Protein AF-A0A1I8J403-F1 (afdb_monomer)

pLDDT: mean 70.02, std 25.43, range [27.84, 98.25]

Foldseek 3Di:
DDDDDDDDDDDDDDDDDDDDDDDDDDDDDDDDDDDPDDPPDDDDDDDDDPPDDDDDDDDDDDDDDDDDDDDDDDDDDDDDDDDDDDDDDDDDDDDDDDDDDDDDDDDDDDDDDDDDDDDDDDDDDDDDDDDDDDDDDDDDDDDDDDDDDDDDDDDDDDDDDDDDDDDDDDDDDDDDDDDDDDDDDDPPVVVVVVVVVVVVVVVVVVVVVVVVVVVVVVVVVPPPVVNVVVVVVVVVVVVVVVVVCVVDVVCVVVVQVVPPDPDDDDCCVVDCVNVVVVVVVVVVVVVVVVVVVVVVVVVVVVVVVVVVVVVVVVVVVVVVVVVVVVVVVVVVVVVVVVVVVVVVVVVVVVVVVVVVVVVVVVVVVVVVVVVVVVVVVVVVVVVVVVVVVVVVCVVVVPDDDPPVVVVVVVVVVVVVVVVVVVVVVVVVVVVVVVVVVVVVVVVVVVVVVVVVVVVVVVVVVVVVVVVVVVVVVVVVVVVVVVVVVVVVVVVVVVVVVVVVVVVVVVVVVVVVVVVVVVVVVVVVVVVVVVVVVVVVVVVVPPDDDDDDVVVVVVVVVVVVVVVVVVVVVVVVVVVVVVVVVVVVVVVVVVVVVVVVVVVVVVVVVVVVVVVVVD

Solvent-accessible surface area (backbone atoms only — not comparable to full-atom values): 39189 Å² total; per-residue (Å²): 141,89,80,88,85,84,81,86,84,85,90,86,89,89,82,87,81,82,89,80,84,86,80,84,87,79,79,83,85,79,83,82,79,88,80,95,75,86,84,87,72,96,82,84,82,89,90,87,88,86,88,89,78,90,89,82,83,89,92,80,91,86,83,84,90,82,89,86,84,87,89,86,85,82,83,88,84,84,89,82,90,88,87,81,90,84,91,90,84,84,91,86,89,85,89,85,91,86,84,89,84,84,85,88,84,89,86,84,87,88,89,84,88,88,89,87,90,81,92,83,90,85,88,87,90,87,91,86,84,88,87,92,87,87,89,86,87,80,89,89,85,90,87,86,85,88,84,90,80,91,81,81,86,82,90,86,89,84,83,91,80,82,90,79,91,88,83,87,81,90,82,87,82,88,88,89,80,88,81,86,89,84,82,84,94,59,83,81,57,59,54,59,58,49,50,52,53,54,50,50,52,48,49,53,52,53,49,50,50,49,49,52,50,49,52,50,53,49,55,66,65,65,59,49,68,68,54,63,49,46,51,56,48,51,50,53,50,51,51,51,52,50,52,47,53,74,73,38,68,73,58,56,58,62,58,61,68,74,46,95,65,103,62,81,77,55,62,59,82,71,39,63,87,55,30,48,62,52,49,54,52,50,53,48,52,49,49,55,50,52,51,54,46,50,56,49,53,52,51,47,54,52,49,53,50,53,50,54,50,52,50,53,51,50,52,57,47,52,49,52,49,51,52,52,50,50,52,52,47,56,51,51,51,49,54,48,51,54,48,52,52,51,54,48,52,54,52,54,50,51,53,52,51,52,52,52,49,53,53,50,52,50,50,49,52,52,51,50,53,49,51,50,51,54,49,52,50,52,50,52,52,51,50,51,49,49,50,52,50,47,57,42,51,66,70,53,66,84,66,91,76,72,73,59,60,61,56,53,55,50,56,51,48,54,52,52,52,52,51,52,52,53,50,53,50,53,56,49,53,54,51,50,51,57,47,52,51,55,51,54,50,49,53,51,50,55,51,49,54,53,49,52,52,51,52,54,50,52,55,48,53,52,50,53,52,53,54,50,52,50,53,50,53,52,47,56,54,49,53,54,50,52,56,49,49,59,49,52,48,54,52,49,54,50,53,50,50,52,49,53,47,53,49,50,51,53,53,48,51,48,53,52,50,55,49,51,53,52,50,50,53,51,51,51,53,51,52,53,51,50,52,54,52,47,50,62,44,55,74,71,58,87,71,84,90,88,64,68,76,57,53,57,53,50,51,54,52,51,57,51,52,50,53,54,48,51,50,53,49,56,51,51,51,51,49,53,53,49,51,56,49,52,49,51,54,50,51,52,53,49,55,50,53,52,51,54,48,46,56,50,52,51,52,49,50,53,52,46,55,56,68,73,72,111

Structure (mmCIF, N/CA/C/O backbone):
data_AF-A0A1I8J403-F1
#
_entry.id   AF-A0A1I8J403-F1
#
loop_
_atom_site.group_PDB
_atom_site.id
_atom_site.type_symbol
_atom_site.label_atom_id
_atom_site.label_alt_id
_atom_site.label_comp_id
_atom_site.label_asym_id
_atom_site.label_entity_id
_atom_site.label_seq_id
_atom_site.pdbx_PDB_ins_code
_atom_site.Cartn_x
_atom_site.Cartn_y
_atom_site.Cartn_z
_atom_site.occupancy
_atom_site.B_iso_or_equiv
_atom_site.auth_seq_id
_atom_site.auth_comp_id
_atom_site.auth_asym_id
_atom_site.auth_atom_id
_atom_site.pdbx_PDB_model_num
ATOM 1 N N . MET A 1 1 ? -31.555 -21.529 -47.425 1.00 36.34 1 MET A N 1
ATOM 2 C CA . MET A 1 1 ? -31.292 -22.932 -47.834 1.00 36.34 1 MET A CA 1
ATOM 3 C C . MET A 1 1 ? -30.033 -22.959 -48.692 1.00 36.34 1 MET A C 1
ATOM 5 O O . MET A 1 1 ? -29.653 -21.903 -49.181 1.00 36.34 1 MET A O 1
ATOM 9 N N . ALA A 1 2 ? -29.354 -24.101 -48.813 1.00 38.50 2 ALA A N 1
ATOM 10 C CA . ALA A 1 2 ? -28.013 -24.186 -49.402 1.00 38.50 2 ALA A CA 1
ATOM 11 C C . ALA A 1 2 ? -27.989 -24.931 -50.744 1.00 38.50 2 ALA A C 1
ATOM 13 O O . ALA A 1 2 ? -28.736 -25.889 -50.901 1.00 38.50 2 ALA A O 1
ATOM 14 N N . GLN A 1 3 ? -27.075 -24.518 -51.632 1.00 39.97 3 GLN A N 1
ATOM 15 C CA . GLN A 1 3 ? -26.318 -25.287 -52.647 1.00 39.97 3 GLN A CA 1
ATOM 16 C C . GLN A 1 3 ? -25.545 -24.235 -53.478 1.00 39.97 3 GLN A C 1
ATOM 18 O O . GLN A 1 3 ? -26.139 -23.254 -53.905 1.00 39.97 3 GLN A O 1
ATOM 23 N N . LYS A 1 4 ? -24.206 -24.211 -53.568 1.00 48.62 4 LYS A N 1
ATOM 24 C CA . LYS A 1 4 ? -23.252 -25.232 -54.055 1.00 48.62 4 LYS A CA 1
ATOM 25 C C . LYS A 1 4 ? -23.627 -25.781 -55.435 1.00 48.62 4 LYS A C 1
ATOM 27 O O . LYS A 1 4 ? -24.502 -26.632 -55.507 1.00 48.62 4 LYS A O 1
ATOM 32 N N . LEU A 1 5 ? -22.858 -25.423 -56.468 1.00 40.03 5 LEU A N 1
ATOM 33 C CA . LEU A 1 5 ? -21.893 -26.340 -57.103 1.00 40.03 5 LEU A CA 1
ATOM 34 C C . LEU A 1 5 ? -21.070 -25.643 -58.206 1.00 40.03 5 LEU A C 1
ATOM 36 O O . LEU A 1 5 ? -21.566 -24.791 -58.932 1.00 40.03 5 LEU A O 1
ATOM 40 N N . SER A 1 6 ? -19.810 -26.060 -58.328 1.00 40.41 6 SER A N 1
ATOM 41 C CA . SER A 1 6 ? -18.960 -25.917 -59.520 1.00 40.41 6 SER A CA 1
ATOM 42 C C . SER A 1 6 ? -18.766 -27.322 -60.105 1.00 40.41 6 SER A C 1
ATOM 44 O O . SER A 1 6 ? -18.870 -28.295 -59.348 1.00 40.41 6 SER A O 1
ATOM 46 N N . PRO A 1 7 ? -18.496 -27.463 -61.415 1.00 56.38 7 PRO A N 1
ATOM 47 C CA . PRO A 1 7 ? -17.235 -28.137 -61.736 1.00 56.38 7 PRO A CA 1
ATOM 48 C C . PRO A 1 7 ? -16.467 -27.609 -62.968 1.00 56.38 7 PRO A C 1
ATOM 50 O O . PRO A 1 7 ? -17.009 -27.001 -63.885 1.00 56.38 7 PRO A O 1
ATOM 53 N N . PHE A 1 8 ? -15.175 -27.954 -62.953 1.00 38.38 8 PHE A N 1
ATOM 54 C CA . PHE A 1 8 ? -14.205 -28.180 -64.041 1.00 38.38 8 PHE A CA 1
ATOM 55 C C . PHE A 1 8 ? -14.805 -28.582 -65.428 1.00 38.38 8 PHE A C 1
ATOM 57 O O . PHE A 1 8 ? -15.885 -29.157 -65.489 1.00 38.38 8 PHE A O 1
ATOM 64 N N . ASN A 1 9 ? -14.120 -28.437 -66.582 1.00 36.03 9 ASN A N 1
ATOM 65 C CA . ASN A 1 9 ? -12.681 -28.682 -66.790 1.00 36.03 9 ASN A CA 1
ATOM 66 C C . ASN A 1 9 ? -12.082 -28.164 -68.138 1.00 36.03 9 ASN A C 1
ATOM 68 O O . ASN A 1 9 ? -12.797 -27.984 -69.115 1.00 36.03 9 ASN A O 1
ATOM 72 N N . CYS A 1 10 ? -10.740 -28.127 -68.198 1.00 32.44 10 CYS A N 1
ATOM 73 C CA . CYS A 1 10 ? -9.861 -28.456 -69.346 1.00 32.44 10 CYS A CA 1
ATOM 74 C C . CYS A 1 10 ? -9.686 -27.529 -70.594 1.00 32.44 10 CYS A C 1
ATOM 76 O O . CYS A 1 10 ? -10.484 -27.515 -71.522 1.00 32.44 10 CYS A O 1
ATOM 78 N N . MET A 1 11 ? -8.492 -26.911 -70.672 1.00 34.50 11 MET A N 1
ATOM 79 C CA . MET A 1 11 ? -7.596 -26.725 -71.847 1.00 34.50 11 MET A CA 1
ATOM 80 C C . MET A 1 11 ? -8.116 -26.256 -73.234 1.00 34.50 11 MET A C 1
ATOM 82 O O . MET A 1 11 ? -8.609 -27.059 -74.024 1.00 34.50 11 MET A O 1
ATOM 86 N N . LYS A 1 12 ? -7.634 -25.075 -73.681 1.00 37.72 12 LYS A N 1
ATOM 87 C CA . LYS A 1 12 ? -6.610 -24.943 -74.762 1.00 37.72 12 LYS A CA 1
ATOM 88 C C . LYS A 1 12 ? -6.023 -23.516 -74.864 1.00 37.72 12 LYS A C 1
ATOM 90 O O . LYS A 1 12 ? -6.490 -22.602 -74.196 1.00 37.72 12 LYS A O 1
ATOM 95 N N . ARG A 1 13 ? -4.920 -23.356 -75.614 1.00 38.41 13 ARG A N 1
ATOM 96 C CA . ARG A 1 13 ? -4.049 -22.153 -75.651 1.00 38.41 13 ARG A CA 1
ATOM 97 C C . ARG A 1 13 ? -4.366 -21.184 -76.814 1.00 38.41 13 ARG A C 1
ATOM 99 O O . ARG A 1 13 ? -4.980 -21.589 -77.792 1.00 38.41 13 ARG A O 1
ATOM 106 N N . HIS A 1 14 ? -3.767 -19.983 -76.729 1.00 35.59 14 HIS A N 1
ATOM 107 C CA . HIS A 1 14 ? -3.495 -18.966 -77.776 1.00 35.59 14 HIS A CA 1
ATOM 108 C C . HIS A 1 14 ? -4.461 -17.771 -77.948 1.00 35.59 14 HIS A C 1
ATOM 110 O O . HIS A 1 14 ? -5.311 -17.772 -78.834 1.00 35.59 14 HIS A O 1
ATOM 116 N N . LYS A 1 15 ? -4.143 -16.650 -77.277 1.00 34.66 15 LYS A N 1
ATOM 117 C CA . LYS A 1 15 ? -3.590 -15.427 -77.918 1.00 34.66 15 LYS A CA 1
ATOM 118 C C . LYS A 1 15 ? -3.045 -14.438 -76.867 1.00 34.66 15 LYS A C 1
ATOM 120 O O . LYS A 1 15 ? -3.474 -14.471 -75.721 1.00 34.66 15 LYS A O 1
ATOM 125 N N . LYS A 1 16 ? -2.080 -13.590 -77.257 1.00 45.06 16 LYS A N 1
ATOM 126 C CA . LYS A 1 16 ? -1.590 -12.447 -76.454 1.00 45.06 16 LYS A CA 1
ATOM 127 C C . LYS A 1 16 ? -2.568 -11.263 -76.547 1.00 45.06 16 LYS A C 1
ATOM 129 O O . LYS A 1 16 ? -3.138 -11.073 -77.624 1.00 45.06 16 LYS A O 1
ATOM 134 N N . PRO A 1 17 ? -2.629 -10.408 -75.515 1.00 38.56 17 PRO A N 1
ATOM 135 C CA . PRO A 1 17 ? -2.895 -8.980 -75.701 1.00 38.56 17 PRO A CA 1
ATOM 136 C C . PRO A 1 17 ? -1.828 -8.060 -75.056 1.00 38.56 17 PRO A C 1
ATOM 138 O O . PRO A 1 17 ? -1.245 -8.407 -74.036 1.00 38.56 17 PRO A O 1
ATOM 141 N N . SER A 1 18 ? -1.615 -6.902 -75.697 1.00 36.16 18 SER A N 1
ATOM 142 C CA . SER A 1 18 ? -1.179 -5.581 -75.174 1.00 36.16 18 SER A CA 1
ATOM 143 C C . SER A 1 18 ? -0.174 -5.446 -74.009 1.00 36.16 18 SER A C 1
ATOM 145 O O . SER A 1 18 ? -0.449 -5.831 -72.876 1.00 36.16 18 SER A O 1
ATOM 147 N N . GLU A 1 19 ? 0.902 -4.698 -74.273 1.00 40.50 19 GLU A N 1
ATOM 148 C CA . GLU A 1 19 ? 1.752 -4.014 -73.281 1.00 40.50 19 GLU A CA 1
ATOM 149 C C . GLU A 1 19 ? 1.013 -2.873 -72.548 1.00 40.50 19 GLU A C 1
ATOM 151 O O . GLU A 1 19 ? 0.064 -2.298 -73.093 1.00 40.50 19 GLU A O 1
ATOM 156 N N . PRO A 1 20 ? 1.521 -2.464 -71.371 1.00 43.28 20 PRO A N 1
ATOM 157 C CA . PRO A 1 20 ? 1.509 -1.050 -70.991 1.00 43.28 20 PRO A CA 1
ATOM 158 C C . PRO A 1 20 ? 2.877 -0.514 -70.499 1.00 43.28 20 PRO A C 1
ATOM 160 O O . PRO A 1 20 ? 3.537 -1.132 -69.674 1.00 43.28 20 PRO A O 1
ATOM 163 N N . ALA A 1 21 ? 3.233 0.675 -71.002 1.00 35.28 21 ALA A N 1
ATOM 164 C CA . ALA A 1 21 ? 4.143 1.720 -70.489 1.00 35.28 21 ALA A CA 1
ATOM 165 C C . ALA A 1 21 ? 5.286 1.394 -69.482 1.00 35.28 21 ALA A C 1
ATOM 167 O O . ALA A 1 21 ? 5.057 1.011 -68.338 1.00 35.28 21 ALA A O 1
ATOM 168 N N . ASN A 1 22 ? 6.517 1.776 -69.857 1.00 39.94 22 ASN A N 1
ATOM 169 C CA . ASN A 1 22 ? 7.683 1.859 -68.961 1.00 39.94 22 ASN A CA 1
ATOM 170 C C . ASN A 1 22 ? 7.617 3.057 -67.980 1.00 39.94 22 ASN A C 1
ATOM 172 O O . ASN A 1 22 ? 7.397 4.184 -68.431 1.00 39.94 22 ASN A O 1
ATOM 176 N N . PRO A 1 23 ? 7.958 2.869 -66.690 1.00 45.25 23 PRO A N 1
ATOM 177 C CA . PRO A 1 23 ? 8.552 3.899 -65.829 1.00 45.25 23 PRO A CA 1
ATOM 178 C C . PRO A 1 23 ? 10.090 3.997 -66.039 1.00 45.25 23 PRO A C 1
ATOM 180 O O . PRO A 1 23 ? 10.674 3.132 -66.698 1.00 45.25 23 PRO A O 1
ATOM 183 N N . PRO A 1 24 ? 10.773 5.051 -65.541 1.00 45.78 24 PRO A N 1
ATOM 184 C CA . PRO A 1 24 ? 12.156 5.362 -65.923 1.00 45.78 24 PRO A CA 1
ATOM 185 C C . PRO A 1 24 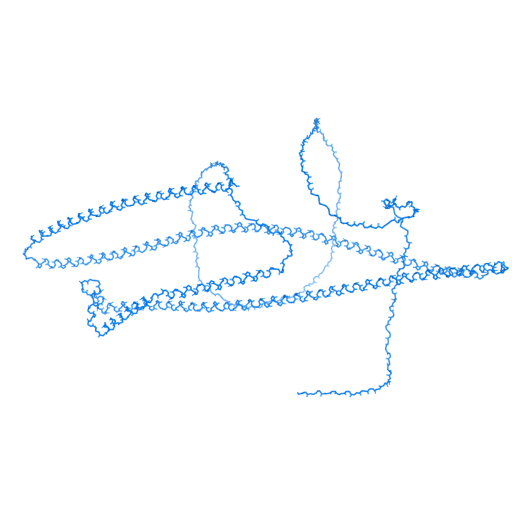? 13.242 4.542 -65.202 1.00 45.78 24 PRO A C 1
ATOM 187 O O . PRO A 1 24 ? 13.049 4.012 -64.110 1.00 45.78 24 PRO A O 1
ATOM 190 N N . VAL A 1 25 ? 14.426 4.496 -65.822 1.00 35.59 25 VAL A N 1
ATOM 191 C CA . VAL A 1 25 ? 15.620 3.783 -65.341 1.00 35.59 25 VAL A CA 1
ATOM 192 C C . VAL A 1 25 ? 16.251 4.495 -64.140 1.00 35.59 25 VAL A C 1
ATOM 194 O O . VAL A 1 25 ? 16.745 5.616 -64.268 1.00 35.59 25 VAL A O 1
ATOM 197 N N . ALA A 1 26 ? 16.312 3.811 -62.995 1.00 36.16 26 ALA A N 1
ATOM 198 C CA . ALA A 1 26 ? 17.197 4.190 -61.897 1.00 36.16 26 ALA A CA 1
ATOM 199 C C . ALA A 1 26 ? 18.663 3.932 -62.291 1.00 36.16 26 ALA A C 1
ATOM 201 O O . ALA A 1 26 ? 18.992 2.883 -62.852 1.00 36.16 26 ALA A O 1
ATOM 202 N N . LYS A 1 27 ? 19.547 4.896 -62.016 1.00 37.88 27 LYS A N 1
ATOM 203 C CA . LYS A 1 27 ? 20.990 4.742 -62.250 1.00 37.88 27 LYS A CA 1
ATOM 204 C C . LYS A 1 27 ? 21.574 3.756 -61.238 1.00 37.88 27 LYS A C 1
ATOM 206 O O . LYS A 1 27 ? 21.109 3.697 -60.104 1.00 37.88 27 LYS A O 1
ATOM 211 N N . LYS A 1 28 ? 22.602 3.008 -61.644 1.00 38.91 28 LYS A N 1
ATOM 212 C CA . LYS A 1 28 ? 23.408 2.238 -60.694 1.00 38.91 28 LYS A CA 1
ATOM 213 C C . LYS A 1 28 ? 24.236 3.194 -59.845 1.00 38.91 28 LYS A C 1
ATOM 215 O O . LYS A 1 28 ? 24.803 4.148 -60.370 1.00 38.91 28 LYS A O 1
ATOM 220 N N . GLU A 1 29 ? 24.276 2.898 -58.560 1.00 36.88 29 GLU A N 1
ATOM 221 C CA . GLU A 1 29 ? 25.170 3.500 -57.583 1.00 36.88 29 GLU A CA 1
ATOM 222 C C . GLU A 1 29 ? 26.590 2.958 -57.813 1.00 36.88 29 GLU A C 1
ATOM 224 O O . GLU A 1 29 ? 26.765 1.776 -58.126 1.00 36.88 29 GLU A O 1
ATOM 229 N N . GLU A 1 30 ? 27.586 3.837 -57.754 1.00 39.09 30 GLU A N 1
ATOM 230 C CA . GLU A 1 30 ? 28.966 3.543 -58.144 1.00 39.09 30 GLU A CA 1
ATOM 231 C C . GLU A 1 30 ? 29.821 3.408 -56.880 1.00 39.09 30 GLU A C 1
ATOM 233 O O . GLU A 1 30 ? 29.879 4.321 -56.059 1.00 39.09 30 GLU A O 1
ATOM 238 N N . VAL A 1 31 ? 30.429 2.234 -56.683 1.00 40.38 31 VAL A N 1
ATOM 239 C CA . VAL A 1 31 ? 31.259 1.953 -55.503 1.00 40.38 31 VAL A CA 1
ATOM 240 C C . VAL A 1 31 ? 32.619 2.633 -55.695 1.00 40.38 31 VAL A C 1
ATOM 242 O O . VAL A 1 31 ? 33.261 2.361 -56.711 1.00 40.38 31 VAL A O 1
ATOM 245 N N . PRO A 1 32 ? 33.083 3.485 -54.762 1.00 44.91 32 PRO A N 1
ATOM 246 C CA . PRO A 1 32 ? 34.370 4.157 -54.899 1.00 44.91 32 PRO A CA 1
ATOM 247 C C . PRO A 1 32 ? 35.540 3.172 -54.763 1.00 44.91 32 PRO A C 1
ATOM 249 O O . PRO A 1 32 ? 35.558 2.326 -53.867 1.00 44.91 32 PRO A O 1
ATOM 252 N N . GLU A 1 33 ? 36.537 3.311 -55.638 1.00 46.00 33 GLU A N 1
ATOM 253 C CA . GLU A 1 33 ? 37.850 2.676 -55.471 1.00 46.00 33 GLU A CA 1
ATOM 254 C C . GLU A 1 33 ? 38.661 3.400 -54.371 1.00 46.00 33 GLU A C 1
ATOM 256 O O . GLU A 1 33 ? 38.441 4.592 -54.133 1.00 46.00 33 GLU A O 1
ATOM 261 N N . PRO A 1 34 ? 39.574 2.706 -53.663 1.00 47.94 34 PRO A N 1
ATOM 262 C CA . PRO A 1 34 ? 40.349 3.304 -52.578 1.00 47.94 34 PRO A CA 1
ATOM 263 C C . PRO A 1 34 ? 41.378 4.318 -53.093 1.00 47.94 34 PRO A C 1
ATOM 265 O O . PRO A 1 34 ? 42.011 4.113 -54.129 1.00 47.94 34 PRO A O 1
ATOM 268 N N . ILE A 1 35 ? 41.579 5.389 -52.325 1.00 41.12 35 ILE A N 1
ATOM 269 C CA . ILE A 1 35 ? 42.632 6.381 -52.557 1.00 41.12 35 ILE A CA 1
ATOM 270 C C . ILE A 1 35 ? 43.863 5.975 -51.739 1.00 41.12 35 ILE A C 1
ATOM 272 O O . ILE A 1 35 ? 43.812 5.977 -50.510 1.00 41.12 35 ILE A O 1
ATOM 276 N N . ASP A 1 36 ? 44.971 5.671 -52.418 1.00 44.88 36 ASP A N 1
ATOM 277 C CA . ASP A 1 36 ? 46.303 5.664 -51.805 1.00 44.88 36 ASP A CA 1
ATOM 278 C C . ASP A 1 36 ? 46.751 7.125 -51.598 1.00 44.88 36 ASP A C 1
ATOM 280 O O . ASP A 1 36 ? 47.299 7.747 -52.511 1.00 44.88 36 ASP A O 1
ATOM 284 N N . GLU A 1 37 ? 46.512 7.687 -50.410 1.00 42.19 37 GLU A N 1
ATOM 285 C CA . GLU A 1 37 ? 47.042 9.000 -50.010 1.00 42.19 37 GLU A CA 1
ATOM 286 C C . GLU A 1 37 ? 48.067 8.887 -48.870 1.00 42.19 37 GLU A C 1
ATOM 288 O O . GLU A 1 37 ? 47.960 8.061 -47.962 1.00 42.19 37 GLU A O 1
ATOM 293 N N . LEU A 1 38 ? 49.112 9.712 -48.962 1.00 39.16 38 LEU A N 1
ATOM 294 C CA . LEU A 1 38 ? 50.291 9.670 -48.099 1.00 39.16 38 LEU A CA 1
ATOM 295 C C . LEU A 1 38 ? 50.002 10.308 -46.733 1.00 39.16 38 LEU A C 1
ATOM 297 O O . LEU A 1 38 ? 49.740 11.505 -46.638 1.00 39.16 38 LEU A O 1
ATOM 301 N N . MET A 1 39 ? 50.120 9.514 -45.668 1.00 40.84 39 MET A N 1
ATOM 302 C CA . MET A 1 39 ? 50.025 9.973 -44.277 1.00 40.84 39 MET A CA 1
ATOM 303 C C . MET A 1 39 ? 51.338 10.622 -43.801 1.00 40.84 39 MET A C 1
ATOM 305 O O . MET A 1 39 ? 52.117 10.004 -43.077 1.00 40.84 39 MET A O 1
ATOM 309 N N . ASP A 1 40 ? 51.566 11.882 -44.177 1.00 44.00 40 ASP A N 1
ATOM 310 C CA . ASP A 1 40 ? 52.609 12.736 -43.586 1.00 44.00 40 ASP A CA 1
ATOM 311 C C . ASP A 1 40 ? 52.095 13.436 -42.303 1.00 44.00 40 ASP A C 1
ATOM 313 O O . ASP A 1 40 ? 51.793 14.628 -42.316 1.00 44.00 40 ASP A O 1
ATOM 317 N N . GLU A 1 41 ? 52.039 12.728 -41.164 1.00 42.47 41 GLU A N 1
ATOM 318 C CA . GLU A 1 41 ? 52.065 13.372 -39.832 1.00 42.47 41 GLU A CA 1
ATOM 319 C C . GLU A 1 41 ? 52.932 12.603 -38.801 1.00 42.47 41 GLU A C 1
ATOM 321 O O . GLU A 1 41 ? 52.934 11.368 -38.768 1.00 42.47 41 GLU A O 1
ATOM 326 N N . PRO A 1 42 ? 53.689 13.306 -37.929 1.00 51.56 42 PRO A N 1
ATOM 327 C CA . PRO A 1 42 ? 54.670 12.687 -37.035 1.00 51.56 42 PRO A CA 1
ATOM 328 C C . PRO A 1 42 ? 54.064 12.262 -35.681 1.00 51.56 42 PRO A C 1
ATOM 330 O O . PRO A 1 42 ? 53.951 13.082 -34.771 1.00 51.56 42 PRO A O 1
ATOM 333 N N . GLY A 1 43 ? 53.723 10.974 -35.515 1.00 50.78 43 GLY A N 1
ATOM 334 C CA . GLY A 1 43 ? 53.010 10.502 -34.308 1.00 50.78 43 GLY A CA 1
ATOM 335 C C . GLY A 1 43 ? 53.493 9.220 -33.608 1.00 50.78 43 GLY A C 1
ATOM 336 O O . GLY A 1 43 ? 53.367 9.139 -32.389 1.00 50.78 43 GLY A O 1
ATOM 337 N N . TYR A 1 44 ? 54.048 8.227 -34.316 1.00 36.56 44 TYR A N 1
ATOM 338 C CA . TYR A 1 44 ? 54.301 6.887 -33.743 1.00 36.56 44 TYR A CA 1
ATOM 339 C C . TYR A 1 44 ? 55.704 6.331 -34.025 1.00 36.56 44 TYR A C 1
ATOM 341 O O . TYR A 1 44 ? 55.893 5.347 -34.735 1.00 36.56 44 TYR A O 1
ATOM 349 N N . ALA A 1 45 ? 56.708 6.933 -33.388 1.00 43.62 45 ALA A N 1
ATOM 350 C CA . ALA A 1 45 ? 57.978 6.252 -33.153 1.00 43.62 45 ALA A CA 1
ATOM 351 C C . ALA A 1 45 ? 57.885 5.386 -31.880 1.00 43.62 45 ALA A C 1
ATOM 353 O O . ALA A 1 45 ? 57.312 5.826 -30.886 1.00 43.62 45 ALA A O 1
ATOM 354 N N . ARG A 1 46 ? 58.549 4.216 -31.890 1.00 48.72 46 ARG A N 1
ATOM 355 C CA . ARG A 1 46 ? 58.766 3.298 -30.745 1.00 48.72 46 ARG A CA 1
ATOM 356 C C . ARG A 1 46 ? 57.579 2.396 -30.344 1.00 48.72 46 ARG A C 1
ATOM 358 O O . ARG A 1 46 ? 56.910 2.657 -29.354 1.00 48.72 46 ARG A O 1
ATOM 365 N N . ILE A 1 47 ? 57.434 1.257 -31.034 1.00 40.59 47 ILE A N 1
ATOM 366 C CA . ILE A 1 47 ? 57.725 -0.118 -30.537 1.00 40.59 47 ILE A CA 1
ATOM 367 C C . ILE A 1 47 ? 57.604 -1.082 -31.738 1.00 40.59 47 ILE A C 1
ATOM 369 O O . ILE A 1 47 ? 56.527 -1.575 -32.039 1.00 40.59 47 ILE A O 1
ATOM 373 N N . GLN A 1 48 ? 58.713 -1.303 -32.455 1.00 35.56 48 GLN A N 1
ATOM 374 C CA . GLN A 1 48 ? 58.931 -2.405 -33.417 1.00 35.56 48 GLN A CA 1
ATOM 375 C C . GLN A 1 48 ? 60.402 -2.349 -33.875 1.00 35.56 48 GLN A C 1
ATOM 377 O O . GLN A 1 48 ? 60.738 -1.820 -34.926 1.00 35.56 48 GLN A O 1
ATOM 382 N N . SER A 1 49 ? 61.308 -2.778 -32.991 1.00 42.16 49 SER A N 1
ATOM 383 C CA . SER A 1 49 ? 62.770 -2.708 -33.195 1.00 42.16 49 SER A CA 1
ATOM 384 C C . SER A 1 49 ? 63.501 -3.920 -32.592 1.00 42.16 49 SER A C 1
ATOM 386 O O . SER A 1 49 ? 64.691 -3.843 -32.302 1.00 42.16 49 SER A O 1
ATOM 388 N N . MET A 1 50 ? 62.771 -5.010 -32.330 1.00 40.62 50 MET A N 1
ATOM 389 C CA . MET A 1 50 ? 63.269 -6.244 -31.709 1.00 40.62 50 MET A CA 1
ATOM 390 C C . MET A 1 50 ? 62.447 -7.446 -32.209 1.00 40.62 50 MET A C 1
ATOM 392 O O . MET A 1 50 ? 61.667 -8.003 -31.445 1.00 40.62 50 MET A O 1
ATOM 396 N N . MET A 1 51 ? 62.554 -7.762 -33.505 1.00 43.19 51 MET A N 1
ATOM 397 C CA . MET A 1 51 ? 62.136 -9.027 -34.148 1.00 43.19 51 MET A CA 1
ATOM 398 C C . MET A 1 51 ? 62.454 -8.950 -35.656 1.00 43.19 51 MET A C 1
ATOM 400 O O . MET A 1 51 ? 61.554 -8.705 -36.446 1.00 43.19 51 MET A O 1
ATOM 404 N N . GLU A 1 52 ? 63.737 -9.060 -36.028 1.00 39.31 52 GLU A N 1
ATOM 405 C CA . GLU A 1 52 ? 64.233 -9.495 -37.359 1.00 39.31 52 GLU A CA 1
ATOM 406 C C . GLU A 1 52 ? 65.779 -9.441 -37.403 1.00 39.31 52 GLU A C 1
ATOM 408 O O . GLU A 1 52 ? 66.382 -8.613 -38.078 1.00 39.31 52 GLU A O 1
ATOM 413 N N . GLU A 1 53 ? 66.436 -10.343 -36.669 1.00 39.53 53 GLU A N 1
ATOM 414 C CA . GLU A 1 53 ? 67.798 -10.802 -36.990 1.00 39.53 53 GLU A CA 1
ATOM 415 C C . GLU A 1 53 ? 67.834 -12.341 -36.898 1.00 39.53 53 GLU A C 1
ATOM 417 O O . GLU A 1 53 ? 66.978 -12.946 -36.254 1.00 39.53 53 GLU A O 1
ATOM 422 N N . ASP A 1 54 ? 68.803 -12.941 -37.594 1.00 38.00 54 ASP A N 1
ATOM 423 C CA . ASP A 1 54 ? 69.117 -14.374 -37.692 1.00 38.00 54 ASP A CA 1
ATOM 424 C C . ASP A 1 54 ? 68.033 -15.343 -38.209 1.00 38.00 54 ASP A C 1
ATOM 426 O O . ASP A 1 54 ? 67.224 -15.921 -37.487 1.00 38.00 54 ASP A O 1
ATOM 430 N N . SER A 1 55 ? 68.149 -15.649 -39.507 1.00 41.09 55 SER A N 1
ATOM 431 C CA . SER A 1 55 ? 67.594 -16.853 -40.132 1.00 41.09 55 SER A CA 1
ATOM 432 C C . SER A 1 55 ? 68.728 -17.736 -40.660 1.00 41.09 55 SER A C 1
ATOM 434 O O . SER A 1 55 ? 69.356 -17.395 -41.667 1.00 41.09 55 SER A O 1
ATOM 436 N N . ASN A 1 56 ? 68.998 -18.875 -40.003 1.00 33.47 56 ASN A N 1
ATOM 437 C CA . ASN A 1 56 ? 69.704 -20.002 -40.627 1.00 33.47 56 ASN A CA 1
ATOM 438 C C . ASN A 1 56 ? 69.573 -21.347 -39.872 1.00 33.47 56 ASN A C 1
ATOM 440 O O . ASN A 1 56 ? 69.577 -21.386 -38.650 1.00 33.47 56 ASN A O 1
ATOM 444 N N . GLN A 1 57 ? 69.566 -22.443 -40.646 1.00 34.22 57 GLN A N 1
ATOM 445 C CA . GLN A 1 57 ? 70.014 -23.808 -40.280 1.00 34.22 57 GLN A CA 1
ATOM 446 C C . GLN A 1 57 ? 69.332 -24.582 -39.111 1.00 34.22 57 GLN A C 1
ATOM 448 O O . GLN A 1 57 ? 69.904 -24.761 -38.046 1.00 34.22 57 GLN A O 1
ATOM 453 N N . ASN A 1 58 ? 68.146 -25.158 -39.378 1.00 32.72 58 ASN A N 1
ATOM 454 C CA . ASN A 1 58 ? 67.926 -26.593 -39.721 1.00 32.72 58 ASN A CA 1
ATOM 455 C C . ASN A 1 58 ? 68.807 -27.690 -39.024 1.00 32.72 58 ASN A C 1
ATOM 457 O O . ASN A 1 58 ? 70.029 -27.552 -39.065 1.00 32.72 58 ASN A O 1
ATOM 461 N N . PRO A 1 59 ? 68.301 -28.925 -38.760 1.00 62.06 59 PRO A N 1
ATOM 462 C CA . PRO A 1 59 ? 67.180 -29.322 -37.879 1.00 62.06 59 PRO A CA 1
ATOM 463 C C . PRO A 1 59 ? 67.462 -30.601 -37.012 1.00 62.06 59 PRO A C 1
ATOM 465 O O . PRO A 1 59 ? 68.422 -31.325 -37.269 1.00 62.06 59 PRO A O 1
ATOM 468 N N . ALA A 1 60 ? 66.574 -30.920 -36.057 1.00 32.38 60 ALA A N 1
ATOM 469 C CA . ALA A 1 60 ? 66.368 -32.228 -35.379 1.00 32.38 60 ALA A CA 1
ATOM 470 C C . ALA A 1 60 ? 64.903 -32.237 -34.834 1.00 32.38 60 ALA A C 1
ATOM 472 O O . ALA A 1 60 ? 64.392 -31.144 -34.583 1.00 32.38 60 ALA A O 1
ATOM 473 N N . GLU A 1 61 ? 64.086 -33.307 -34.805 1.00 40.91 61 GLU A N 1
ATOM 474 C CA . GLU A 1 61 ? 64.252 -34.652 -34.184 1.00 40.91 61 GLU A CA 1
ATOM 475 C C . GLU A 1 61 ? 64.476 -34.492 -32.659 1.00 40.91 61 GLU A C 1
ATOM 477 O O . GLU A 1 61 ? 65.496 -33.945 -32.258 1.00 40.91 61 GLU A O 1
ATOM 482 N N . ASP A 1 62 ? 63.475 -34.685 -31.784 1.00 38.88 62 ASP A N 1
ATOM 483 C CA . ASP A 1 62 ? 62.866 -35.975 -31.376 1.00 38.88 62 ASP A CA 1
ATOM 484 C C . ASP A 1 62 ? 61.360 -35.877 -30.952 1.00 38.88 62 ASP A C 1
ATOM 486 O O . ASP A 1 62 ? 60.725 -34.835 -31.133 1.00 38.88 62 ASP A O 1
ATOM 490 N N . GLU A 1 63 ? 60.780 -36.982 -30.444 1.00 45.31 63 GLU A N 1
ATOM 491 C CA . GLU A 1 63 ? 59.361 -37.179 -30.042 1.00 45.31 63 GLU A CA 1
ATOM 492 C C . GLU A 1 63 ? 59.161 -37.222 -28.490 1.00 45.31 63 GLU A C 1
ATOM 494 O O . GLU A 1 63 ? 60.033 -36.759 -27.760 1.00 45.31 63 GLU A O 1
ATOM 499 N N . GLU A 1 64 ? 58.038 -37.804 -28.016 1.00 39.84 64 GLU A N 1
ATOM 500 C CA . GLU A 1 64 ? 57.632 -38.070 -26.604 1.00 39.84 64 GLU A CA 1
ATOM 501 C C . GLU A 1 64 ? 57.123 -36.818 -25.818 1.00 39.84 64 GLU A C 1
ATOM 503 O O . GLU A 1 64 ? 57.628 -35.710 -25.987 1.00 39.84 64 GLU A O 1
ATOM 508 N N . GLU A 1 65 ? 55.918 -36.821 -25.213 1.00 39.75 65 GLU A N 1
ATOM 509 C CA . GLU A 1 65 ? 55.438 -37.523 -23.986 1.00 39.75 65 GLU A CA 1
ATOM 510 C C . GLU A 1 65 ? 56.098 -36.945 -22.698 1.00 39.75 65 GLU A C 1
ATOM 512 O O . GLU A 1 65 ? 57.301 -36.703 -22.676 1.00 39.75 65 GLU A O 1
ATOM 517 N N . ASP A 1 66 ? 55.399 -36.649 -21.590 1.00 40.66 66 ASP A N 1
ATOM 518 C CA . ASP A 1 66 ? 53.952 -36.705 -21.294 1.00 40.66 66 ASP A CA 1
ATOM 519 C C . ASP A 1 66 ? 53.593 -35.818 -20.061 1.00 40.66 66 ASP A C 1
ATOM 521 O O . ASP A 1 66 ? 54.450 -35.105 -19.534 1.00 40.66 66 ASP A O 1
ATOM 525 N N . ASP A 1 67 ? 52.348 -35.945 -19.584 1.00 39.41 67 ASP A N 1
ATOM 526 C CA . ASP A 1 67 ? 51.900 -35.798 -18.181 1.00 39.41 67 ASP A CA 1
ATOM 527 C C . ASP A 1 67 ? 51.660 -34.423 -17.501 1.00 39.41 67 ASP A C 1
ATOM 529 O O . ASP A 1 67 ? 52.060 -33.334 -17.920 1.00 39.41 67 ASP A O 1
ATOM 533 N N . GLU A 1 68 ? 50.856 -34.554 -16.440 1.00 48.06 68 GLU A N 1
ATOM 534 C CA . GLU A 1 68 ? 50.230 -33.570 -15.554 1.00 48.06 68 GLU A CA 1
ATOM 535 C C . GLU A 1 68 ? 51.185 -33.091 -14.438 1.00 48.06 68 GLU A C 1
ATOM 537 O O . GLU A 1 68 ? 52.123 -33.798 -14.082 1.00 48.06 68 GLU A O 1
ATOM 542 N N . ASP A 1 69 ? 50.904 -31.932 -13.827 1.00 40.34 69 ASP A N 1
ATOM 543 C CA . ASP A 1 69 ? 50.744 -31.848 -12.360 1.00 40.34 69 ASP A CA 1
ATOM 544 C C . ASP A 1 69 ? 50.187 -30.474 -11.920 1.00 40.34 69 ASP A C 1
ATOM 546 O O . ASP A 1 69 ? 50.475 -29.431 -12.518 1.00 40.34 69 ASP A O 1
ATOM 550 N N . ASP A 1 70 ? 49.382 -30.483 -10.854 1.00 43.25 70 ASP A N 1
ATOM 551 C CA . ASP A 1 70 ? 48.987 -29.294 -10.086 1.00 43.25 70 ASP A CA 1
ATOM 552 C C . ASP A 1 70 ? 50.096 -28.927 -9.077 1.00 43.25 70 ASP A C 1
ATOM 554 O O . ASP A 1 70 ? 50.750 -29.818 -8.545 1.00 43.25 70 ASP A O 1
ATOM 558 N N . GLU A 1 71 ? 50.218 -27.655 -8.665 1.00 42.91 71 GLU A N 1
ATOM 559 C CA . GLU A 1 71 ? 50.538 -27.398 -7.248 1.00 42.91 71 GLU A CA 1
ATOM 560 C C . GLU A 1 71 ? 50.020 -26.050 -6.707 1.00 42.91 71 GLU A C 1
ATOM 562 O O . GLU A 1 71 ? 49.899 -25.041 -7.407 1.00 42.91 71 GLU A O 1
ATOM 567 N N . GLU A 1 72 ? 49.691 -26.076 -5.417 1.00 41.72 72 GLU A N 1
ATOM 568 C CA . GLU A 1 72 ? 49.016 -25.053 -4.616 1.00 41.72 72 GLU A CA 1
ATOM 569 C C . GLU A 1 72 ? 50.005 -24.452 -3.604 1.00 41.72 72 GLU A C 1
ATOM 571 O O . GLU A 1 72 ? 50.678 -25.195 -2.892 1.00 41.72 72 GLU A O 1
ATOM 576 N N . ILE A 1 73 ? 50.082 -23.117 -3.485 1.00 36.31 73 ILE A N 1
ATOM 577 C CA . ILE A 1 73 ? 50.845 -22.449 -2.411 1.00 36.31 73 ILE A CA 1
ATOM 578 C C . ILE A 1 73 ? 50.046 -21.269 -1.825 1.00 36.31 73 ILE A C 1
ATOM 580 O O . ILE A 1 73 ? 49.785 -20.274 -2.505 1.00 36.31 73 ILE A O 1
ATOM 584 N N . GLU A 1 74 ? 49.686 -21.391 -0.542 1.00 34.09 74 GLU A N 1
ATOM 585 C CA . GLU A 1 74 ? 49.125 -20.336 0.322 1.00 34.09 74 GLU A CA 1
ATOM 586 C C . GLU A 1 74 ? 50.229 -19.512 1.050 1.00 34.09 74 GLU A C 1
ATOM 588 O O . GLU A 1 74 ? 51.412 -19.623 0.745 1.00 34.09 74 GLU A O 1
ATOM 593 N N . GLU A 1 75 ? 49.821 -18.733 2.068 1.00 36.59 75 GLU A N 1
ATOM 594 C CA . GLU A 1 75 ? 50.637 -18.128 3.145 1.00 36.59 75 GLU A CA 1
ATOM 595 C C . GLU A 1 75 ? 51.436 -16.859 2.733 1.00 36.59 75 GLU A C 1
ATOM 597 O O . GLU A 1 75 ? 52.347 -16.893 1.916 1.00 36.59 75 GLU A O 1
ATOM 602 N N . ALA A 1 76 ? 50.984 -15.641 3.086 1.00 34.16 76 ALA A N 1
ATOM 603 C CA . ALA A 1 76 ? 51.204 -14.896 4.353 1.00 34.16 76 ALA A CA 1
ATOM 604 C C . ALA A 1 76 ? 52.677 -14.407 4.536 1.00 34.16 76 ALA A C 1
ATOM 606 O O . ALA A 1 76 ? 53.567 -14.830 3.816 1.00 34.16 76 ALA A O 1
ATOM 607 N N . VAL A 1 77 ? 53.061 -13.434 5.378 1.00 33.22 77 VAL A N 1
ATOM 608 C CA . VAL A 1 77 ? 52.570 -12.957 6.692 1.00 33.22 77 VAL A CA 1
ATOM 609 C C . VAL A 1 77 ? 52.636 -11.405 6.788 1.00 33.22 77 VAL A C 1
ATOM 611 O O . VAL A 1 77 ? 53.041 -10.711 5.858 1.00 33.22 77 VAL A O 1
ATOM 614 N N . GLU A 1 78 ? 52.157 -10.854 7.904 1.00 31.20 78 GLU A N 1
ATOM 615 C CA . GLU A 1 78 ? 51.814 -9.452 8.188 1.00 31.20 78 GLU A CA 1
ATOM 616 C C . GLU A 1 78 ? 52.976 -8.509 8.619 1.00 31.20 78 GLU A C 1
ATOM 618 O O . GLU A 1 78 ? 54.064 -8.948 8.979 1.00 31.20 78 GLU A O 1
ATOM 623 N N . ALA A 1 79 ? 52.620 -7.216 8.778 1.00 33.75 79 ALA A N 1
ATOM 624 C CA . ALA A 1 79 ? 53.095 -6.277 9.823 1.00 33.75 79 ALA A CA 1
ATOM 625 C C . ALA A 1 79 ? 54.505 -5.622 9.716 1.00 33.75 79 ALA A C 1
ATOM 627 O O . ALA A 1 79 ? 55.413 -6.159 9.100 1.00 33.75 79 ALA A O 1
ATOM 628 N N . SER A 1 80 ? 54.812 -4.464 10.343 1.00 31.25 80 SER A N 1
ATOM 629 C CA . SER A 1 80 ? 54.023 -3.289 10.810 1.00 31.25 80 SER A CA 1
ATOM 630 C C . SER A 1 80 ? 54.966 -2.152 11.302 1.00 31.25 80 SER A C 1
ATOM 632 O O . SER A 1 80 ? 56.163 -2.364 11.459 1.00 31.25 80 SER A O 1
ATOM 634 N N . VAL A 1 81 ? 54.378 -1.005 11.697 1.00 29.47 81 VAL A N 1
ATOM 635 C CA . VAL A 1 81 ? 54.923 0.065 12.583 1.00 29.47 81 VAL A CA 1
ATOM 636 C C . VAL A 1 81 ? 55.748 1.197 11.923 1.00 29.47 81 VAL A C 1
ATOM 638 O O . VAL A 1 81 ? 56.567 0.992 11.037 1.00 29.47 81 VAL A O 1
ATOM 641 N N . ALA A 1 82 ? 55.483 2.429 12.380 1.00 31.30 82 ALA A N 1
ATOM 642 C CA . ALA A 1 82 ? 56.042 3.711 11.921 1.00 31.30 82 ALA A CA 1
ATOM 643 C C . ALA A 1 82 ? 57.101 4.289 12.892 1.00 31.30 82 ALA A C 1
ATOM 645 O O . ALA A 1 82 ? 57.342 3.682 13.931 1.00 31.30 82 ALA A O 1
ATOM 646 N N . ILE A 1 83 ? 57.652 5.489 12.611 1.00 30.44 83 ILE A N 1
ATOM 647 C CA . ILE A 1 83 ? 57.727 6.639 13.558 1.00 30.44 83 ILE A CA 1
ATOM 648 C C . ILE A 1 83 ? 58.265 7.936 12.889 1.00 30.44 83 ILE A C 1
ATOM 650 O O . ILE A 1 83 ? 58.694 7.944 11.741 1.00 30.44 83 ILE A O 1
ATOM 654 N N . GLU A 1 84 ? 58.092 9.044 13.608 1.00 34.19 84 GLU A N 1
ATOM 655 C CA . GLU A 1 84 ? 57.962 10.464 13.249 1.00 34.19 84 GLU A CA 1
ATOM 656 C C . GLU A 1 84 ? 59.213 11.260 12.777 1.00 34.19 84 GLU A C 1
ATOM 658 O O . GLU A 1 84 ? 60.326 11.027 13.228 1.00 34.19 84 GLU A O 1
ATOM 663 N N . ALA A 1 85 ? 58.934 12.301 11.966 1.00 35.69 85 ALA A N 1
ATOM 664 C CA . ALA A 1 85 ? 59.405 13.711 12.009 1.00 35.69 85 ALA A CA 1
ATOM 665 C C . ALA A 1 85 ? 60.902 14.130 12.077 1.00 35.69 85 ALA A C 1
ATOM 667 O O . ALA A 1 85 ? 61.703 13.541 12.782 1.00 35.69 85 ALA A O 1
ATOM 668 N N . HIS A 1 86 ? 61.222 15.303 11.477 1.00 34.47 86 HIS A N 1
ATOM 669 C CA . HIS A 1 86 ? 61.980 16.395 12.145 1.00 34.47 86 HIS A CA 1
ATOM 670 C C . HIS A 1 86 ? 62.021 17.755 11.372 1.00 34.47 86 HIS A C 1
ATOM 672 O O . HIS A 1 86 ? 62.557 17.851 10.276 1.00 34.47 86 HIS A O 1
ATOM 678 N N . THR A 1 87 ? 61.515 18.822 12.020 1.00 33.72 87 THR A N 1
ATOM 679 C CA . THR A 1 87 ? 61.986 20.247 12.059 1.00 33.72 87 THR A CA 1
ATOM 680 C C . THR A 1 87 ? 62.428 21.060 10.818 1.00 33.72 87 THR A C 1
ATOM 682 O O . THR A 1 87 ? 63.417 20.716 10.175 1.00 33.72 87 THR A O 1
ATOM 685 N N . SER A 1 88 ? 61.918 22.309 10.697 1.00 35.41 88 SER A N 1
ATOM 686 C CA . SER A 1 88 ? 62.728 23.565 10.805 1.00 35.41 88 SER A CA 1
ATOM 687 C C . SER A 1 88 ? 61.911 24.888 10.816 1.00 35.41 88 SER A C 1
ATOM 689 O O . SER A 1 88 ? 60.854 24.976 10.201 1.00 35.41 88 SER A O 1
ATOM 691 N N . LEU A 1 89 ? 62.439 25.925 11.493 1.00 33.16 89 LEU A N 1
ATOM 692 C CA . LEU A 1 89 ? 62.011 27.350 11.551 1.00 33.16 89 LEU A CA 1
ATOM 693 C C . LEU A 1 89 ? 63.284 28.236 11.643 1.00 33.16 89 LEU A C 1
ATOM 695 O O . LEU A 1 89 ? 64.268 27.742 12.200 1.00 33.16 89 LEU A O 1
ATOM 699 N N . PRO A 1 90 ? 63.329 29.487 11.111 1.00 53.12 90 PRO A N 1
ATOM 700 C CA . PRO A 1 90 ? 62.982 30.707 11.892 1.00 53.12 90 PRO A CA 1
ATOM 701 C C . PRO A 1 90 ? 62.196 31.805 11.099 1.00 53.12 90 PRO A C 1
ATOM 703 O O . PRO A 1 90 ? 62.150 31.748 9.878 1.00 53.12 90 PRO A O 1
ATOM 706 N N . VAL A 1 91 ? 61.395 32.722 11.691 1.00 33.72 91 VAL A N 1
ATOM 707 C CA . VAL A 1 91 ? 61.691 33.997 12.439 1.00 33.72 91 VAL A CA 1
ATOM 708 C C . VAL A 1 91 ? 62.508 35.023 11.590 1.00 33.72 91 VAL A C 1
ATOM 710 O O . VAL A 1 91 ? 63.528 34.627 11.045 1.00 33.72 91 VAL A O 1
ATOM 713 N N . TYR A 1 92 ? 62.154 36.311 11.351 1.00 32.75 92 TYR A N 1
ATOM 714 C CA . TYR A 1 92 ? 61.663 37.433 12.210 1.00 32.75 92 TYR A CA 1
ATOM 715 C C . TYR A 1 92 ? 60.671 38.422 11.502 1.00 32.75 92 TYR A C 1
ATOM 717 O O . TYR A 1 92 ? 60.336 38.250 10.336 1.00 32.75 92 TYR A O 1
ATOM 725 N N . ALA A 1 93 ? 60.209 39.459 12.229 1.00 33.03 93 ALA A N 1
ATOM 726 C CA . ALA A 1 93 ? 59.304 40.567 11.823 1.00 33.03 93 ALA A CA 1
ATOM 727 C C . ALA A 1 93 ? 60.057 41.778 11.149 1.00 33.03 93 ALA A C 1
ATOM 729 O O . ALA A 1 93 ? 61.233 41.623 10.842 1.00 33.03 93 ALA A O 1
ATOM 730 N N . ASP A 1 94 ? 59.531 42.994 10.862 1.00 33.66 94 ASP A N 1
ATOM 731 C CA . ASP A 1 94 ? 58.376 43.749 11.411 1.00 33.66 94 ASP A CA 1
ATOM 732 C C . ASP A 1 94 ? 57.970 45.037 10.596 1.00 33.66 94 ASP A C 1
ATOM 734 O O . ASP A 1 94 ? 58.699 45.479 9.715 1.00 33.66 94 ASP A O 1
ATOM 738 N N . VAL A 1 95 ? 56.861 45.698 10.993 1.00 31.03 95 VAL A N 1
ATOM 739 C CA . VAL A 1 95 ? 56.561 47.169 10.949 1.00 31.03 95 VAL A CA 1
ATOM 740 C C . VAL A 1 95 ? 56.191 47.955 9.638 1.00 31.03 95 VAL A C 1
ATOM 742 O O . VAL A 1 95 ? 57.022 48.421 8.873 1.00 31.03 95 VAL A O 1
ATOM 745 N N . LYS A 1 96 ? 54.880 48.286 9.546 1.00 33.62 96 LYS A N 1
ATOM 746 C CA . LYS A 1 96 ? 54.169 49.578 9.225 1.00 33.62 96 LYS A CA 1
ATOM 747 C C . LYS A 1 96 ? 54.356 50.415 7.917 1.00 33.62 96 LYS A C 1
ATOM 749 O O . LYS A 1 96 ? 55.332 51.127 7.746 1.00 33.62 96 LYS A O 1
ATOM 754 N N . LYS A 1 97 ? 53.199 50.602 7.243 1.00 31.89 97 LYS A N 1
ATOM 755 C CA . LYS A 1 97 ? 52.546 51.851 6.721 1.00 31.89 97 LYS A CA 1
ATOM 756 C C . LYS A 1 97 ? 53.290 52.863 5.806 1.00 31.89 97 LYS A C 1
ATOM 758 O O . LYS A 1 97 ? 54.154 53.605 6.254 1.00 31.89 97 LYS A O 1
ATOM 763 N N . GLY A 1 98 ? 52.691 53.110 4.630 1.00 27.84 98 GLY A N 1
ATOM 764 C CA . GLY A 1 98 ? 52.777 54.338 3.808 1.00 27.84 98 GLY A CA 1
ATOM 765 C C . GLY A 1 98 ? 51.545 54.456 2.878 1.00 27.84 98 GLY A C 1
ATOM 766 O O . GLY A 1 98 ? 50.905 53.436 2.633 1.00 27.84 98 GLY A O 1
ATOM 767 N N . SER A 1 99 ? 51.165 55.654 2.397 1.00 31.95 99 SER A N 1
ATOM 768 C CA . SER A 1 99 ? 49.844 55.897 1.758 1.00 31.95 99 SER A CA 1
ATOM 769 C C . SER A 1 99 ? 49.869 56.725 0.458 1.00 31.95 99 SER A C 1
ATOM 771 O O . SER A 1 99 ? 50.641 57.675 0.357 1.00 31.95 99 SER A O 1
ATOM 773 N N . SER A 1 100 ? 48.862 56.495 -0.411 1.00 31.33 100 SER A N 1
ATOM 774 C CA . SER A 1 100 ? 48.389 57.360 -1.531 1.00 31.33 100 SER A CA 1
ATOM 775 C C . SER A 1 100 ? 49.281 57.417 -2.806 1.00 31.33 100 SER A C 1
ATOM 777 O O . SER A 1 100 ? 50.432 57.008 -2.737 1.00 31.33 100 SER A O 1
ATOM 779 N N . ALA A 1 101 ? 48.828 57.843 -4.006 1.00 30.00 101 ALA A N 1
ATOM 780 C CA . ALA A 1 101 ? 47.549 58.463 -4.415 1.00 30.00 101 ALA A CA 1
ATOM 781 C C . ALA A 1 101 ? 47.189 58.298 -5.929 1.00 30.00 101 ALA A C 1
ATOM 783 O O . ALA A 1 101 ? 48.080 58.151 -6.755 1.00 30.00 101 ALA A O 1
ATOM 784 N N . ALA A 1 102 ? 45.902 58.541 -6.256 1.00 30.02 102 ALA A N 1
ATOM 785 C CA . ALA A 1 102 ? 45.359 59.198 -7.476 1.00 30.02 102 ALA A CA 1
ATOM 786 C C . ALA A 1 102 ? 45.222 58.482 -8.861 1.00 30.02 102 ALA A C 1
ATOM 788 O O . ALA A 1 102 ? 45.948 57.557 -9.190 1.00 30.02 102 ALA A O 1
ATOM 789 N N . ALA A 1 103 ? 44.285 59.038 -9.668 1.00 31.14 103 ALA A N 1
ATOM 790 C CA . ALA A 1 103 ? 43.975 58.853 -11.112 1.00 31.14 103 ALA A CA 1
ATOM 791 C C . ALA A 1 103 ? 43.433 57.465 -11.580 1.00 31.14 103 ALA A C 1
ATOM 793 O O . ALA A 1 103 ? 44.145 56.478 -11.507 1.00 31.14 103 ALA A O 1
ATOM 794 N N . SER A 1 104 ? 42.156 57.268 -11.981 1.00 33.88 104 SER A N 1
ATOM 795 C CA . SER A 1 104 ? 41.365 57.729 -13.172 1.00 33.88 104 SER A CA 1
ATOM 796 C C . SER A 1 104 ? 41.209 56.588 -14.226 1.00 33.88 104 SER A C 1
ATOM 798 O O . SER A 1 104 ? 42.084 55.739 -14.271 1.00 33.88 104 SER A O 1
ATOM 800 N N . SER A 1 105 ? 40.179 56.443 -15.087 1.00 32.72 105 SER A N 1
ATOM 801 C CA . SER A 1 105 ? 39.120 57.366 -15.555 1.00 32.72 105 SER A CA 1
ATOM 802 C C . SER A 1 105 ? 37.865 56.670 -16.177 1.00 32.72 105 SER A C 1
ATOM 804 O O . SER A 1 105 ? 37.980 55.626 -16.804 1.00 32.72 105 SER A O 1
ATOM 806 N N . THR A 1 106 ? 36.697 57.333 -16.065 1.00 33.69 106 THR A N 1
ATOM 807 C CA . THR A 1 106 ? 35.553 57.457 -17.031 1.00 33.69 106 THR A CA 1
ATOM 808 C C . THR A 1 106 ? 34.712 56.278 -17.597 1.00 33.69 106 THR A C 1
ATOM 810 O O . THR A 1 106 ? 35.199 55.226 -17.976 1.00 33.69 106 THR A O 1
ATOM 813 N N . SER A 1 107 ? 33.404 56.565 -17.760 1.00 34.56 107 SER A N 1
ATOM 814 C CA . SER A 1 107 ? 32.346 55.823 -18.499 1.00 34.56 107 SER A CA 1
ATOM 815 C C . SER A 1 107 ? 32.056 56.496 -19.870 1.00 34.56 107 SER A C 1
ATOM 817 O O . SER A 1 107 ? 32.589 57.590 -20.084 1.00 34.56 107 SER A O 1
ATOM 819 N N . PRO A 1 108 ? 31.223 55.939 -20.794 1.00 52.84 108 PRO A N 1
ATOM 820 C CA . PRO A 1 108 ? 29.858 56.510 -20.934 1.00 52.84 108 PRO A CA 1
ATOM 821 C C . PRO A 1 108 ? 28.718 55.623 -21.534 1.00 52.84 108 PRO A C 1
ATOM 823 O O . PRO A 1 108 ? 28.950 54.745 -22.352 1.00 52.84 108 PRO A O 1
ATOM 826 N N . ARG A 1 109 ? 27.465 56.018 -21.216 1.00 34.09 109 ARG A N 1
ATOM 827 C CA . ARG A 1 109 ? 26.209 56.083 -22.035 1.00 34.09 109 ARG A CA 1
ATOM 828 C C . ARG A 1 109 ? 25.746 54.949 -22.986 1.00 34.09 109 ARG A C 1
ATOM 830 O O . ARG A 1 109 ? 26.455 54.528 -23.887 1.00 34.09 109 ARG A O 1
ATOM 837 N N . GLY A 1 110 ? 24.424 54.706 -22.958 1.00 32.62 110 GLY A N 1
ATOM 838 C CA . GLY A 1 110 ? 23.608 54.260 -24.110 1.00 32.62 110 GLY A CA 1
ATOM 839 C C . GLY A 1 110 ? 22.668 55.368 -24.659 1.00 32.62 110 GLY A C 1
ATOM 840 O O . GLY A 1 110 ? 22.770 56.511 -24.201 1.00 32.62 110 GLY A O 1
ATOM 841 N N . PRO A 1 111 ? 21.759 55.070 -25.619 1.00 49.38 111 PRO A N 1
ATOM 842 C CA . PRO A 1 111 ? 20.829 56.037 -26.236 1.00 49.38 111 PRO A CA 1
ATOM 843 C C . PRO A 1 111 ? 19.328 55.792 -25.928 1.00 49.38 111 PRO A C 1
ATOM 845 O O . PRO A 1 111 ? 18.965 54.789 -25.318 1.00 49.38 111 PRO A O 1
ATOM 848 N N . ALA A 1 112 ? 18.444 56.700 -26.379 1.00 33.84 112 ALA A N 1
ATOM 849 C CA . ALA A 1 112 ? 16.986 56.623 -26.191 1.00 33.84 112 ALA A CA 1
ATOM 850 C C . ALA A 1 112 ? 16.153 57.189 -27.376 1.00 33.84 112 ALA A C 1
ATOM 852 O O . ALA A 1 112 ? 16.675 57.826 -28.287 1.00 33.84 112 ALA A O 1
ATOM 853 N N . VAL A 1 113 ? 14.842 56.929 -27.305 1.00 39.06 113 VAL A N 1
ATOM 854 C CA . VAL A 1 113 ? 13.703 57.192 -28.222 1.00 39.06 113 VAL A CA 1
ATOM 855 C C . VAL A 1 113 ? 13.559 58.622 -28.808 1.00 39.06 113 VAL A C 1
ATOM 857 O O . VAL A 1 113 ? 13.703 59.596 -28.070 1.00 39.06 113 VAL A O 1
ATOM 860 N N . PRO A 1 114 ? 13.078 58.755 -30.068 1.00 48.91 114 PRO A N 1
ATOM 861 C CA . PRO A 1 114 ? 12.254 59.880 -30.557 1.00 48.91 114 PRO A CA 1
ATOM 862 C C . PRO A 1 114 ? 10.790 59.479 -30.924 1.00 48.91 114 PRO A C 1
ATOM 864 O O . PRO A 1 114 ? 10.448 58.301 -30.933 1.00 48.91 114 PRO A O 1
ATOM 867 N N . GLN A 1 115 ? 9.895 60.448 -31.195 1.00 39.12 115 GLN A N 1
ATOM 868 C CA . GLN A 1 115 ? 8.418 60.270 -31.187 1.00 39.12 115 GLN A CA 1
ATOM 869 C C . GLN A 1 115 ? 7.665 60.465 -32.538 1.00 39.12 115 GLN A C 1
ATOM 871 O O . GLN A 1 115 ? 8.167 61.164 -33.413 1.00 39.12 115 GLN A O 1
ATOM 876 N N . LYS A 1 116 ? 6.369 60.057 -32.533 1.00 32.34 116 LYS A N 1
ATOM 877 C CA . LYS A 1 116 ? 5.125 60.772 -32.987 1.00 32.34 116 LYS A CA 1
ATOM 878 C C . LYS A 1 116 ? 4.332 60.325 -34.247 1.00 32.34 116 LYS A C 1
ATOM 880 O O . LYS A 1 116 ? 4.874 59.736 -35.171 1.00 32.34 116 LYS A O 1
ATOM 885 N N . SER A 1 117 ? 3.035 60.718 -34.228 1.00 34.12 117 SER A N 1
ATOM 886 C CA . SER A 1 117 ? 1.940 60.668 -35.247 1.00 34.12 117 SER A CA 1
ATOM 887 C C . SER A 1 117 ? 1.395 59.291 -35.706 1.00 34.12 117 SER A C 1
ATOM 889 O O . SER A 1 117 ? 2.176 58.365 -35.853 1.00 34.12 117 SER A O 1
ATOM 891 N N . GLU A 1 118 ? 0.094 59.080 -36.013 1.00 29.86 118 GLU A N 1
ATOM 892 C CA . GLU A 1 118 ? -1.186 59.695 -35.550 1.00 29.86 118 GLU A CA 1
ATOM 893 C C . GLU A 1 118 ? -2.427 58.857 -36.010 1.00 29.86 118 GLU A C 1
ATOM 895 O O . GLU A 1 118 ? -2.301 58.067 -36.941 1.00 29.86 118 GLU A O 1
ATOM 900 N N . SER A 1 119 ? -3.631 59.092 -35.438 1.00 30.56 119 SER A N 1
ATOM 901 C CA . SER A 1 119 ? -4.980 58.566 -35.846 1.00 30.56 119 SER A CA 1
ATOM 902 C C . SER A 1 119 ? -5.274 57.038 -35.704 1.00 30.56 119 SER A C 1
ATOM 904 O O . SER A 1 119 ? -4.344 56.256 -35.570 1.00 30.56 119 SER A O 1
ATOM 906 N N . ALA A 1 120 ? -6.518 56.502 -35.746 1.00 28.02 120 ALA A N 1
ATOM 907 C CA . ALA A 1 120 ? -7.825 56.914 -35.170 1.00 28.02 120 ALA A CA 1
ATOM 908 C C . ALA A 1 120 ? -8.896 55.760 -35.206 1.00 28.02 120 ALA A C 1
ATOM 910 O O . ALA A 1 120 ? -9.012 55.090 -36.220 1.00 28.02 120 ALA A O 1
ATOM 911 N N . VAL A 1 121 ? -9.668 55.571 -34.107 1.00 31.55 121 VAL A N 1
ATOM 912 C CA . VAL A 1 121 ? -11.159 55.371 -33.955 1.00 31.55 121 VAL A CA 1
ATOM 913 C C . VAL A 1 121 ? -11.980 54.609 -35.054 1.00 31.55 121 VAL A C 1
ATOM 915 O O . VAL A 1 121 ? -11.802 54.985 -36.208 1.00 31.55 121 VAL A O 1
ATOM 918 N N . PRO A 1 122 ? -12.997 53.708 -34.792 1.00 49.38 122 PRO A N 1
ATOM 919 C CA . PRO A 1 122 ? -13.675 53.250 -33.543 1.00 49.38 122 PRO A CA 1
ATOM 920 C C . PRO A 1 122 ? -13.962 51.704 -33.375 1.00 49.38 122 PRO A C 1
ATOM 922 O O . PRO A 1 122 ? -13.542 50.858 -34.154 1.00 49.38 122 PRO A O 1
ATOM 925 N N . THR A 1 123 ? -14.740 51.388 -32.322 1.00 34.12 123 THR A N 1
ATOM 926 C CA . THR A 1 123 ? -15.524 50.181 -31.894 1.00 34.12 123 THR A CA 1
ATOM 927 C C . THR A 1 123 ? -16.601 49.672 -32.911 1.00 34.12 123 THR A C 1
ATOM 929 O O . THR A 1 123 ? -16.786 50.400 -33.887 1.00 34.12 123 THR A O 1
ATOM 932 N N . PRO A 1 124 ? -17.375 48.530 -32.748 1.00 52.28 124 PRO A N 1
ATOM 933 C CA . PRO A 1 124 ? -18.018 48.047 -31.485 1.00 52.28 124 PRO A CA 1
ATOM 934 C C . PRO A 1 124 ? -18.501 46.562 -31.260 1.00 52.28 124 PRO A C 1
ATOM 936 O O . PRO A 1 124 ? -18.713 45.793 -32.188 1.00 52.28 124 PRO A O 1
ATOM 939 N N . ARG A 1 125 ? -18.931 46.289 -29.999 1.00 28.83 125 ARG A N 1
ATOM 940 C CA . ARG A 1 125 ? -19.970 45.302 -29.538 1.00 28.83 125 ARG A CA 1
ATOM 941 C C . ARG A 1 125 ? -19.649 43.784 -29.668 1.00 28.83 125 ARG A C 1
ATOM 943 O O . ARG A 1 125 ? -18.698 43.413 -30.330 1.00 28.83 125 ARG A O 1
ATOM 950 N N . SER A 1 126 ? -20.351 42.850 -28.993 1.00 29.16 126 SER A N 1
ATOM 951 C CA . SER A 1 126 ? -21.624 42.919 -28.229 1.00 29.16 126 SER A CA 1
ATOM 952 C C . SER A 1 126 ? -21.659 42.041 -26.958 1.00 29.16 126 SER A C 1
ATOM 954 O O . SER A 1 126 ? -20.966 41.035 -26.872 1.00 29.16 126 SER A O 1
ATOM 956 N N . SER A 1 127 ? -22.562 42.367 -26.023 1.00 34.16 127 SER A N 1
ATOM 957 C CA . SER A 1 127 ? -22.911 41.580 -24.820 1.00 34.16 127 SER A CA 1
ATOM 958 C C . SER A 1 127 ? -24.254 40.831 -24.969 1.00 34.16 127 SER A C 1
ATOM 960 O O . SER A 1 127 ? -25.093 41.268 -25.758 1.00 34.16 127 SER A O 1
ATOM 962 N N . ARG A 1 128 ? -24.472 39.768 -24.168 1.00 31.27 128 ARG A N 1
ATOM 963 C CA . ARG A 1 128 ? -25.751 39.143 -23.700 1.00 31.27 128 ARG A CA 1
ATOM 964 C C . ARG A 1 128 ? -25.359 38.016 -22.711 1.00 31.27 128 ARG A C 1
ATOM 966 O O . ARG A 1 128 ? -24.496 37.235 -23.079 1.00 31.27 128 ARG A O 1
ATOM 973 N N . SER A 1 129 ? -25.740 37.900 -21.430 1.00 31.45 129 SER A N 1
ATOM 974 C CA . SER A 1 129 ? -26.973 38.122 -20.635 1.00 31.45 129 SER A CA 1
ATOM 975 C C . SER A 1 129 ? -27.891 36.882 -20.488 1.00 31.45 129 SER A C 1
ATOM 977 O O . SER A 1 129 ? -28.686 36.618 -21.384 1.00 31.45 129 SER A O 1
ATOM 979 N N . ASN A 1 130 ? -27.762 36.173 -19.348 1.00 33.75 130 ASN A N 1
ATOM 980 C CA . ASN A 1 130 ? -28.778 35.710 -18.358 1.00 33.75 130 ASN A CA 1
ATOM 981 C C . ASN A 1 130 ? -30.276 35.640 -18.781 1.00 33.75 130 ASN A C 1
ATOM 983 O O . ASN A 1 130 ? -30.696 36.545 -19.504 1.00 33.75 130 ASN A O 1
ATOM 987 N N . PRO A 1 131 ? -31.140 34.734 -18.216 1.00 53.59 131 PRO A N 1
ATOM 988 C CA . PRO A 1 131 ? -31.330 34.639 -16.742 1.00 53.59 131 PRO A CA 1
ATOM 989 C C . PRO A 1 131 ? -31.984 33.377 -16.065 1.00 53.59 131 PRO A C 1
ATOM 991 O O . PRO A 1 131 ? -32.532 32.498 -16.712 1.00 53.59 131 PRO A O 1
ATOM 994 N N . VAL A 1 132 ? -32.038 33.431 -14.713 1.00 32.72 132 VAL A N 1
ATOM 995 C CA . VAL A 1 132 ? -33.107 32.965 -13.768 1.00 32.72 132 VAL A CA 1
ATOM 996 C C . VAL A 1 132 ? -33.404 31.463 -13.525 1.00 32.72 132 VAL A C 1
ATOM 998 O O . VAL A 1 132 ? -34.022 30.795 -14.343 1.00 32.72 132 VAL A O 1
ATOM 1001 N N . ALA A 1 133 ? -33.134 31.012 -12.283 1.00 30.44 133 ALA A N 1
ATOM 1002 C CA . ALA A 1 133 ? -34.075 30.469 -11.262 1.00 30.44 133 ALA A CA 1
ATOM 1003 C C . ALA A 1 133 ? -33.253 30.064 -10.000 1.00 30.44 133 ALA A C 1
ATOM 1005 O O . ALA A 1 133 ? -32.232 29.415 -10.172 1.00 30.44 133 ALA A O 1
ATOM 1006 N N . SER A 1 134 ? -33.473 30.433 -8.724 1.00 31.94 134 SER A N 1
ATOM 1007 C CA . SER A 1 134 ? -34.575 30.974 -7.888 1.00 31.94 134 SER A CA 1
ATOM 1008 C C . SER A 1 134 ? -35.250 29.928 -6.974 1.00 31.94 134 SER A C 1
ATOM 1010 O O . SER A 1 134 ? -35.631 28.867 -7.454 1.00 31.94 134 SER A O 1
ATOM 1012 N N . GLN A 1 135 ? -35.473 30.309 -5.696 1.00 35.38 135 GLN A N 1
ATOM 1013 C CA . GLN A 1 135 ? -35.998 29.551 -4.524 1.00 35.38 135 GLN A CA 1
ATOM 1014 C C . GLN A 1 135 ? -34.954 28.820 -3.641 1.00 35.38 135 GLN A C 1
ATOM 1016 O O . GLN A 1 135 ? -34.036 28.212 -4.168 1.00 35.38 135 GLN A O 1
ATOM 1021 N N . ARG A 1 136 ? -35.056 28.798 -2.292 1.00 29.89 136 ARG A N 1
ATOM 1022 C CA . ARG A 1 136 ? -35.792 29.654 -1.313 1.00 29.89 136 ARG A CA 1
ATOM 1023 C C . ARG A 1 136 ? -35.221 29.445 0.112 1.00 29.89 136 ARG A C 1
ATOM 1025 O O . ARG A 1 136 ? -34.757 28.355 0.419 1.00 29.89 136 ARG A O 1
ATOM 1032 N N . SER A 1 137 ? -35.362 30.430 1.008 1.00 33.28 137 SER A N 1
ATOM 1033 C CA . SER A 1 137 ? -35.118 30.293 2.467 1.00 33.28 137 SER A CA 1
ATOM 1034 C C . SER A 1 137 ? -36.372 30.643 3.285 1.00 33.28 137 SER A C 1
ATOM 1036 O O . SER A 1 137 ? -37.258 31.335 2.775 1.00 33.28 137 SER A O 1
ATOM 1038 N N . PRO A 1 138 ? -36.449 30.201 4.553 1.00 51.28 138 PRO A N 1
ATOM 1039 C CA . PRO A 1 138 ? -36.561 31.122 5.710 1.00 51.28 138 PRO A CA 1
ATOM 1040 C C . PRO A 1 138 ? -35.515 30.779 6.813 1.00 51.28 138 PRO A C 1
ATOM 1042 O O . PRO A 1 138 ? -35.043 29.652 6.859 1.00 51.28 138 PRO A O 1
ATOM 1045 N N . ARG A 1 139 ? -34.951 31.710 7.614 1.00 36.66 139 ARG A N 1
ATOM 1046 C CA . ARG A 1 139 ? -35.513 32.450 8.790 1.00 36.66 139 ARG A CA 1
ATOM 1047 C C . ARG A 1 139 ? -36.131 31.508 9.850 1.00 36.66 139 ARG A C 1
ATOM 1049 O O . ARG A 1 139 ? -36.878 30.625 9.466 1.00 36.66 139 ARG A O 1
ATOM 1056 N N . ARG A 1 140 ? -35.938 31.640 11.178 1.00 30.94 140 ARG A N 1
ATOM 1057 C CA . ARG A 1 140 ? -35.601 32.744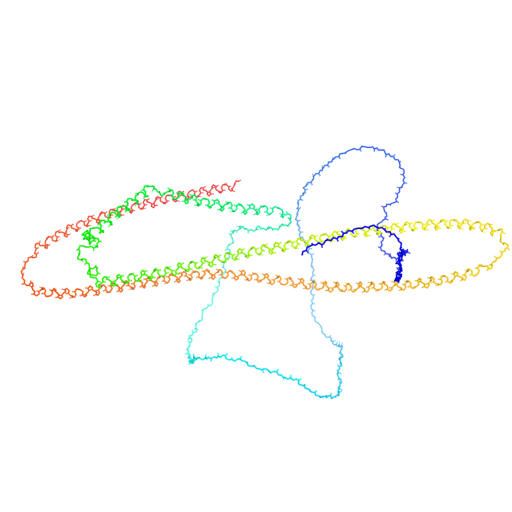 12.137 1.00 30.94 140 ARG A CA 1
ATOM 1058 C C . ARG A 1 140 ? -35.100 32.062 13.460 1.00 30.94 140 ARG A C 1
ATOM 1060 O O . ARG A 1 140 ? -35.432 30.894 13.602 1.00 30.94 140 ARG A O 1
ATOM 1067 N N . VAL A 1 141 ? -34.397 32.574 14.491 1.00 33.81 141 VAL A N 1
ATOM 1068 C CA . VAL A 1 141 ? -33.827 33.846 15.057 1.00 33.81 141 VAL A CA 1
ATOM 1069 C C . VAL A 1 141 ? -32.509 33.439 15.805 1.00 33.81 141 VAL A C 1
ATOM 1071 O O . VAL A 1 141 ? -32.262 32.245 15.909 1.00 33.81 141 VAL A O 1
ATOM 1074 N N . GLY A 1 142 ? -31.630 34.273 16.393 1.00 30.41 142 GLY A N 1
ATOM 1075 C CA . GLY A 1 142 ? -31.488 35.741 16.440 1.00 30.41 142 GLY A CA 1
ATOM 1076 C C . GLY A 1 142 ? -31.626 36.401 17.836 1.00 30.41 142 GLY A C 1
ATOM 1077 O O . GLY A 1 142 ? -32.733 36.815 18.173 1.00 30.41 142 GLY A O 1
ATOM 1078 N N . PHE A 1 143 ? -30.521 36.576 18.587 1.00 27.84 143 PHE A N 1
ATOM 1079 C CA . PHE A 1 143 ? -30.374 37.511 19.733 1.00 27.84 143 PHE A CA 1
ATOM 1080 C C . PHE A 1 143 ? -28.913 38.029 19.847 1.00 27.84 143 PHE A C 1
ATOM 1082 O O . PHE A 1 143 ? -28.018 37.458 19.220 1.00 27.84 143 PHE A O 1
ATOM 1089 N N . HIS A 1 144 ? -28.675 39.106 20.604 1.00 35.38 144 HIS A N 1
ATOM 1090 C CA . HIS A 1 144 ? -27.352 39.689 20.918 1.00 35.38 144 HIS A CA 1
ATOM 1091 C C . HIS A 1 144 ? -27.236 39.931 22.430 1.00 35.38 144 HIS A C 1
ATOM 1093 O O . HIS A 1 144 ? -28.257 40.052 23.105 1.00 35.38 144 HIS A O 1
ATOM 1099 N N . GLY A 1 145 ? -26.009 40.025 22.939 1.00 30.42 145 GLY A N 1
ATOM 1100 C CA . GLY A 1 145 ? -25.721 40.319 24.340 1.00 30.42 145 GLY A CA 1
ATOM 1101 C C . GLY A 1 145 ? -24.220 40.453 24.553 1.00 30.42 145 GLY A C 1
ATOM 1102 O O . GLY A 1 145 ? -23.555 39.457 24.824 1.00 30.42 145 GLY A O 1
ATOM 1103 N N . ASP A 1 146 ? -23.714 41.669 24.373 1.00 33.00 146 ASP A N 1
ATOM 1104 C CA . ASP A 1 146 ? -22.383 42.084 24.815 1.00 33.00 146 ASP A CA 1
ATOM 1105 C C . ASP A 1 146 ? -22.457 42.485 26.299 1.00 33.00 146 ASP A C 1
ATOM 1107 O O . ASP A 1 146 ? -23.451 43.082 26.706 1.00 33.00 146 ASP A O 1
ATOM 1111 N N . ASP A 1 147 ? -21.415 42.198 27.082 1.00 35.38 147 ASP A N 1
ATOM 1112 C CA . ASP A 1 147 ? -21.161 42.814 28.395 1.00 35.38 147 ASP A CA 1
ATOM 1113 C C . ASP A 1 147 ? -19.657 42.685 28.717 1.00 35.38 147 ASP A C 1
ATOM 1115 O O . ASP A 1 147 ? -19.163 41.600 29.032 1.00 35.38 147 ASP A O 1
ATOM 1119 N N . ASP A 1 148 ? -18.919 43.795 28.617 1.00 34.19 148 ASP A N 1
ATOM 1120 C CA . ASP A 1 148 ? -17.527 43.915 29.076 1.00 34.19 148 ASP A CA 1
ATOM 1121 C C . ASP A 1 148 ? -17.492 44.242 30.578 1.00 34.19 148 ASP A C 1
ATOM 1123 O O . ASP A 1 148 ? -18.158 45.181 31.021 1.00 34.19 148 ASP A O 1
ATOM 1127 N N . VAL A 1 149 ? -16.649 43.556 31.365 1.00 38.72 149 VAL A N 1
ATOM 1128 C CA . VAL A 1 149 ? -16.280 44.028 32.714 1.00 38.72 149 VAL A CA 1
ATOM 1129 C C . VAL A 1 149 ? -14.838 43.665 33.082 1.00 38.72 149 VAL A C 1
ATOM 1131 O O . VAL A 1 149 ? -14.434 42.505 32.999 1.00 38.72 149 VAL A O 1
ATOM 1134 N N . ASP A 1 150 ? -14.074 44.656 33.548 1.00 32.25 150 ASP A N 1
ATOM 1135 C CA . ASP A 1 150 ? -12.726 44.486 34.100 1.00 32.25 150 ASP A CA 1
ATOM 1136 C C . ASP A 1 150 ? -12.706 43.693 35.419 1.00 32.25 150 ASP A C 1
ATOM 1138 O O . ASP A 1 150 ? -13.530 43.931 36.305 1.00 32.25 150 ASP A O 1
ATOM 1142 N N . ALA A 1 151 ? -11.652 42.893 35.638 1.00 30.47 151 ALA A N 1
ATOM 1143 C CA . ALA A 1 151 ? -11.068 42.724 36.974 1.00 30.47 151 ALA A CA 1
ATOM 1144 C C . ALA A 1 151 ? -9.594 42.271 36.938 1.00 30.47 151 ALA A C 1
ATOM 1146 O O . ALA A 1 151 ? -9.198 41.375 36.201 1.00 30.47 151 ALA A O 1
ATOM 1147 N N . ALA A 1 152 ? -8.804 42.910 37.800 1.00 31.64 152 ALA A N 1
ATOM 1148 C CA . ALA A 1 152 ? -7.370 42.764 38.034 1.00 31.64 152 ALA A CA 1
ATOM 1149 C C . ALA A 1 152 ? -6.794 41.333 38.179 1.00 31.64 152 ALA A C 1
ATOM 1151 O O . ALA A 1 152 ? -7.451 40.401 38.636 1.00 31.64 152 ALA A O 1
ATOM 1152 N N . GLY A 1 153 ? -5.480 41.221 37.925 1.00 28.95 153 GLY A N 1
ATOM 1153 C CA . GLY A 1 153 ? -4.637 40.147 38.473 1.00 28.95 153 GLY A CA 1
ATOM 1154 C C . GLY A 1 153 ? -4.362 40.312 39.986 1.00 28.95 153 GLY A C 1
ATOM 1155 O O . GLY A 1 153 ? -5.063 41.068 40.659 1.00 28.95 153 GLY A O 1
ATOM 1156 N N . PRO A 1 154 ? -3.310 39.667 40.533 1.00 47.84 154 PRO A N 1
ATOM 1157 C CA . PRO A 1 154 ? -1.959 40.014 40.088 1.00 47.84 154 PRO A CA 1
ATOM 1158 C C . PRO A 1 154 ? -1.000 38.832 39.861 1.00 47.84 154 PRO A C 1
ATOM 1160 O O . PRO A 1 154 ? -1.213 37.696 40.276 1.00 47.84 154 PRO A O 1
ATOM 1163 N N . SER A 1 155 ? 0.124 39.164 39.230 1.00 34.53 155 SER A N 1
ATOM 1164 C CA . SER A 1 155 ? 1.334 38.349 39.124 1.00 34.53 155 SER A CA 1
ATOM 1165 C C . SER A 1 155 ? 1.987 38.044 40.476 1.00 34.53 155 SER A C 1
ATOM 1167 O O . SER A 1 155 ? 2.011 38.902 41.356 1.00 34.53 155 SER A O 1
ATOM 1169 N N . ASN A 1 156 ? 2.695 36.916 40.556 1.00 32.56 156 ASN A N 1
ATOM 1170 C CA . ASN A 1 156 ? 3.838 36.753 41.456 1.00 32.56 156 ASN A CA 1
ATOM 1171 C C . ASN A 1 156 ? 4.981 36.064 40.696 1.00 32.56 156 ASN A C 1
ATOM 1173 O O . ASN A 1 156 ? 4.726 35.150 39.913 1.00 32.56 156 ASN A O 1
ATOM 1177 N N . ALA A 1 157 ? 6.224 36.515 40.891 1.00 31.77 157 ALA A N 1
ATOM 1178 C CA . ALA A 1 157 ? 7.382 36.046 40.129 1.00 31.77 157 ALA A CA 1
ATOM 1179 C C . ALA A 1 157 ? 8.627 35.878 41.017 1.00 31.77 157 ALA A C 1
ATOM 1181 O O . ALA A 1 157 ? 9.192 36.855 41.501 1.00 31.77 157 ALA A O 1
ATOM 1182 N N . ALA A 1 158 ? 9.054 34.627 41.192 1.00 29.88 158 ALA A N 1
ATOM 1183 C CA . ALA A 1 158 ? 10.348 34.183 41.718 1.00 29.88 158 ALA A CA 1
ATOM 1184 C C . ALA A 1 158 ? 10.481 32.676 41.403 1.00 29.88 158 ALA A C 1
ATOM 1186 O O . ALA A 1 158 ? 9.468 31.986 41.345 1.00 29.88 158 ALA A O 1
ATOM 1187 N N . GLY A 1 159 ? 11.658 32.092 41.183 1.00 28.03 159 GLY A N 1
ATOM 1188 C CA . GLY A 1 159 ? 13.013 32.646 41.083 1.00 28.03 159 GLY A CA 1
ATOM 1189 C C . GLY A 1 159 ? 13.944 31.596 40.447 1.00 28.03 159 GLY A C 1
ATOM 1190 O O . GLY A 1 159 ? 13.511 30.473 40.199 1.00 28.03 159 GLY A O 1
ATOM 1191 N N . ALA A 1 160 ? 15.199 31.945 40.145 1.00 29.44 160 ALA A N 1
ATOM 1192 C CA . ALA A 1 160 ? 16.108 31.072 39.392 1.00 29.44 160 ALA A CA 1
ATOM 1193 C C . ALA A 1 160 ? 17.176 30.378 40.263 1.00 29.44 160 ALA A C 1
ATOM 1195 O O . ALA A 1 160 ? 17.888 31.042 41.012 1.00 29.44 160 ALA A O 1
ATOM 1196 N N . ALA A 1 161 ? 17.323 29.064 40.073 1.00 28.45 161 ALA A N 1
ATOM 1197 C CA . ALA A 1 161 ? 18.511 28.232 40.313 1.00 28.45 161 ALA A CA 1
ATOM 1198 C C . ALA A 1 161 ? 18.311 26.950 39.462 1.00 28.45 161 ALA A C 1
ATOM 1200 O O . ALA A 1 161 ? 17.184 26.463 39.413 1.00 28.45 161 ALA A O 1
ATOM 1201 N N . ALA A 1 162 ? 19.217 26.451 38.614 1.00 32.31 162 ALA A N 1
ATOM 1202 C CA . ALA A 1 162 ? 20.675 26.254 38.666 1.00 32.31 162 ALA A CA 1
ATOM 1203 C C . ALA A 1 162 ? 21.064 24.846 39.161 1.00 32.31 162 ALA A C 1
ATOM 1205 O O . ALA A 1 162 ? 20.375 24.275 39.997 1.00 32.31 162 ALA A O 1
ATOM 1206 N N . GLU A 1 163 ? 22.179 24.345 38.613 1.00 28.52 163 GLU A N 1
ATOM 1207 C CA . GLU A 1 163 ? 22.781 23.012 38.817 1.00 28.52 163 GLU A CA 1
ATOM 1208 C C . GLU A 1 163 ? 21.984 21.792 38.297 1.00 28.52 163 GLU A C 1
ATOM 1210 O O . GLU A 1 163 ? 20.764 21.831 38.173 1.00 28.52 163 GLU A O 1
ATOM 1215 N N . ALA A 1 164 ? 22.604 20.645 37.996 1.00 30.98 164 ALA A N 1
ATOM 1216 C CA . ALA A 1 164 ? 23.877 20.358 37.305 1.00 30.98 164 ALA A CA 1
ATOM 1217 C C . ALA A 1 164 ? 23.934 18.839 37.005 1.00 30.98 164 ALA A C 1
ATOM 1219 O O . ALA A 1 164 ? 23.078 18.070 37.432 1.00 30.98 164 ALA A O 1
ATOM 1220 N N . GLU A 1 165 ? 24.945 18.431 36.243 1.00 30.48 165 GLU A N 1
ATOM 1221 C CA . GLU A 1 165 ? 25.295 17.067 35.829 1.00 30.48 165 GLU A CA 1
ATOM 1222 C C . GLU A 1 165 ? 25.098 15.932 36.859 1.00 30.48 165 GLU A C 1
ATOM 1224 O O . GLU A 1 165 ? 25.475 16.047 38.021 1.00 30.48 165 GLU A O 1
ATOM 1229 N N . LEU A 1 166 ? 24.739 14.744 36.353 1.00 34.91 166 LEU A N 1
ATOM 1230 C CA . LEU A 1 166 ? 25.615 13.575 36.510 1.00 34.91 166 LEU A CA 1
ATOM 1231 C C . LEU A 1 166 ? 25.512 12.641 35.289 1.00 34.91 166 LEU A C 1
ATOM 1233 O O . LEU A 1 166 ? 24.586 12.750 34.483 1.00 34.91 166 LEU A O 1
ATOM 1237 N N . ARG A 1 167 ? 26.526 11.787 35.100 1.00 32.81 167 ARG A N 1
ATOM 1238 C CA . ARG A 1 167 ? 26.877 11.152 33.815 1.00 32.81 167 ARG A CA 1
ATOM 1239 C C . ARG A 1 167 ? 27.329 9.701 34.027 1.00 32.81 167 ARG A C 1
ATOM 1241 O O . ARG A 1 167 ? 28.079 9.440 34.960 1.00 32.81 167 ARG A O 1
ATOM 1248 N N . GLY A 1 168 ? 26.943 8.800 33.118 1.00 28.92 168 GLY A N 1
ATOM 1249 C CA . GLY A 1 168 ? 27.248 7.358 33.171 1.00 28.92 168 GLY A CA 1
ATOM 1250 C C . GLY A 1 168 ? 26.104 6.523 33.778 1.00 28.92 168 GLY A C 1
ATOM 1251 O O . GLY A 1 168 ? 25.329 7.042 34.575 1.00 28.92 168 GLY A O 1
ATOM 1252 N N . ASN A 1 169 ? 25.898 5.252 33.413 1.00 33.00 169 ASN A N 1
ATOM 1253 C CA . ASN A 1 169 ? 26.689 4.375 32.533 1.00 33.00 169 ASN A CA 1
ATOM 1254 C C . ASN A 1 169 ? 25.815 3.649 31.493 1.00 33.00 169 ASN A C 1
ATOM 1256 O O . ASN A 1 169 ? 24.637 3.388 31.732 1.00 33.00 169 ASN A O 1
ATOM 1260 N N . ASP A 1 170 ? 26.434 3.264 30.376 1.00 33.44 170 ASP A N 1
ATOM 1261 C CA . ASP A 1 170 ? 25.886 2.311 29.405 1.00 33.44 170 ASP A CA 1
ATOM 1262 C C . ASP A 1 170 ? 25.955 0.859 29.921 1.00 33.44 170 ASP A C 1
ATOM 1264 O O . ASP A 1 170 ? 26.788 0.527 30.766 1.00 33.44 170 ASP A O 1
ATOM 1268 N N . GLY A 1 171 ? 25.098 -0.028 29.394 1.00 29.72 171 GLY A N 1
ATOM 1269 C CA . GLY A 1 171 ? 25.028 -1.424 29.848 1.00 29.72 171 GLY A CA 1
ATOM 1270 C C . GLY A 1 171 ? 24.097 -2.337 29.039 1.00 29.72 171 GLY A C 1
ATOM 1271 O O . GLY A 1 171 ? 23.030 -2.703 29.512 1.00 29.72 171 GLY A O 1
ATOM 1272 N N . SER A 1 172 ? 24.536 -2.735 27.841 1.00 32.81 172 SER A N 1
ATOM 1273 C CA . SER A 1 172 ? 24.154 -3.972 27.124 1.00 32.81 172 SER A CA 1
ATOM 1274 C C . SER A 1 172 ? 22.668 -4.368 26.967 1.00 32.81 172 SER A C 1
ATOM 1276 O O . SER A 1 172 ? 22.094 -5.011 27.842 1.00 32.81 172 SER A O 1
ATOM 1278 N N . ARG A 1 173 ? 22.146 -4.280 25.727 1.00 34.28 173 ARG A N 1
ATOM 1279 C CA . ARG A 1 173 ? 21.820 -5.510 24.956 1.00 34.28 173 ARG A CA 1
ATOM 1280 C C . ARG A 1 173 ? 21.613 -5.309 23.441 1.00 34.28 173 ARG A C 1
ATOM 1282 O O . ARG A 1 173 ? 20.590 -4.826 22.968 1.00 34.28 173 ARG A O 1
ATOM 1289 N N . LEU A 1 174 ? 22.613 -5.798 22.709 1.00 33.59 174 LEU A N 1
ATOM 1290 C CA . LEU A 1 174 ? 22.535 -6.569 21.456 1.00 33.59 174 LEU A CA 1
ATOM 1291 C C . LEU A 1 174 ? 21.397 -7.635 21.491 1.00 33.59 174 LEU A C 1
ATOM 1293 O O . LEU A 1 174 ? 21.013 -8.045 22.583 1.00 33.59 174 LEU A O 1
ATOM 1297 N N . LEU A 1 175 ? 20.820 -8.184 20.408 1.00 32.69 175 LEU A N 1
ATOM 1298 C CA . LEU A 1 175 ? 21.005 -8.098 18.941 1.00 32.69 175 LEU A CA 1
ATOM 1299 C C . LEU A 1 175 ? 19.632 -8.264 18.244 1.00 32.69 175 LEU A C 1
ATOM 1301 O O . LEU A 1 175 ? 18.791 -9.010 18.739 1.00 32.69 175 LEU A O 1
ATOM 1305 N N . THR A 1 176 ? 19.448 -7.691 17.048 1.00 34.81 176 THR A N 1
ATOM 1306 C CA . THR A 1 176 ? 18.799 -8.341 15.874 1.00 34.81 176 THR A CA 1
ATOM 1307 C C . THR A 1 176 ? 18.842 -7.391 14.673 1.00 34.81 176 THR A C 1
ATOM 1309 O O . THR A 1 176 ? 18.280 -6.300 14.715 1.00 34.81 176 THR A O 1
ATOM 1312 N N . GLY A 1 177 ? 19.526 -7.788 13.599 1.00 30.70 177 GLY A N 1
ATOM 1313 C CA . GLY A 1 177 ? 19.773 -6.914 12.446 1.00 30.70 177 GLY A CA 1
ATOM 1314 C C . GLY A 1 177 ? 20.458 -7.641 11.296 1.00 30.70 177 GLY A C 1
ATOM 1315 O O . GLY A 1 177 ? 21.531 -7.233 10.864 1.00 30.70 177 GLY A O 1
ATOM 1316 N N . VAL A 1 178 ? 19.866 -8.747 10.835 1.00 34.56 178 VAL A N 1
ATOM 1317 C CA . VAL A 1 178 ? 20.363 -9.482 9.664 1.00 34.56 178 VAL A CA 1
ATOM 1318 C C . VAL A 1 178 ? 20.182 -8.608 8.423 1.00 34.56 178 VAL A C 1
ATOM 1320 O O . VAL A 1 178 ? 19.059 -8.344 7.998 1.00 34.56 178 VAL A O 1
ATOM 1323 N N . SER A 1 179 ? 21.297 -8.154 7.854 1.00 32.56 179 SER A N 1
ATOM 1324 C CA . SER A 1 179 ? 21.328 -7.515 6.541 1.00 32.56 179 SER A CA 1
ATOM 1325 C C . SER A 1 179 ? 21.396 -8.602 5.471 1.00 32.56 179 SER A C 1
ATOM 1327 O O . SER A 1 179 ? 22.352 -9.373 5.448 1.00 32.56 179 SER A O 1
ATOM 1329 N N . LEU A 1 180 ? 20.395 -8.666 4.592 1.00 34.50 180 LEU A N 1
ATOM 1330 C CA . LEU A 1 180 ? 20.380 -9.562 3.436 1.00 34.50 180 LEU A CA 1
ATOM 1331 C C . LEU A 1 180 ? 20.395 -8.739 2.147 1.00 34.50 180 LEU A C 1
ATOM 1333 O O . LEU A 1 180 ? 19.353 -8.368 1.614 1.00 34.50 180 LEU A O 1
ATOM 1337 N N . ASN A 1 181 ? 21.608 -8.477 1.661 1.00 37.59 181 ASN A N 1
ATOM 1338 C CA . ASN A 1 181 ? 21.868 -8.098 0.277 1.00 37.59 181 ASN A CA 1
ATOM 1339 C C . ASN A 1 181 ? 22.509 -9.301 -0.427 1.00 37.59 181 ASN A C 1
ATOM 1341 O O . ASN A 1 181 ? 23.710 -9.528 -0.295 1.00 37.59 181 ASN A O 1
ATOM 1345 N N . SER A 1 182 ? 21.727 -10.034 -1.212 1.00 33.41 182 SER A N 1
ATOM 1346 C CA . SER A 1 182 ? 22.232 -10.901 -2.277 1.00 33.41 182 SER A CA 1
ATOM 1347 C C . SER A 1 182 ? 21.297 -10.789 -3.482 1.00 33.41 182 SER A C 1
ATOM 1349 O O . SER A 1 182 ? 20.080 -10.684 -3.333 1.00 33.41 182 SER A O 1
ATOM 1351 N N . TYR A 1 183 ? 21.876 -10.732 -4.681 1.00 39.38 183 TYR A N 1
ATOM 1352 C CA . TYR A 1 183 ? 21.144 -10.590 -5.940 1.00 39.38 183 TYR A CA 1
ATOM 1353 C C . TYR A 1 183 ? 21.267 -11.874 -6.765 1.00 39.38 183 TYR A C 1
ATOM 1355 O O . TYR A 1 183 ? 22.365 -12.399 -6.920 1.00 39.38 183 TYR A O 1
ATOM 1363 N N . GLY A 1 184 ? 20.162 -12.282 -7.393 1.00 41.66 184 GLY A N 1
ATOM 1364 C CA . GLY A 1 184 ? 20.159 -13.238 -8.503 1.00 41.66 184 GLY A CA 1
ATOM 1365 C C . GLY A 1 184 ? 19.972 -14.715 -8.132 1.00 41.66 184 GLY A C 1
ATOM 1366 O O . GLY A 1 184 ? 20.223 -15.137 -7.011 1.00 41.66 184 GLY A O 1
ATOM 1367 N N . LEU A 1 185 ? 19.530 -15.484 -9.136 1.00 46.41 185 LEU A N 1
ATOM 1368 C CA . LEU A 1 185 ? 19.519 -16.955 -9.184 1.00 46.41 185 LEU A CA 1
ATOM 1369 C C . LEU A 1 185 ? 18.728 -17.673 -8.064 1.00 46.41 185 LEU A C 1
ATOM 1371 O O . LEU A 1 185 ? 19.288 -18.418 -7.268 1.00 46.41 185 LEU A O 1
ATOM 1375 N N . GLY A 1 186 ? 17.394 -17.520 -8.054 1.00 39.81 186 GLY A N 1
ATOM 1376 C CA . GLY A 1 186 ? 16.516 -18.274 -7.134 1.00 39.81 186 GLY A CA 1
ATOM 1377 C C . GLY A 1 186 ? 15.062 -18.525 -7.573 1.00 39.81 186 GLY A C 1
ATOM 1378 O O . GLY A 1 186 ? 14.335 -19.246 -6.891 1.00 39.81 186 GLY A O 1
ATOM 1379 N N . SER A 1 187 ? 14.609 -17.974 -8.705 1.00 41.84 187 SER A N 1
ATOM 1380 C CA . SER A 1 187 ? 13.174 -17.901 -9.044 1.00 41.84 187 SER A CA 1
ATOM 1381 C C . SER A 1 187 ? 12.472 -19.241 -9.318 1.00 41.84 187 SER A C 1
ATOM 1383 O O . SER A 1 187 ? 11.246 -19.261 -9.350 1.00 41.84 187 SER A O 1
ATOM 1385 N N . SER A 1 188 ? 13.208 -20.347 -9.500 1.00 45.12 188 SER A N 1
ATOM 1386 C CA . SER A 1 188 ? 12.613 -21.658 -9.812 1.00 45.12 188 SER A CA 1
ATOM 1387 C C . SER A 1 188 ? 12.289 -22.531 -8.594 1.00 45.12 188 SER A C 1
ATOM 1389 O O . SER A 1 188 ? 11.408 -23.367 -8.715 1.00 45.12 188 SER A O 1
ATOM 1391 N N . MET A 1 189 ? 12.944 -22.356 -7.435 1.00 40.00 189 MET A N 1
ATOM 1392 C CA . MET A 1 189 ? 12.592 -23.113 -6.210 1.00 40.00 189 MET A CA 1
ATOM 1393 C C . MET A 1 189 ? 11.616 -22.360 -5.297 1.00 40.00 189 MET A C 1
ATOM 1395 O O . MET A 1 189 ? 10.947 -22.958 -4.457 1.00 40.00 189 MET A O 1
ATOM 1399 N N . HIS A 1 190 ? 11.514 -21.036 -5.447 1.00 47.28 190 HIS A N 1
ATOM 1400 C CA . HIS A 1 190 ? 10.719 -20.215 -4.533 1.00 47.28 190 HIS A CA 1
ATOM 1401 C C . HIS A 1 190 ? 9.198 -20.404 -4.711 1.00 47.28 190 HIS A C 1
ATOM 1403 O O . HIS A 1 190 ? 8.436 -20.087 -3.794 1.00 47.28 190 HIS A O 1
ATOM 1409 N N . TYR A 1 191 ? 8.743 -20.937 -5.852 1.00 47.25 191 TYR A N 1
ATOM 1410 C CA . TYR A 1 191 ? 7.346 -21.339 -6.041 1.00 47.25 191 TYR A CA 1
ATOM 1411 C C . TYR A 1 191 ? 7.021 -22.617 -5.268 1.00 47.25 191 TYR A C 1
ATOM 1413 O O . TYR A 1 191 ? 6.132 -22.574 -4.418 1.00 47.25 191 TYR A O 1
ATOM 1421 N N . ASP A 1 192 ? 7.788 -23.690 -5.478 1.00 47.16 192 ASP A N 1
ATOM 1422 C CA . ASP A 1 192 ? 7.553 -24.994 -4.845 1.00 47.16 192 ASP A CA 1
ATOM 1423 C C . ASP A 1 192 ? 7.564 -24.886 -3.315 1.00 47.16 192 ASP A C 1
ATOM 1425 O O . ASP A 1 192 ? 6.607 -25.292 -2.653 1.00 47.16 192 ASP A O 1
ATOM 1429 N N . GLN A 1 193 ? 8.559 -24.195 -2.747 1.00 47.59 193 GLN A N 1
ATOM 1430 C CA . GLN A 1 193 ? 8.637 -23.964 -1.301 1.00 47.59 193 GLN A CA 1
ATOM 1431 C C . GLN A 1 193 ? 7.486 -23.078 -0.771 1.00 47.59 193 GLN A C 1
ATOM 1433 O O . GLN A 1 193 ? 7.062 -23.223 0.376 1.00 47.59 193 GLN A O 1
ATOM 1438 N N . SER A 1 194 ? 6.911 -22.194 -1.598 1.00 55.72 194 SER A N 1
ATOM 1439 C CA . SER A 1 194 ? 5.721 -21.407 -1.226 1.00 55.72 194 SER A CA 1
ATOM 1440 C C . SER A 1 194 ? 4.428 -22.226 -1.303 1.00 55.72 194 SER A C 1
ATOM 1442 O O . SER A 1 194 ? 3.522 -22.026 -0.484 1.00 55.72 194 SER A O 1
ATOM 1444 N N . THR A 1 195 ? 4.324 -23.171 -2.242 1.00 58.62 195 THR A N 1
ATOM 1445 C CA . THR A 1 195 ? 3.230 -24.152 -2.260 1.00 58.62 195 THR A CA 1
ATOM 1446 C C . THR A 1 195 ? 3.344 -25.121 -1.090 1.00 58.62 195 THR A C 1
ATOM 1448 O O . THR A 1 195 ? 2.371 -25.262 -0.359 1.00 58.62 195 THR A O 1
ATOM 1451 N N . GLU A 1 196 ? 4.525 -25.668 -0.793 1.00 59.22 196 GLU A N 1
ATOM 1452 C CA . GLU A 1 196 ? 4.746 -26.534 0.372 1.00 59.22 196 GLU A CA 1
ATOM 1453 C C . GLU A 1 196 ? 4.401 -25.833 1.691 1.00 59.22 196 GLU A C 1
ATOM 1455 O O . GLU A 1 196 ? 3.725 -26.419 2.536 1.00 59.22 196 GLU A O 1
ATOM 1460 N N . LEU A 1 197 ? 4.785 -24.563 1.872 1.00 58.59 197 LEU A N 1
ATOM 1461 C CA . LEU A 1 197 ? 4.428 -23.790 3.066 1.00 58.59 197 LEU A CA 1
ATOM 1462 C C . LEU A 1 197 ? 2.919 -23.509 3.161 1.00 58.59 197 LEU A C 1
ATOM 1464 O O . LEU A 1 197 ? 2.350 -23.573 4.254 1.00 58.59 197 LEU A O 1
ATOM 1468 N N . THR A 1 198 ? 2.240 -23.229 2.043 1.00 67.38 198 THR A N 1
ATOM 1469 C CA . THR A 1 198 ? 0.787 -22.972 2.055 1.00 67.38 198 THR A CA 1
ATOM 1470 C C . THR A 1 198 ? -0.054 -24.248 2.142 1.00 67.38 198 THR A C 1
ATOM 1472 O O . THR A 1 198 ? -1.124 -24.226 2.754 1.00 67.38 198 THR A O 1
ATOM 1475 N N . GLU A 1 199 ? 0.428 -25.377 1.628 1.00 68.25 199 GLU A N 1
ATOM 1476 C CA . GLU A 1 199 ? -0.183 -26.697 1.809 1.00 68.25 199 GLU A CA 1
ATOM 1477 C C . GLU A 1 199 ? 0.095 -27.268 3.200 1.00 68.25 199 GLU A C 1
ATOM 1479 O O . GLU A 1 199 ? -0.832 -27.772 3.834 1.00 68.25 199 GLU A O 1
ATOM 1484 N N . SER A 1 200 ? 1.293 -27.066 3.753 1.00 70.56 200 SER A N 1
ATOM 1485 C CA . SER A 1 200 ? 1.596 -27.366 5.158 1.00 70.56 200 SER A CA 1
ATOM 1486 C C . SER A 1 200 ? 0.703 -26.563 6.102 1.00 70.56 200 SER A C 1
ATOM 1488 O O . SER A 1 200 ? 0.132 -27.135 7.027 1.00 70.56 200 SER A O 1
ATOM 1490 N N . ALA A 1 201 ? 0.492 -25.266 5.845 1.00 72.25 201 ALA A N 1
ATOM 1491 C CA . ALA A 1 201 ? -0.422 -24.437 6.634 1.00 72.25 201 ALA A CA 1
ATOM 1492 C C . ALA A 1 201 ? -1.891 -24.899 6.529 1.00 72.25 201 ALA A C 1
ATOM 1494 O O . ALA A 1 201 ? -2.606 -24.919 7.535 1.00 72.25 201 ALA A O 1
ATOM 1495 N N . ARG A 1 202 ? -2.344 -25.320 5.337 1.00 74.56 202 ARG A N 1
ATOM 1496 C CA . ARG A 1 202 ? -3.674 -25.933 5.148 1.00 74.56 202 ARG A CA 1
ATOM 1497 C C . ARG A 1 202 ? -3.794 -27.258 5.896 1.00 74.56 202 ARG A C 1
ATOM 1499 O O . ARG A 1 202 ? -4.786 -27.454 6.591 1.00 74.56 202 ARG A O 1
ATOM 1506 N N . SER A 1 203 ? -2.783 -28.120 5.805 1.00 77.44 203 SER A N 1
ATOM 1507 C CA . SER A 1 203 ? -2.715 -29.407 6.500 1.00 77.44 203 SER A CA 1
ATOM 1508 C C . SER A 1 203 ? -2.754 -29.217 8.019 1.00 77.44 203 SER A C 1
ATOM 1510 O O . SER A 1 203 ? -3.603 -29.804 8.684 1.00 77.44 203 SER A O 1
ATOM 1512 N N . TYR A 1 204 ? -1.959 -28.290 8.568 1.00 72.31 204 TYR A N 1
ATOM 1513 C CA . TYR A 1 204 ? -1.993 -27.925 9.990 1.00 72.31 204 TYR A CA 1
ATOM 1514 C C . TYR A 1 204 ? -3.367 -27.400 10.429 1.00 72.31 204 TYR A C 1
ATOM 1516 O O . TYR A 1 204 ? -3.874 -27.791 11.479 1.00 72.31 204 TYR A O 1
ATOM 1524 N N . SER A 1 205 ? -4.003 -26.544 9.622 1.00 79.38 205 SER A N 1
ATOM 1525 C CA . SER A 1 205 ? -5.347 -26.026 9.911 1.00 79.38 205 SER A CA 1
ATOM 1526 C C . SER A 1 205 ? -6.409 -27.134 9.873 1.00 79.38 205 SER A C 1
ATOM 1528 O O . SER A 1 205 ? -7.251 -27.221 10.767 1.00 79.38 205 SER A O 1
ATOM 1530 N N . GLN A 1 206 ? -6.334 -28.037 8.893 1.00 79.44 206 GLN A N 1
ATOM 1531 C CA . GLN A 1 206 ? -7.232 -29.183 8.763 1.00 79.44 206 GLN A CA 1
ATOM 1532 C C . GLN A 1 206 ? -7.017 -30.206 9.893 1.00 79.44 206 GLN A C 1
ATOM 1534 O O . GLN A 1 206 ? -7.985 -30.750 10.421 1.00 79.44 206 GLN A O 1
ATOM 1539 N N . GLN A 1 207 ? -5.773 -30.413 10.329 1.00 81.50 207 GLN A N 1
ATOM 1540 C CA . GLN A 1 207 ? -5.423 -31.269 11.462 1.00 81.50 207 GLN A CA 1
ATOM 1541 C C . GLN A 1 207 ? -5.876 -30.656 12.798 1.00 81.50 207 GLN A C 1
ATOM 1543 O O . GLN A 1 207 ? -6.405 -31.377 13.643 1.00 81.50 207 GLN A O 1
ATOM 1548 N N . GLN A 1 208 ? -5.781 -29.331 12.974 1.00 75.44 208 GLN A N 1
ATOM 1549 C CA . GLN A 1 208 ? -6.388 -28.629 14.114 1.00 75.44 208 GLN A CA 1
ATOM 1550 C C . GLN A 1 208 ? -7.918 -28.746 14.111 1.00 75.44 208 GLN A C 1
ATOM 1552 O O . GLN A 1 208 ? -8.502 -29.013 15.159 1.00 75.44 208 GLN A O 1
ATOM 1557 N N . GLN A 1 209 ? -8.581 -28.619 12.955 1.00 75.75 209 GLN A N 1
ATOM 1558 C CA . GLN A 1 209 ? -10.027 -28.850 12.853 1.00 75.75 209 GLN A CA 1
ATOM 1559 C C . GLN A 1 209 ? -10.400 -30.298 13.199 1.00 75.75 209 GLN A C 1
ATOM 1561 O O . GLN A 1 209 ? -11.368 -30.513 13.927 1.00 75.75 209 GLN A O 1
ATOM 1566 N N . GLN A 1 210 ? -9.624 -31.291 12.753 1.00 77.94 210 GLN A N 1
ATOM 1567 C CA . GLN A 1 210 ? -9.830 -32.691 13.138 1.00 77.94 210 GLN A CA 1
ATOM 1568 C C . GLN A 1 210 ? -9.610 -32.913 14.642 1.00 77.94 210 GLN A C 1
ATOM 1570 O O . GLN A 1 210 ? -10.419 -33.594 15.268 1.00 77.94 210 GLN A O 1
ATOM 1575 N N . GLN A 1 211 ? -8.592 -32.299 15.255 1.00 77.62 211 GLN A N 1
ATOM 1576 C CA . GLN A 1 211 ? -8.389 -32.361 16.707 1.00 77.62 211 GLN A CA 1
ATOM 1577 C C . GLN A 1 211 ? -9.535 -31.695 17.480 1.00 77.62 211 GLN A C 1
ATOM 1579 O O . GLN A 1 211 ? -10.013 -32.275 18.450 1.00 77.62 211 GLN A O 1
ATOM 1584 N N . GLN A 1 212 ? -10.039 -30.537 17.045 1.00 77.56 212 GLN A N 1
ATOM 1585 C CA . GLN A 1 212 ? -11.201 -29.886 17.668 1.00 77.56 212 GLN A CA 1
ATOM 1586 C C . GLN A 1 212 ? -12.482 -30.720 17.510 1.00 77.56 212 GLN A C 1
ATOM 1588 O O . GLN A 1 212 ? -13.261 -30.840 18.456 1.00 77.56 212 GLN A O 1
ATOM 1593 N N . GLN A 1 213 ? -12.690 -31.357 16.353 1.00 78.06 213 GLN A N 1
ATOM 1594 C CA . GLN A 1 213 ? -13.807 -32.282 16.142 1.00 78.06 213 GLN A CA 1
ATOM 1595 C C . GLN A 1 213 ? -13.686 -33.530 17.027 1.00 78.06 213 GLN A C 1
ATOM 1597 O O . GLN A 1 213 ? -14.675 -33.924 17.637 1.00 78.06 213 GLN A O 1
ATOM 1602 N N . GLN A 1 214 ? -12.490 -34.109 17.178 1.00 75.25 214 GLN A N 1
ATOM 1603 C CA . GLN A 1 214 ? -12.247 -35.237 18.087 1.00 75.25 214 GLN A CA 1
ATOM 1604 C C . GLN A 1 214 ? -12.408 -34.837 19.562 1.00 75.25 214 GLN A C 1
ATOM 1606 O O . GLN A 1 214 ? -13.037 -35.568 20.319 1.00 75.25 214 GLN A O 1
ATOM 1611 N N . GLN A 1 215 ? -11.924 -33.663 19.977 1.00 71.19 215 GLN A N 1
ATOM 1612 C CA . GLN A 1 215 ? -12.141 -33.130 21.329 1.00 71.19 215 GLN A CA 1
ATOM 1613 C C . GLN A 1 215 ? -13.631 -32.897 21.608 1.00 71.19 215 GLN A C 1
ATOM 1615 O O . GLN A 1 215 ? -14.115 -33.271 22.675 1.00 71.19 215 GLN A O 1
ATOM 1620 N N . SER A 1 216 ? -14.380 -32.360 20.640 1.00 75.94 216 SER A N 1
ATOM 1621 C CA . SER A 1 216 ? -15.838 -32.241 20.724 1.00 75.94 216 SER A CA 1
ATOM 1622 C C . SER A 1 216 ? -16.509 -33.614 20.841 1.00 75.94 216 SER A C 1
ATOM 1624 O O . SER A 1 216 ? -17.306 -33.827 21.753 1.00 75.94 216 SER A O 1
ATOM 1626 N N . TYR A 1 217 ? -16.153 -34.575 19.985 1.00 68.69 217 TYR A N 1
ATOM 1627 C CA . TYR A 1 217 ? -16.731 -35.922 19.987 1.00 68.69 217 TYR A CA 1
ATOM 1628 C C . TYR A 1 217 ? -16.456 -36.667 21.303 1.00 68.69 217 TYR A C 1
ATOM 1630 O O . TYR A 1 217 ? -17.369 -37.239 21.898 1.00 68.69 217 TYR A O 1
ATOM 1638 N N . ASN A 1 218 ? -15.227 -36.569 21.815 1.00 67.38 218 ASN A N 1
ATOM 1639 C CA . ASN A 1 218 ? -14.835 -37.114 23.112 1.00 67.38 218 ASN A CA 1
ATOM 1640 C C . ASN A 1 218 ? -15.575 -36.412 24.261 1.00 67.38 218 ASN A C 1
ATOM 1642 O O . ASN A 1 218 ? -16.051 -37.082 25.167 1.00 67.38 218 ASN A O 1
ATOM 1646 N N . SER A 1 219 ? -15.754 -35.087 24.212 1.00 61.56 219 SER A N 1
ATOM 1647 C CA . SER A 1 219 ? -16.543 -34.341 25.207 1.00 61.56 219 SER A CA 1
ATOM 1648 C C . SER A 1 219 ? -18.012 -34.796 25.246 1.00 61.56 219 SER A C 1
ATOM 1650 O O . SER A 1 219 ? -18.582 -34.959 26.324 1.00 61.56 219 SER A O 1
ATOM 1652 N N . HIS A 1 220 ? -18.604 -35.111 24.087 1.00 60.19 220 HIS A N 1
ATOM 1653 C CA . HIS A 1 220 ? -19.949 -35.693 24.006 1.00 60.19 220 HIS A CA 1
ATOM 1654 C C . HIS A 1 220 ? -20.010 -37.152 24.501 1.00 60.19 220 HIS A C 1
ATOM 1656 O O . HIS A 1 220 ? -21.041 -37.557 25.035 1.00 60.19 220 HIS A O 1
ATOM 1662 N N . GLN A 1 221 ? -18.932 -37.938 24.377 1.00 57.66 221 GLN A N 1
ATOM 1663 C CA . GLN A 1 221 ? -18.834 -39.270 24.999 1.00 57.66 221 GLN A CA 1
ATOM 1664 C C . GLN A 1 221 ? -18.548 -39.219 26.512 1.00 57.66 221 GLN A C 1
ATOM 1666 O O . GLN A 1 221 ? -18.919 -40.147 27.226 1.00 57.66 221 GLN A O 1
ATOM 1671 N N . SER A 1 222 ? -17.949 -38.134 27.011 1.00 51.28 222 SER A N 1
ATOM 1672 C CA . SER A 1 222 ? -17.651 -37.916 28.436 1.00 51.28 222 SER A CA 1
ATOM 1673 C C . SER A 1 222 ? -18.858 -37.488 29.282 1.00 51.28 222 SER A C 1
ATOM 1675 O O . SER A 1 222 ? -18.715 -37.326 30.493 1.00 51.28 222 SER A O 1
ATOM 1677 N N . GLN A 1 223 ? -20.053 -37.321 28.699 1.00 59.19 223 GLN A N 1
ATOM 1678 C CA . GLN A 1 223 ? -21.282 -37.262 29.494 1.00 59.19 223 GLN A CA 1
ATOM 1679 C C . GLN A 1 223 ? -21.611 -38.660 30.022 1.00 59.19 223 GLN A C 1
ATOM 1681 O O . GLN A 1 223 ? -22.208 -39.478 29.320 1.00 59.19 223 GLN A O 1
ATOM 1686 N N . ASP A 1 224 ? -21.213 -38.911 31.270 1.00 57.50 224 ASP A N 1
ATOM 1687 C CA . ASP A 1 224 ? -21.391 -40.188 31.954 1.00 57.50 224 ASP A CA 1
ATOM 1688 C C . ASP A 1 224 ? -22.847 -40.691 31.793 1.00 57.50 224 ASP A C 1
ATOM 1690 O O . ASP A 1 224 ? -23.801 -39.966 32.118 1.00 57.50 224 ASP A O 1
ATOM 1694 N N . PRO A 1 225 ? -23.080 -41.923 31.292 1.00 66.25 225 PRO A N 1
ATOM 1695 C CA . PRO A 1 225 ? -24.430 -42.465 31.167 1.00 66.25 225 PRO A CA 1
ATOM 1696 C C . PRO A 1 225 ? -25.164 -42.533 32.516 1.00 66.25 225 PRO A C 1
ATOM 1698 O O . PRO A 1 225 ? -26.400 -42.545 32.528 1.00 66.25 225 PRO A O 1
ATOM 1701 N N . SER A 1 226 ? -24.443 -42.522 33.644 1.00 71.25 226 SER A N 1
ATOM 1702 C CA . SER A 1 226 ? -25.007 -42.318 34.980 1.00 71.25 226 SER A CA 1
ATOM 1703 C C . SER A 1 226 ? -25.789 -41.005 35.080 1.00 71.25 226 SER A C 1
ATOM 1705 O O . SER A 1 226 ? -26.936 -41.029 35.536 1.00 71.25 226 SER A O 1
ATOM 1707 N N . ASP A 1 227 ? -25.235 -39.895 34.582 1.00 74.56 227 ASP A N 1
ATOM 1708 C CA . ASP A 1 227 ? -25.818 -38.552 34.671 1.00 74.56 227 ASP A CA 1
ATOM 1709 C C . ASP A 1 227 ? -26.954 -38.339 33.678 1.00 74.56 227 ASP A C 1
ATOM 1711 O O . ASP A 1 227 ? -28.016 -37.827 34.037 1.00 74.56 227 ASP A O 1
ATOM 1715 N N . VAL A 1 228 ? -26.824 -38.853 32.454 1.00 79.06 228 VAL A N 1
ATOM 1716 C CA . VAL A 1 228 ? -27.948 -38.867 31.503 1.00 79.06 228 VAL A CA 1
ATOM 1717 C C . VAL A 1 228 ? -29.126 -39.676 32.070 1.00 79.06 228 VAL A C 1
ATOM 1719 O O . VAL A 1 228 ? -30.291 -39.329 31.852 1.00 79.06 228 VAL A O 1
ATOM 1722 N N . GLN A 1 229 ? -28.862 -40.744 32.831 1.00 80.12 229 GLN A N 1
ATOM 1723 C CA . GLN A 1 229 ? -29.905 -41.520 33.506 1.00 80.12 229 GLN A CA 1
ATOM 1724 C C . GLN A 1 229 ? -30.359 -40.906 34.840 1.00 80.12 229 GLN A C 1
ATOM 1726 O O . GLN A 1 229 ? -31.499 -41.156 35.238 1.00 80.12 229 GLN A O 1
ATOM 1731 N N . SER A 1 230 ? -29.525 -40.130 35.538 1.00 79.69 230 SER A N 1
ATOM 1732 C CA . SER A 1 230 ? -29.901 -39.398 36.755 1.00 79.69 230 SER A CA 1
ATOM 1733 C C . SER A 1 230 ? -30.835 -38.243 36.389 1.00 79.69 230 SER A C 1
ATOM 1735 O O . SER A 1 230 ? -31.922 -38.146 36.956 1.00 79.69 230 SER A O 1
ATOM 1737 N N . LEU A 1 231 ? -30.520 -37.500 35.324 1.00 86.12 231 LEU A N 1
ATOM 1738 C CA . LEU A 1 231 ? -31.373 -36.478 34.724 1.00 86.12 231 LEU A CA 1
ATOM 1739 C C . LEU A 1 231 ? -32.692 -37.070 34.202 1.00 86.12 231 LEU A C 1
ATOM 1741 O O . LEU A 1 231 ? -33.766 -36.542 34.475 1.00 86.12 231 LEU A O 1
ATOM 1745 N N . LYS A 1 232 ? -32.669 -38.233 33.535 1.00 87.50 232 LYS A N 1
ATOM 1746 C CA . LYS A 1 232 ? -33.911 -38.938 33.149 1.00 87.50 232 LYS A CA 1
ATOM 1747 C C . LYS A 1 232 ? -34.730 -39.418 34.358 1.00 87.50 232 LYS A C 1
ATOM 1749 O O . LYS A 1 232 ? -35.949 -39.537 34.238 1.00 87.50 232 LYS A O 1
ATOM 1754 N N . ARG A 1 233 ? -34.106 -39.681 35.514 1.00 88.62 233 ARG A N 1
ATOM 1755 C CA . ARG A 1 233 ? -34.794 -40.002 36.780 1.00 88.62 233 ARG A CA 1
ATOM 1756 C C . ARG A 1 233 ? -35.374 -38.751 37.451 1.00 88.62 233 ARG A C 1
ATOM 1758 O O . ARG A 1 233 ? -36.529 -38.799 37.871 1.00 88.62 233 ARG A O 1
ATOM 1765 N N . THR A 1 234 ? -34.641 -37.637 37.512 1.00 85.56 234 THR A N 1
ATOM 1766 C CA . THR A 1 234 ? -35.148 -36.372 38.076 1.00 85.56 234 THR A CA 1
ATOM 1767 C C . THR A 1 234 ? -36.255 -35.779 37.215 1.00 85.56 234 THR A C 1
ATOM 1769 O O . THR A 1 234 ? -37.280 -35.407 37.773 1.00 85.56 234 THR A O 1
ATOM 1772 N N . ILE A 1 235 ? -36.131 -35.799 35.882 1.00 91.25 235 ILE A N 1
ATOM 1773 C CA . ILE A 1 235 ? -37.206 -35.397 34.960 1.00 91.25 235 ILE A CA 1
ATOM 1774 C C . ILE A 1 235 ? -38.462 -36.232 35.214 1.00 91.25 235 ILE A C 1
ATOM 1776 O O . ILE A 1 235 ? -39.502 -35.653 35.497 1.00 91.25 235 ILE A O 1
ATOM 1780 N N . ARG A 1 236 ? -38.388 -37.575 35.215 1.00 89.38 236 ARG A N 1
ATOM 1781 C CA . ARG A 1 236 ? -39.573 -38.418 35.491 1.00 89.38 236 ARG A CA 1
ATOM 1782 C C . ARG A 1 236 ? -40.197 -38.128 36.858 1.00 89.38 236 ARG A C 1
ATOM 1784 O O . ARG A 1 236 ? -41.420 -38.071 36.947 1.00 89.38 236 ARG A O 1
ATOM 1791 N N . ARG A 1 237 ? -39.380 -37.911 37.898 1.00 91.44 237 ARG A N 1
ATOM 1792 C CA . ARG A 1 237 ? -39.864 -37.516 39.231 1.00 91.44 237 ARG A CA 1
ATOM 1793 C C . ARG A 1 237 ? -40.591 -36.171 39.174 1.00 91.44 237 ARG A C 1
ATOM 1795 O O . ARG A 1 237 ? -41.728 -36.092 39.626 1.00 91.44 237 ARG A O 1
ATOM 1802 N N . LEU A 1 238 ? -39.978 -35.147 38.582 1.00 86.50 238 LEU A N 1
ATOM 1803 C CA . LEU A 1 238 ? -40.568 -33.816 38.425 1.00 86.50 238 LEU A CA 1
ATOM 1804 C C . LEU A 1 238 ? -41.860 -33.865 37.604 1.00 86.50 238 LEU A C 1
ATOM 1806 O O . LEU A 1 238 ? -42.851 -33.285 38.025 1.00 86.50 238 LEU A O 1
ATOM 1810 N N . THR A 1 239 ? -41.902 -34.627 36.506 1.00 89.12 239 THR A N 1
ATOM 1811 C CA . THR A 1 239 ? -43.133 -34.864 35.740 1.00 89.12 239 THR A CA 1
ATOM 1812 C C . THR A 1 239 ? -44.202 -35.533 36.603 1.00 89.12 239 THR A C 1
ATOM 1814 O O . THR A 1 239 ? -45.339 -35.082 36.579 1.00 89.12 239 THR A O 1
ATOM 1817 N N . SER A 1 240 ? -43.868 -36.547 37.411 1.00 84.69 240 SER A N 1
ATOM 1818 C CA . SER A 1 240 ? -44.852 -37.199 38.290 1.00 84.69 240 SER A CA 1
ATOM 1819 C C . SER A 1 240 ? -45.373 -36.288 39.410 1.00 84.69 240 SER A C 1
ATOM 1821 O O . SER A 1 240 ? -46.571 -36.302 39.683 1.00 84.69 240 SER A O 1
ATOM 1823 N N . GLU A 1 241 ? -44.523 -35.447 40.007 1.00 80.88 241 GLU A N 1
ATOM 1824 C CA . GLU A 1 241 ? -44.948 -34.472 41.023 1.00 80.88 241 GLU A CA 1
ATOM 1825 C C . GLU A 1 241 ? -45.758 -33.329 40.385 1.00 80.88 241 GLU A C 1
ATOM 1827 O O . GLU A 1 241 ? -46.784 -32.939 40.930 1.00 80.88 241 GLU A O 1
ATOM 1832 N N . MET A 1 242 ? -45.389 -32.852 39.187 1.00 78.12 242 MET A N 1
ATOM 1833 C CA . MET A 1 242 ? -46.208 -31.917 38.400 1.00 78.12 242 MET A CA 1
ATOM 1834 C C . MET A 1 242 ? -47.574 -32.518 38.064 1.00 78.12 242 MET A C 1
ATOM 1836 O O . MET A 1 242 ? -48.592 -31.877 38.303 1.00 78.12 242 MET A O 1
ATOM 1840 N N . SER A 1 243 ? -47.630 -33.753 37.556 1.00 80.00 243 SER A N 1
ATOM 1841 C CA . SER A 1 243 ? -48.897 -34.437 37.272 1.00 80.00 243 SER A CA 1
ATOM 1842 C C . SER A 1 243 ? -49.748 -34.590 38.536 1.00 80.00 243 SER A C 1
ATOM 1844 O O . SER A 1 243 ? -50.952 -34.352 38.487 1.00 80.00 243 SER A O 1
ATOM 1846 N N . ARG A 1 244 ? -49.143 -34.914 39.684 1.00 73.31 244 ARG A N 1
ATOM 1847 C CA . ARG A 1 244 ? -49.830 -34.994 40.982 1.00 73.31 244 ARG A CA 1
ATOM 1848 C C . ARG A 1 244 ? -50.388 -33.633 41.415 1.00 73.31 244 ARG A C 1
ATOM 1850 O O . ARG A 1 244 ? -51.571 -33.544 41.726 1.00 73.31 244 ARG A O 1
ATOM 1857 N N . LEU A 1 245 ? -49.575 -32.577 41.381 1.00 71.06 245 LEU A N 1
ATOM 1858 C CA . LEU A 1 245 ? -49.985 -31.213 41.745 1.00 71.06 245 LEU A CA 1
ATOM 1859 C C . LEU A 1 245 ? -51.087 -30.663 40.821 1.00 71.06 245 LEU A C 1
ATOM 1861 O O . LEU A 1 245 ? -51.972 -29.949 41.284 1.00 71.06 245 LEU A O 1
ATOM 1865 N N . LEU A 1 246 ? -51.067 -31.026 39.534 1.00 68.31 246 LEU A N 1
ATOM 1866 C CA . LEU A 1 246 ? -52.087 -30.642 38.550 1.00 68.31 246 LEU A CA 1
ATOM 1867 C C . LEU A 1 246 ? -53.384 -31.462 38.653 1.00 68.31 246 LEU A C 1
ATOM 1869 O O . LEU A 1 246 ? -54.446 -30.954 38.303 1.00 68.31 246 LEU A O 1
ATOM 1873 N N . THR A 1 247 ? -53.322 -32.716 39.116 1.00 66.50 247 THR A N 1
ATOM 1874 C CA . THR A 1 247 ? -54.500 -33.597 39.256 1.00 66.50 247 THR A CA 1
ATOM 1875 C C . THR A 1 247 ? -55.172 -33.516 40.627 1.00 66.50 247 THR A C 1
ATOM 1877 O O . THR A 1 247 ? -56.364 -33.802 40.717 1.00 66.50 247 THR A O 1
ATOM 1880 N N . ASN A 1 248 ? -54.454 -33.112 41.681 1.00 57.75 248 ASN A N 1
ATOM 1881 C CA . ASN A 1 248 ? -54.995 -32.990 43.035 1.00 57.75 248 ASN A CA 1
ATOM 1882 C C . ASN A 1 248 ? -54.744 -31.592 43.645 1.00 57.75 248 ASN A C 1
ATOM 1884 O O . ASN A 1 248 ? -53.836 -31.431 44.465 1.00 57.75 248 ASN A O 1
ATOM 1888 N N . PRO A 1 249 ? -55.560 -30.569 43.313 1.00 56.31 249 PRO A N 1
ATOM 1889 C CA . PRO A 1 249 ? -55.357 -29.191 43.779 1.00 56.31 249 PRO A CA 1
ATOM 1890 C C . PRO A 1 249 ? -55.506 -28.990 45.302 1.00 56.31 249 PRO A C 1
ATOM 1892 O O . PRO A 1 249 ? -55.242 -27.895 45.794 1.00 56.31 249 PRO A O 1
ATOM 1895 N N . GLY A 1 250 ? -55.879 -30.022 46.070 1.00 56.78 250 GLY A N 1
ATOM 1896 C CA . GLY A 1 250 ? -55.787 -30.007 47.535 1.00 56.78 250 GLY A CA 1
ATOM 1897 C C . GLY A 1 250 ? -54.342 -29.933 48.053 1.00 56.78 250 GLY A C 1
ATOM 1898 O O . GLY A 1 250 ? -54.080 -29.229 49.029 1.00 56.78 250 GLY A O 1
ATOM 1899 N N . ASP A 1 251 ? -53.384 -30.558 47.355 1.00 54.03 251 ASP A N 1
ATOM 1900 C CA . ASP A 1 251 ? -51.956 -30.535 47.726 1.00 54.03 251 ASP A CA 1
ATOM 1901 C C . ASP A 1 251 ? -51.339 -29.124 47.581 1.00 54.03 251 ASP A C 1
ATOM 1903 O O . ASP A 1 251 ? -50.289 -28.838 48.159 1.00 54.03 251 ASP A O 1
ATOM 1907 N N . ALA A 1 252 ? -52.024 -28.185 46.911 1.00 50.53 252 ALA A N 1
ATOM 1908 C CA . ALA A 1 252 ? -51.644 -26.770 46.883 1.00 50.53 252 ALA A CA 1
ATOM 1909 C C . ALA A 1 252 ? -51.695 -26.092 48.272 1.00 50.53 252 ALA A C 1
ATOM 1911 O O . ALA A 1 252 ? -51.205 -24.972 48.428 1.00 50.53 252 ALA A O 1
ATOM 1912 N N . TYR A 1 253 ? -52.251 -26.750 49.297 1.00 52.19 253 TYR A N 1
ATOM 1913 C CA . TYR A 1 253 ? -52.089 -26.333 50.692 1.00 52.19 253 TYR A CA 1
ATOM 1914 C C . TYR A 1 253 ? -50.645 -26.518 51.195 1.00 52.19 253 TYR A C 1
ATOM 1916 O O . TYR A 1 253 ? -50.113 -25.611 51.831 1.00 52.19 253 TYR A O 1
ATOM 1924 N N . GLU A 1 254 ? -49.964 -27.618 50.849 1.00 52.28 254 GLU A N 1
ATOM 1925 C CA . GLU A 1 254 ? -48.542 -27.807 51.192 1.00 52.28 254 GLU A CA 1
ATOM 1926 C C . GLU A 1 254 ? -47.647 -26.822 50.423 1.00 52.28 254 GLU A C 1
ATOM 1928 O O . GLU A 1 254 ? -46.672 -26.315 50.970 1.00 52.28 254 GLU A O 1
ATOM 1933 N N . ALA A 1 255 ? -48.025 -26.430 49.200 1.00 51.50 255 ALA A N 1
ATOM 1934 C CA . ALA A 1 255 ? -47.322 -25.367 48.473 1.00 51.50 255 ALA A CA 1
ATOM 1935 C C . ALA A 1 255 ? -47.331 -24.013 49.221 1.00 51.50 255 ALA A C 1
ATOM 1937 O O . ALA A 1 255 ? -46.392 -23.232 49.082 1.00 51.50 255 ALA A O 1
ATOM 1938 N N . ARG A 1 256 ? -48.329 -23.744 50.082 1.00 53.44 256 ARG A N 1
ATOM 1939 C CA . ARG A 1 256 ? -48.356 -22.533 50.932 1.00 53.44 256 ARG A CA 1
ATOM 1940 C C . ARG A 1 256 ? -47.309 -22.558 52.052 1.00 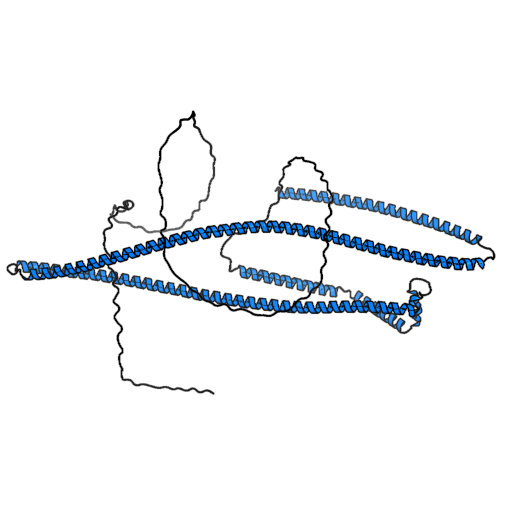53.44 256 ARG A C 1
ATOM 1942 O O . ARG A 1 256 ? -46.965 -21.491 52.546 1.00 53.44 256 ARG A O 1
ATOM 1949 N N . ARG A 1 257 ? -46.773 -23.731 52.419 1.00 53.75 257 ARG A N 1
ATOM 1950 C CA . ARG A 1 257 ? -45.652 -23.886 53.372 1.00 53.75 257 ARG A CA 1
ATOM 1951 C C . ARG A 1 257 ? -44.274 -23.670 52.740 1.00 53.75 257 ARG A C 1
ATOM 1953 O O . ARG A 1 257 ? -43.286 -23.621 53.463 1.00 53.75 257 ARG A O 1
ATOM 1960 N N . LEU A 1 258 ? -44.195 -23.542 51.412 1.00 55.22 258 LEU A N 1
ATOM 1961 C CA . LEU A 1 258 ? -42.951 -23.215 50.702 1.00 55.22 258 LEU A CA 1
ATOM 1962 C C . LEU A 1 258 ? -42.667 -21.702 50.670 1.00 55.22 258 LEU A C 1
ATOM 1964 O O . LEU A 1 258 ? -41.585 -21.286 50.262 1.00 55.22 258 LEU A O 1
ATOM 1968 N N . LEU A 1 259 ? -43.620 -20.876 51.114 1.00 59.28 259 LEU A N 1
ATOM 1969 C CA . LEU A 1 259 ? -43.404 -19.454 51.371 1.00 59.28 259 LEU A CA 1
ATOM 1970 C C . LEU A 1 259 ? -42.692 -19.282 52.728 1.00 59.28 259 LEU A C 1
ATOM 1972 O O . LEU A 1 259 ? -43.108 -19.918 53.697 1.00 59.28 259 LEU A O 1
ATOM 1976 N N . PRO A 1 260 ? -41.646 -18.440 52.844 1.00 56.50 260 PRO A N 1
ATOM 1977 C CA . PRO A 1 260 ? -40.911 -18.289 54.099 1.00 56.50 260 PRO A CA 1
ATOM 1978 C C . PRO A 1 260 ? -41.759 -17.736 55.260 1.00 56.50 260 PRO A C 1
ATOM 1980 O O . PRO A 1 260 ? -42.098 -16.553 55.285 1.00 56.50 260 PRO A O 1
ATOM 1983 N N . GLY A 1 261 ? -42.017 -18.583 56.262 1.00 49.88 261 GLY A N 1
ATOM 1984 C CA . GLY A 1 261 ? -42.533 -18.202 57.582 1.00 49.88 261 GLY A CA 1
ATOM 1985 C C . GLY A 1 261 ? -43.869 -18.849 57.967 1.00 49.88 261 GLY A C 1
ATOM 1986 O O . GLY A 1 261 ? -44.786 -18.960 57.158 1.00 49.88 261 GLY A O 1
ATOM 1987 N N . GLU A 1 262 ? -44.008 -19.224 59.244 1.00 50.84 262 GLU A N 1
ATOM 1988 C CA . GLU A 1 262 ? -45.291 -19.638 59.832 1.00 50.84 262 GLU A CA 1
ATOM 1989 C C . GLU A 1 262 ? -46.199 -18.414 60.056 1.00 50.84 262 GLU A C 1
ATOM 1991 O O . GLU A 1 262 ? -46.339 -17.902 61.166 1.00 50.84 262 GLU A O 1
ATOM 1996 N N . GLY A 1 263 ? -46.804 -17.914 58.979 1.00 61.56 263 GLY A N 1
ATOM 1997 C CA . GLY A 1 263 ? -47.691 -16.753 59.009 1.00 61.56 263 GLY A CA 1
ATOM 1998 C C . GLY A 1 263 ? -48.840 -16.848 58.002 1.00 61.56 263 GLY A C 1
ATOM 1999 O O . GLY A 1 263 ? -48.823 -17.694 57.104 1.00 61.56 263 GLY A O 1
ATOM 2000 N N . PRO A 1 264 ? -49.867 -15.987 58.127 1.00 65.31 264 PRO A N 1
ATOM 2001 C CA . PRO A 1 264 ? -50.887 -15.862 57.095 1.00 65.31 264 PRO A CA 1
ATOM 2002 C C . PRO A 1 264 ? -50.235 -15.390 55.790 1.00 65.31 264 PRO A C 1
ATOM 2004 O O . PRO A 1 264 ? -49.520 -14.388 55.781 1.00 65.31 264 PRO A O 1
ATOM 2007 N N . VAL A 1 265 ? -50.492 -16.110 54.691 1.00 65.00 265 VAL A N 1
ATOM 2008 C CA . VAL A 1 265 ? -49.956 -15.778 53.358 1.00 65.00 265 VAL A CA 1
ATOM 2009 C C . VAL A 1 265 ? -50.240 -14.300 53.046 1.00 65.00 265 VAL A C 1
ATOM 2011 O O . VAL A 1 265 ? -51.401 -13.896 53.177 1.00 65.00 265 VAL A O 1
ATOM 2014 N N . PRO A 1 266 ? -49.233 -13.492 52.649 1.00 72.50 266 PRO A N 1
ATOM 2015 C CA . PRO A 1 266 ? -49.386 -12.044 52.556 1.00 72.50 266 PRO A CA 1
ATOM 2016 C C . PRO A 1 266 ? -50.595 -11.621 51.707 1.00 72.50 266 PRO A C 1
ATOM 2018 O O . PRO A 1 266 ? -50.803 -12.198 50.636 1.00 72.50 266 PRO A O 1
ATOM 2021 N N . PRO A 1 267 ? -51.378 -10.601 52.120 1.00 69.94 267 PRO A N 1
ATOM 2022 C CA . PRO A 1 267 ? -52.588 -10.205 51.399 1.00 69.94 267 PRO A CA 1
ATOM 2023 C C . PRO A 1 267 ? -52.346 -9.892 49.920 1.00 69.94 267 PRO A C 1
ATOM 2025 O O . PRO A 1 267 ? -53.169 -10.259 49.091 1.00 69.94 267 PRO A O 1
ATOM 2028 N N . TRP A 1 268 ? -51.188 -9.319 49.576 1.00 74.31 268 TRP A N 1
ATOM 2029 C CA . TRP A 1 268 ? -50.805 -8.999 48.196 1.00 74.31 268 TRP A CA 1
ATOM 2030 C C . TRP A 1 268 ? -50.554 -10.216 47.287 1.00 74.31 268 TRP A C 1
ATOM 2032 O O . TRP A 1 268 ? -50.468 -10.060 46.073 1.00 74.31 268 TRP A O 1
ATOM 2042 N N . LEU A 1 269 ? -50.463 -11.422 47.860 1.00 72.25 269 LEU A N 1
ATOM 2043 C CA . LEU A 1 269 ? -50.330 -12.699 47.149 1.00 72.25 269 LEU A CA 1
ATOM 2044 C C . LEU A 1 269 ? -51.655 -13.497 47.113 1.00 72.25 269 LEU A C 1
ATOM 2046 O O . LEU A 1 269 ? -51.761 -14.493 46.402 1.00 72.25 269 LEU A O 1
ATOM 2050 N N . CYS A 1 270 ? -52.667 -13.082 47.888 1.00 69.75 270 CYS A N 1
ATOM 2051 C CA . CYS A 1 270 ? -53.976 -13.746 47.977 1.00 69.75 270 CYS A CA 1
ATOM 2052 C C . CYS A 1 270 ? -55.137 -12.901 47.421 1.00 69.75 270 CYS A C 1
ATOM 2054 O O . CYS A 1 270 ? -56.112 -13.468 46.929 1.00 69.75 270 CYS A O 1
ATOM 2056 N N . ASP A 1 271 ? -55.069 -11.570 47.502 1.00 80.31 271 ASP A N 1
ATOM 2057 C CA . ASP A 1 271 ? -56.067 -10.673 46.921 1.00 80.31 271 ASP A CA 1
ATOM 2058 C C . ASP A 1 271 ? -55.732 -10.392 45.452 1.00 80.31 271 ASP A C 1
ATOM 2060 O O . ASP A 1 271 ? -54.783 -9.676 45.120 1.00 80.31 271 ASP A O 1
ATOM 2064 N N . ALA A 1 272 ? -56.572 -10.911 44.556 1.00 79.88 272 ALA A N 1
ATOM 2065 C CA . ALA A 1 272 ? -56.466 -10.695 43.118 1.00 79.88 272 ALA A CA 1
ATOM 2066 C C . ALA A 1 272 ? -56.403 -9.203 42.726 1.00 79.88 272 ALA A C 1
ATOM 2068 O O . ALA A 1 272 ? -55.797 -8.874 41.709 1.00 79.88 272 ALA A O 1
ATOM 2069 N N . ARG A 1 273 ? -56.964 -8.289 43.534 1.00 80.56 273 ARG A N 1
ATOM 2070 C CA . ARG A 1 273 ? -56.934 -6.833 43.284 1.00 80.56 273 ARG A CA 1
ATOM 2071 C C . ARG A 1 273 ? -55.530 -6.235 43.349 1.00 80.56 273 ARG A C 1
ATOM 2073 O O . ARG A 1 273 ? -55.289 -5.205 42.730 1.00 80.56 273 ARG A O 1
ATOM 2080 N N . THR A 1 274 ? -54.631 -6.853 44.112 1.00 81.19 274 THR A N 1
ATOM 2081 C CA . THR A 1 274 ? -53.240 -6.403 44.292 1.00 81.19 274 THR A CA 1
ATOM 2082 C C . THR A 1 274 ? -52.250 -7.295 43.549 1.00 81.19 274 THR A C 1
ATOM 2084 O O . THR A 1 274 ? -51.261 -6.789 43.026 1.00 81.19 274 THR A O 1
ATOM 2087 N N . PHE A 1 275 ? -52.551 -8.589 43.412 1.00 83.75 275 PHE A N 1
ATOM 2088 C CA . PHE A 1 275 ? -51.709 -9.531 42.675 1.00 83.75 275 PHE A CA 1
ATOM 2089 C C . PHE A 1 275 ? -51.816 -9.383 41.145 1.00 83.75 275 PHE A C 1
ATOM 2091 O O . PHE A 1 275 ? -50.797 -9.382 40.457 1.00 83.75 275 PHE A O 1
ATOM 2098 N N . ALA A 1 276 ? -53.024 -9.208 40.590 1.00 85.88 276 ALA A N 1
ATOM 2099 C CA . ALA A 1 276 ? -53.212 -9.159 39.135 1.00 85.88 276 ALA A CA 1
ATOM 2100 C C . ALA A 1 276 ? -52.537 -7.950 38.444 1.00 85.88 276 ALA A C 1
ATOM 2102 O O . ALA A 1 276 ? -51.946 -8.155 37.385 1.00 85.88 276 ALA A O 1
ATOM 2103 N N . PRO A 1 277 ? -52.530 -6.721 39.009 1.00 90.00 277 PRO A N 1
ATOM 2104 C CA . PRO A 1 277 ? -51.765 -5.612 38.432 1.00 90.00 277 PRO A CA 1
ATOM 2105 C C . PRO A 1 277 ? -50.249 -5.855 38.436 1.00 90.00 277 PRO A C 1
ATOM 2107 O O . PRO A 1 277 ? -49.559 -5.413 37.521 1.00 90.00 277 PRO A O 1
ATOM 2110 N N . LEU A 1 278 ? -49.731 -6.570 39.444 1.00 88.62 278 LEU A N 1
ATOM 2111 C CA . LEU A 1 278 ? -48.310 -6.907 39.543 1.00 88.62 278 LEU A CA 1
ATOM 2112 C C . LEU A 1 278 ? -47.913 -7.969 38.505 1.00 88.62 278 LEU A C 1
ATOM 2114 O O . LEU A 1 278 ? -46.882 -7.819 37.852 1.00 88.62 278 LEU A O 1
ATOM 2118 N N . LEU A 1 279 ? -48.758 -8.990 38.300 1.00 89.19 279 LEU A N 1
ATOM 2119 C CA . LEU A 1 279 ? -48.603 -9.945 37.198 1.00 89.19 279 LEU A CA 1
ATOM 2120 C C . LEU A 1 279 ? -48.639 -9.243 35.839 1.00 89.19 279 LEU A C 1
ATOM 2122 O O . LEU A 1 279 ? -47.706 -9.410 35.066 1.00 89.19 279 LEU A O 1
ATOM 2126 N N . ALA A 1 280 ? -49.642 -8.401 35.574 1.00 92.38 280 ALA A N 1
ATOM 2127 C CA . ALA A 1 280 ? -49.756 -7.688 34.301 1.00 92.38 280 ALA A CA 1
ATOM 2128 C C . ALA A 1 280 ? -48.543 -6.775 34.020 1.00 92.38 280 ALA A C 1
ATOM 2130 O O . ALA A 1 280 ? -48.091 -6.673 32.881 1.00 92.38 280 ALA A O 1
ATOM 2131 N N . ALA A 1 281 ? -47.968 -6.145 35.052 1.00 92.88 281 ALA A N 1
ATOM 2132 C CA . ALA A 1 281 ? -46.732 -5.373 34.921 1.00 92.88 281 ALA A CA 1
ATOM 2133 C C . ALA A 1 281 ? -45.505 -6.259 34.622 1.00 92.88 281 ALA A C 1
ATOM 2135 O O . ALA A 1 281 ? -44.642 -5.864 33.839 1.00 92.88 281 ALA A O 1
ATOM 2136 N N . TYR A 1 282 ? -45.430 -7.459 35.205 1.00 94.44 282 TYR A N 1
ATOM 2137 C CA . TYR A 1 282 ? -44.360 -8.425 34.939 1.00 94.44 282 TYR A CA 1
ATOM 2138 C C . TYR A 1 282 ? -44.483 -9.069 33.547 1.00 94.44 282 TYR A C 1
ATOM 2140 O O . TYR A 1 282 ? -43.490 -9.185 32.833 1.00 94.44 282 TYR A O 1
ATOM 2148 N N . GLU A 1 283 ? -45.700 -9.404 33.119 1.00 94.75 283 GLU A N 1
ATOM 2149 C CA . GLU A 1 283 ? -46.024 -9.860 31.762 1.00 94.75 283 GLU A CA 1
ATOM 2150 C C . GLU A 1 283 ? -45.705 -8.777 30.719 1.00 94.75 283 GLU A C 1
ATOM 2152 O O . GLU A 1 283 ? -45.120 -9.086 29.682 1.00 94.75 283 GLU A O 1
ATOM 2157 N N . SER A 1 284 ? -45.983 -7.501 31.019 1.00 94.69 284 SER A N 1
ATOM 2158 C CA . SER A 1 284 ? -45.558 -6.370 30.181 1.00 94.69 284 SER A CA 1
ATOM 2159 C C . SER A 1 284 ? -44.034 -6.259 30.101 1.00 94.69 284 SER A C 1
ATOM 2161 O O . SER A 1 284 ? -43.503 -6.112 29.007 1.00 94.69 284 SER A O 1
ATOM 2163 N N . GLN A 1 285 ? -43.309 -6.384 31.221 1.00 96.38 285 GLN A N 1
ATOM 2164 C CA . GLN A 1 285 ? -41.840 -6.366 31.194 1.00 96.38 285 GLN A CA 1
ATOM 2165 C C . GLN A 1 285 ? -41.254 -7.552 30.417 1.00 96.38 285 GLN A C 1
ATOM 2167 O O . GLN A 1 285 ? -40.260 -7.375 29.714 1.00 96.38 285 GLN A O 1
ATOM 2172 N N . LEU A 1 286 ? -41.854 -8.743 30.511 1.00 95.19 286 LEU A N 1
ATOM 2173 C CA . LEU A 1 286 ? -41.476 -9.897 29.693 1.00 95.19 286 LEU A CA 1
ATOM 2174 C C . LEU A 1 286 ? -41.706 -9.615 28.204 1.00 95.19 286 LEU A C 1
ATOM 2176 O O . LEU A 1 286 ? -40.781 -9.794 27.417 1.00 95.19 286 LEU A O 1
ATOM 2180 N N . ALA A 1 287 ? -42.870 -9.077 27.828 1.00 96.44 287 ALA A N 1
ATOM 2181 C CA . ALA A 1 287 ? -43.152 -8.675 26.451 1.00 96.44 287 ALA A CA 1
ATOM 2182 C C . ALA A 1 287 ? -42.164 -7.608 25.936 1.00 96.44 287 ALA A C 1
ATOM 2184 O O . ALA A 1 287 ? -41.645 -7.747 24.831 1.00 96.44 287 ALA A O 1
ATOM 2185 N N . ASP A 1 288 ? -41.820 -6.601 26.748 1.00 95.81 288 ASP A N 1
ATOM 2186 C CA . ASP A 1 288 ? -40.813 -5.583 26.411 1.00 95.81 288 ASP A CA 1
ATOM 2187 C C . ASP A 1 288 ? -39.406 -6.190 26.233 1.00 95.81 288 ASP A C 1
ATOM 2189 O O . ASP A 1 288 ? -38.625 -5.741 25.388 1.00 95.81 288 ASP A O 1
ATOM 2193 N N . ARG A 1 289 ? -39.043 -7.201 27.041 1.00 96.12 289 ARG A N 1
ATOM 2194 C CA . ARG A 1 289 ? -37.779 -7.947 26.895 1.00 96.12 289 ARG A CA 1
ATOM 2195 C C . ARG A 1 289 ? -37.776 -8.801 25.629 1.00 96.12 289 ARG A C 1
ATOM 2197 O O . ARG A 1 289 ? -36.774 -8.784 24.916 1.00 96.12 289 ARG A O 1
ATOM 2204 N N . ASP A 1 290 ? -38.863 -9.507 25.340 1.00 97.06 290 ASP A N 1
ATOM 2205 C CA . ASP A 1 290 ? -38.977 -10.370 24.164 1.00 97.06 290 ASP A CA 1
ATOM 2206 C C . ASP A 1 290 ? -39.059 -9.560 22.862 1.00 97.06 290 ASP A C 1
ATOM 2208 O O . ASP A 1 290 ? -38.434 -9.941 21.873 1.00 97.06 290 ASP A O 1
ATOM 2212 N N . GLU A 1 291 ? -39.717 -8.397 22.848 1.00 97.44 291 GLU A N 1
ATOM 2213 C CA . GLU A 1 291 ? -39.697 -7.508 21.681 1.00 97.44 291 GLU A CA 1
ATOM 2214 C C . GLU A 1 291 ? -38.299 -6.901 21.466 1.00 97.44 291 GLU A C 1
ATOM 2216 O O . GLU A 1 291 ? -37.786 -6.888 20.345 1.00 97.44 291 GLU A O 1
ATOM 2221 N N . ALA A 1 292 ? -37.626 -6.455 22.536 1.00 95.12 292 ALA A N 1
ATOM 2222 C CA . ALA A 1 292 ? -36.238 -5.997 22.454 1.00 95.12 292 ALA A CA 1
ATOM 2223 C C . ALA A 1 292 ? -35.299 -7.104 21.943 1.00 95.12 292 ALA A C 1
ATOM 2225 O O . ALA A 1 292 ? -34.426 -6.845 21.113 1.00 95.12 292 ALA A O 1
ATOM 2226 N N . ARG A 1 293 ? -35.517 -8.350 22.379 1.00 96.75 293 ARG A N 1
ATOM 2227 C CA . ARG A 1 293 ? -34.798 -9.530 21.897 1.00 96.75 293 ARG A CA 1
ATOM 2228 C C . ARG A 1 293 ? -35.054 -9.788 20.409 1.00 96.75 293 ARG A C 1
ATOM 2230 O O . ARG A 1 293 ? -34.087 -9.920 19.665 1.00 96.75 293 ARG A O 1
ATOM 2237 N N . GLN A 1 294 ? -36.307 -9.787 19.956 1.00 97.94 294 GLN A N 1
ATOM 2238 C CA . GLN A 1 294 ? -36.659 -9.975 18.540 1.00 97.94 294 GLN A CA 1
ATOM 2239 C C . GLN A 1 294 ? -36.069 -8.875 17.644 1.00 97.94 294 GLN A C 1
ATOM 2241 O O . GLN A 1 294 ? -35.591 -9.159 16.544 1.00 97.94 294 GLN A O 1
ATOM 2246 N N . ARG A 1 295 ? -36.024 -7.621 18.117 1.00 97.31 295 ARG A N 1
ATOM 2247 C CA . ARG A 1 295 ? -35.343 -6.507 17.427 1.00 97.31 295 ARG A CA 1
ATOM 2248 C C . ARG A 1 295 ? -33.827 -6.741 17.307 1.00 97.31 295 ARG A C 1
ATOM 2250 O O . ARG A 1 295 ? -33.243 -6.420 16.275 1.00 97.31 295 ARG A O 1
ATOM 2257 N N . CYS A 1 296 ? -33.189 -7.337 18.317 1.00 96.69 296 CYS A N 1
ATOM 2258 C CA . CYS A 1 296 ? -31.779 -7.738 18.244 1.00 96.69 296 CYS A CA 1
ATOM 2259 C C . CYS A 1 296 ? -31.556 -8.933 17.301 1.00 96.69 296 CYS A C 1
ATOM 2261 O O . CYS A 1 296 ? -30.660 -8.878 16.463 1.00 96.69 296 CYS A O 1
ATOM 2263 N N . GLU A 1 297 ? -32.376 -9.984 17.389 1.00 97.69 297 GLU A N 1
ATOM 2264 C CA . GLU A 1 297 ? -32.274 -11.185 16.543 1.00 97.69 297 GLU A CA 1
ATOM 2265 C C . GLU A 1 297 ? -32.501 -10.851 15.056 1.00 97.69 297 GLU A C 1
ATOM 2267 O O . GLU A 1 297 ? -31.714 -11.261 14.204 1.00 97.69 297 GLU A O 1
ATOM 2272 N N . THR A 1 298 ? -33.491 -10.013 14.734 1.00 97.81 298 THR A N 1
ATOM 2273 C CA . THR A 1 298 ? -33.706 -9.523 13.357 1.00 97.81 298 THR A CA 1
ATOM 2274 C C . THR A 1 298 ? -32.586 -8.598 12.873 1.00 97.81 298 THR A C 1
ATOM 2276 O O . THR A 1 298 ? -32.197 -8.677 11.706 1.00 97.81 298 THR A O 1
ATOM 2279 N N . ARG A 1 299 ? -31.997 -7.754 13.737 1.00 97.88 299 ARG A N 1
ATOM 2280 C CA . ARG A 1 299 ? -30.829 -6.941 13.348 1.00 97.88 299 ARG A CA 1
ATOM 2281 C C . ARG A 1 299 ? -29.578 -7.791 13.114 1.00 97.88 299 ARG A C 1
ATOM 2283 O O . ARG A 1 299 ? -28.819 -7.458 12.207 1.00 97.88 299 ARG A O 1
ATOM 2290 N N . LEU A 1 300 ? -29.383 -8.875 13.869 1.00 97.00 300 LEU A N 1
ATOM 2291 C CA . LEU A 1 300 ? -28.318 -9.852 13.621 1.00 97.00 300 LEU A CA 1
ATOM 2292 C C . LEU A 1 300 ? -28.515 -10.544 12.268 1.00 97.00 300 LEU A C 1
ATOM 2294 O O . LEU A 1 300 ? -27.614 -10.472 11.444 1.00 97.00 300 LEU A O 1
ATOM 2298 N N . GLN A 1 301 ? -29.706 -11.077 11.978 1.00 97.88 301 GLN A N 1
ATOM 2299 C CA . GLN A 1 301 ? -30.014 -11.707 10.682 1.00 97.88 301 GLN A CA 1
ATOM 2300 C C . GLN A 1 301 ? -29.785 -10.763 9.487 1.00 97.88 301 GLN A C 1
ATOM 2302 O O . GLN A 1 301 ? -29.269 -11.177 8.449 1.00 97.88 301 GLN A O 1
ATOM 2307 N N . LEU A 1 302 ? -30.123 -9.474 9.630 1.00 98.25 302 LEU A N 1
ATOM 2308 C CA . LEU A 1 302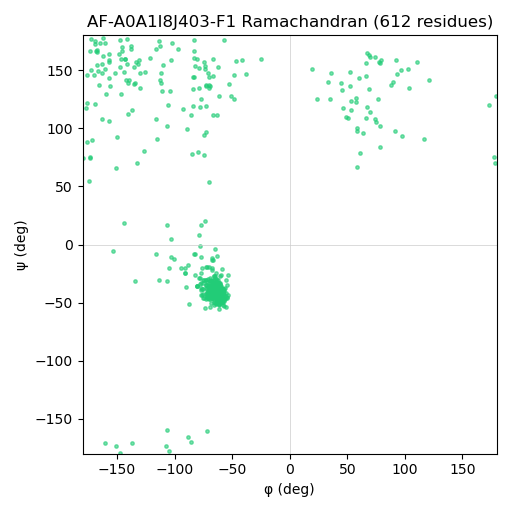 ? -29.838 -8.461 8.607 1.00 98.25 302 LEU A CA 1
ATOM 2309 C C . LEU A 1 302 ? -28.332 -8.214 8.423 1.00 98.25 302 LEU A C 1
ATOM 2311 O O . LEU A 1 302 ? -27.887 -8.053 7.291 1.00 98.25 302 LEU A O 1
ATOM 2315 N N . LEU A 1 303 ? -27.549 -8.198 9.507 1.00 97.81 303 LEU A N 1
ATOM 2316 C CA . LEU A 1 303 ? -26.089 -8.057 9.449 1.00 97.81 303 LEU A CA 1
ATOM 2317 C C . LEU A 1 303 ? -25.409 -9.317 8.889 1.00 97.81 303 LEU A C 1
ATOM 2319 O O . LEU A 1 303 ? -24.448 -9.202 8.137 1.00 97.81 303 LEU A O 1
ATOM 2323 N N . GLU A 1 304 ? -25.911 -10.509 9.207 1.00 98.06 304 GLU A N 1
ATOM 2324 C CA . GLU A 1 304 ? -25.439 -11.783 8.649 1.00 98.06 304 GLU A CA 1
ATOM 2325 C C . GLU A 1 304 ? -25.672 -11.844 7.133 1.00 98.06 304 GLU A C 1
ATOM 2327 O O . GLU A 1 304 ? -24.770 -12.229 6.387 1.00 98.06 304 GLU A O 1
ATOM 2332 N N . ALA A 1 305 ? -26.840 -11.392 6.662 1.00 97.44 305 ALA A N 1
ATOM 2333 C CA . ALA A 1 305 ? -27.125 -11.246 5.236 1.00 97.44 305 ALA A CA 1
ATOM 2334 C C . ALA A 1 305 ? -26.205 -10.207 4.567 1.00 97.44 305 ALA A C 1
ATOM 2336 O O . ALA A 1 305 ? -25.578 -10.511 3.554 1.00 97.44 305 ALA A O 1
ATOM 2337 N N . GLU A 1 306 ? -26.057 -9.017 5.161 1.00 98.06 306 GLU A N 1
ATOM 2338 C CA . GLU A 1 306 ? -25.175 -7.944 4.673 1.00 98.06 306 GLU A CA 1
ATOM 2339 C C . GLU A 1 306 ? -23.709 -8.410 4.566 1.00 98.06 306 GLU A C 1
ATOM 2341 O O . GLU A 1 306 ? -23.050 -8.183 3.550 1.00 98.06 306 GLU A O 1
ATOM 2346 N N . VAL A 1 307 ? -23.210 -9.153 5.561 1.00 98.06 307 VAL A N 1
ATOM 2347 C CA . VAL A 1 307 ? -21.872 -9.767 5.535 1.00 98.06 307 VAL A CA 1
ATOM 2348 C C . VAL A 1 307 ? -21.772 -10.862 4.469 1.00 98.06 307 VAL A C 1
ATOM 2350 O O . VAL A 1 307 ? -20.766 -10.917 3.764 1.00 98.06 307 VAL A O 1
ATOM 2353 N N . ALA A 1 308 ? -22.793 -11.705 4.288 1.00 97.19 308 ALA A N 1
ATOM 2354 C CA . ALA A 1 308 ? -22.796 -12.728 3.240 1.00 97.19 308 ALA A CA 1
ATOM 2355 C C . ALA A 1 308 ? -22.799 -12.124 1.820 1.00 97.19 308 ALA A C 1
ATOM 2357 O O . ALA A 1 308 ? -22.161 -12.673 0.919 1.00 97.19 308 ALA A O 1
ATOM 2358 N N . ASP A 1 309 ? -23.481 -10.993 1.612 1.00 97.56 309 ASP A N 1
ATOM 2359 C CA . ASP A 1 309 ? -23.421 -10.215 0.370 1.00 97.56 309 ASP A CA 1
ATOM 2360 C C . ASP A 1 309 ? -22.036 -9.596 0.148 1.00 97.56 309 ASP A C 1
ATOM 2362 O O . ASP A 1 309 ? -21.464 -9.746 -0.935 1.00 97.56 309 ASP A O 1
ATOM 2366 N N . LEU A 1 310 ? -21.444 -8.989 1.182 1.00 97.44 310 LEU A N 1
ATOM 2367 C CA . LEU A 1 310 ? -20.088 -8.436 1.119 1.00 97.44 310 LEU A CA 1
ATOM 2368 C C . LEU A 1 310 ? -19.020 -9.507 0.851 1.00 97.44 310 LEU A C 1
ATOM 2370 O O . LEU A 1 310 ? -18.089 -9.244 0.090 1.00 97.44 310 LEU A O 1
ATOM 2374 N N . VAL A 1 311 ? -19.144 -10.712 1.420 1.00 97.69 311 VAL A N 1
ATOM 2375 C CA . VAL A 1 311 ? -18.233 -11.841 1.149 1.00 97.69 311 VAL A CA 1
ATOM 2376 C C . VAL A 1 311 ? -18.353 -12.294 -0.306 1.00 97.69 311 VAL A C 1
ATOM 2378 O O . VAL A 1 311 ? -17.335 -12.334 -1.000 1.00 97.69 311 VAL A O 1
ATOM 2381 N N . ARG A 1 312 ? -19.577 -12.534 -0.803 1.00 97.69 312 ARG A N 1
ATOM 2382 C CA . ARG A 1 312 ? -19.824 -12.900 -2.212 1.00 97.69 312 ARG A CA 1
ATOM 2383 C C . ARG A 1 312 ? -19.274 -11.856 -3.185 1.00 97.69 312 ARG A C 1
ATOM 2385 O O . ARG A 1 312 ? -18.645 -1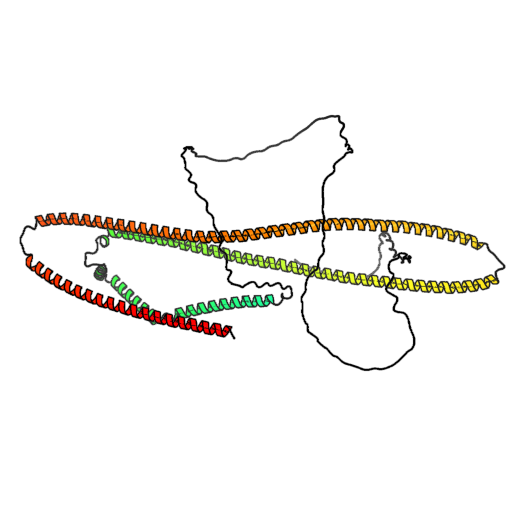2.209 -4.181 1.00 97.69 312 ARG A O 1
ATOM 2392 N N . GLU A 1 313 ? -19.468 -10.572 -2.896 1.00 97.00 313 GLU A N 1
ATOM 2393 C CA . GLU A 1 313 ? -18.921 -9.478 -3.702 1.00 97.00 313 GLU A CA 1
ATOM 2394 C C . GLU A 1 313 ? -17.384 -9.429 -3.633 1.00 97.00 313 GLU A C 1
ATOM 2396 O O . GLU A 1 313 ? -16.731 -9.239 -4.659 1.00 97.00 313 GLU A O 1
ATOM 2401 N N . ASN A 1 314 ? -16.777 -9.671 -2.465 1.00 95.06 314 ASN A N 1
ATOM 2402 C CA . ASN A 1 314 ? -15.319 -9.716 -2.317 1.00 95.06 314 ASN A CA 1
ATOM 2403 C C . ASN A 1 314 ? -14.701 -10.882 -3.108 1.00 95.06 314 ASN A C 1
ATOM 2405 O O . ASN A 1 314 ? -13.703 -10.690 -3.801 1.00 95.06 314 ASN A O 1
ATOM 2409 N N . GLU A 1 315 ? -15.309 -12.068 -3.068 1.00 96.12 315 GLU A N 1
ATOM 2410 C CA . GLU A 1 315 ? -14.915 -13.229 -3.879 1.00 96.12 315 GLU A CA 1
ATOM 2411 C C . GLU A 1 315 ? -15.053 -12.937 -5.378 1.00 96.12 315 GLU A C 1
ATOM 2413 O O . GLU A 1 315 ? -14.105 -13.128 -6.144 1.00 96.12 315 GLU A O 1
ATOM 2418 N N . ARG A 1 316 ? -16.190 -12.369 -5.797 1.00 96.56 316 ARG A N 1
ATOM 2419 C CA . ARG A 1 316 ? -16.439 -11.952 -7.184 1.00 96.56 316 ARG A CA 1
ATOM 2420 C C . ARG A 1 316 ? -15.466 -10.863 -7.656 1.00 96.56 316 ARG A C 1
ATOM 2422 O O . ARG A 1 316 ? -15.181 -10.779 -8.852 1.00 96.56 316 ARG A O 1
ATOM 2429 N N . LEU A 1 317 ? -14.972 -10.003 -6.765 1.00 95.56 317 LEU A N 1
ATOM 2430 C CA . LEU A 1 317 ? -13.930 -9.015 -7.065 1.00 95.56 317 LEU A CA 1
ATOM 2431 C C . LEU A 1 317 ? -12.545 -9.667 -7.163 1.00 95.56 317 LEU A C 1
ATOM 2433 O O . LEU A 1 317 ? -11.828 -9.385 -8.119 1.00 95.56 317 LEU A O 1
ATOM 2437 N N . ARG A 1 318 ? -12.191 -10.588 -6.256 1.00 93.69 318 ARG A N 1
ATOM 2438 C CA . ARG A 1 318 ? -10.940 -11.372 -6.328 1.00 93.69 318 ARG A CA 1
ATOM 2439 C C . ARG A 1 318 ? -10.847 -12.184 -7.619 1.00 93.69 318 ARG A C 1
ATOM 2441 O O . ARG A 1 318 ? -9.777 -12.218 -8.219 1.00 93.69 318 ARG A O 1
ATOM 2448 N N . LEU A 1 319 ? -11.952 -12.785 -8.067 1.00 94.31 319 LEU A N 1
ATOM 2449 C CA . LEU A 1 319 ? -12.017 -13.488 -9.351 1.00 94.31 319 LEU A CA 1
ATOM 2450 C C . LEU A 1 319 ? -11.743 -12.538 -10.523 1.00 94.31 319 LEU A C 1
ATOM 2452 O O . LEU A 1 319 ? -10.808 -12.793 -11.272 1.00 94.31 319 LEU A O 1
ATOM 2456 N N . LYS A 1 320 ? -12.432 -11.390 -10.612 1.00 94.06 320 LYS A N 1
ATOM 2457 C CA . LYS A 1 320 ? -12.157 -10.389 -11.664 1.00 94.06 320 LYS A CA 1
ATOM 2458 C C . LYS A 1 320 ? -10.734 -9.826 -11.624 1.00 94.06 320 LYS A C 1
ATOM 2460 O O . LYS A 1 320 ? -10.176 -9.522 -12.672 1.00 94.06 320 LYS A O 1
ATOM 2465 N N . ILE A 1 321 ? -10.135 -9.688 -10.440 1.00 92.44 321 ILE A N 1
ATOM 2466 C CA . ILE A 1 321 ? -8.726 -9.292 -10.301 1.00 92.44 321 ILE A CA 1
ATOM 2467 C C . ILE A 1 321 ? -7.812 -10.405 -10.826 1.00 92.44 321 ILE A C 1
ATOM 2469 O O . ILE A 1 321 ? -6.900 -10.112 -11.590 1.00 92.44 321 ILE A O 1
ATOM 2473 N N . LYS A 1 322 ? -8.070 -11.676 -10.493 1.00 91.44 322 LYS A N 1
ATOM 2474 C CA . LYS A 1 322 ? -7.297 -12.816 -11.012 1.00 91.44 322 LYS A CA 1
ATOM 2475 C C . LYS A 1 322 ? -7.432 -12.962 -12.533 1.00 91.44 322 LYS A C 1
ATOM 2477 O O . LYS A 1 322 ? -6.436 -13.216 -13.199 1.00 91.44 322 LYS A O 1
ATOM 2482 N N . GLU A 1 323 ? -8.632 -12.774 -13.076 1.00 91.44 323 GLU A N 1
ATOM 2483 C CA . GLU A 1 323 ? -8.909 -12.761 -14.519 1.00 91.44 323 GLU A CA 1
ATOM 2484 C C . GLU A 1 323 ? -8.188 -11.598 -15.215 1.00 91.44 323 GLU A C 1
ATOM 2486 O O . GLU A 1 323 ? -7.506 -11.813 -16.212 1.00 91.44 323 GLU A O 1
ATOM 2491 N N . GLY A 1 324 ? -8.276 -10.382 -14.665 1.00 88.19 324 GLY A N 1
ATOM 2492 C CA . GLY A 1 324 ? -7.615 -9.195 -15.211 1.00 88.19 324 GLY A CA 1
ATOM 2493 C C . GLY A 1 324 ? -6.088 -9.269 -15.155 1.00 88.19 324 GLY A C 1
ATOM 2494 O O . GLY A 1 324 ? -5.430 -8.924 -16.132 1.00 88.19 324 GLY A O 1
ATOM 2495 N N . VAL A 1 325 ? -5.521 -9.772 -14.053 1.00 85.06 325 VAL A N 1
ATOM 2496 C CA . VAL A 1 325 ? -4.077 -10.031 -13.929 1.00 85.06 325 VAL A CA 1
ATOM 2497 C C . VAL A 1 325 ? -3.649 -11.142 -14.884 1.00 85.06 325 VAL A C 1
ATOM 2499 O O . VAL A 1 325 ? -2.669 -10.962 -15.588 1.00 85.06 325 VAL A O 1
ATOM 2502 N N . GLY A 1 326 ? -4.395 -12.248 -14.984 1.00 82.44 326 GLY A N 1
ATOM 2503 C CA . GLY A 1 326 ? -4.085 -13.331 -15.923 1.00 82.44 326 GLY A CA 1
ATOM 2504 C C . GLY A 1 326 ? -4.138 -12.895 -17.391 1.00 82.44 326 GLY A C 1
ATOM 2505 O O . GLY A 1 326 ? -3.278 -13.285 -18.172 1.00 82.44 326 GLY A O 1
ATOM 2506 N N . ALA A 1 327 ? -5.099 -12.044 -17.760 1.00 81.44 327 ALA A N 1
ATOM 2507 C CA . ALA A 1 327 ? -5.190 -11.470 -19.102 1.00 81.44 327 ALA A CA 1
ATOM 2508 C C . ALA A 1 327 ? -4.065 -10.458 -19.387 1.00 81.44 327 ALA A C 1
ATOM 2510 O O . ALA A 1 327 ? -3.526 -10.449 -20.489 1.00 81.44 327 ALA A O 1
ATOM 2511 N N . ALA A 1 328 ? -3.688 -9.633 -18.403 1.00 78.69 328 ALA A N 1
ATOM 2512 C CA . ALA A 1 328 ? -2.555 -8.716 -18.525 1.00 78.69 328 ALA A CA 1
ATOM 2513 C C . ALA A 1 328 ? -1.217 -9.468 -18.623 1.00 78.69 328 ALA A C 1
ATOM 2515 O O . ALA A 1 328 ? -0.391 -9.110 -19.453 1.00 78.69 328 ALA A O 1
ATOM 2516 N N . GLN A 1 329 ? -1.041 -10.530 -17.831 1.00 79.88 329 GLN A N 1
ATOM 2517 C CA . GLN A 1 329 ? 0.121 -11.417 -17.863 1.00 79.88 329 GLN A CA 1
ATOM 2518 C C . GLN A 1 329 ? 0.233 -12.091 -19.235 1.00 79.88 329 GLN A C 1
ATOM 2520 O O . GLN A 1 329 ? 1.216 -11.875 -19.924 1.00 79.88 329 GLN A O 1
ATOM 2525 N N . ALA A 1 330 ? -0.816 -12.779 -19.701 1.00 78.56 330 ALA A N 1
ATOM 2526 C CA . ALA A 1 330 ? -0.805 -13.455 -21.000 1.00 78.56 330 ALA A CA 1
ATOM 2527 C C . ALA A 1 330 ? -0.580 -12.496 -22.186 1.00 78.56 330 ALA A C 1
ATOM 2529 O O . ALA A 1 330 ? 0.079 -12.867 -23.152 1.00 78.56 330 ALA A O 1
ATOM 2530 N N . ALA A 1 331 ? -1.095 -11.263 -22.113 1.00 79.62 331 ALA A N 1
ATOM 2531 C CA . ALA A 1 331 ? -0.808 -10.234 -23.110 1.00 79.62 331 ALA A CA 1
ATOM 2532 C C . ALA A 1 331 ? 0.628 -9.692 -22.999 1.00 79.62 331 ALA A C 1
ATOM 2534 O O . ALA A 1 331 ? 1.232 -9.362 -24.014 1.00 79.62 331 ALA A O 1
ATOM 2535 N N . GLN A 1 332 ? 1.194 -9.582 -21.797 1.00 81.62 332 GLN A N 1
ATOM 2536 C CA . GLN A 1 332 ? 2.591 -9.186 -21.612 1.00 81.62 332 GLN A CA 1
ATOM 2537 C C . GLN A 1 332 ? 3.545 -10.276 -22.115 1.00 81.62 332 GLN A C 1
ATOM 2539 O O . GLN A 1 332 ? 4.502 -9.953 -22.811 1.00 81.62 332 GLN A O 1
ATOM 2544 N N . ASP A 1 333 ? 3.248 -11.540 -21.818 1.00 82.88 333 ASP A N 1
ATOM 2545 C CA . ASP A 1 333 ? 4.013 -12.702 -22.260 1.00 82.88 333 ASP A CA 1
ATOM 2546 C C . ASP A 1 333 ? 3.962 -12.819 -23.799 1.00 82.88 333 ASP A C 1
ATOM 2548 O O . ASP A 1 333 ? 5.008 -12.936 -24.428 1.00 82.88 333 ASP A O 1
ATOM 2552 N N . SER A 1 334 ? 2.794 -12.641 -24.440 1.00 86.69 334 SER A N 1
ATOM 2553 C CA . SER A 1 334 ? 2.702 -12.664 -25.913 1.00 86.69 334 SER A CA 1
ATOM 2554 C C . SER A 1 334 ? 3.422 -11.490 -26.590 1.00 86.69 334 SER A C 1
ATOM 2556 O O . SER A 1 334 ? 4.047 -11.677 -27.629 1.00 86.69 334 SER A O 1
ATOM 2558 N N . ASN A 1 335 ? 3.386 -10.284 -26.004 1.00 88.69 335 ASN A N 1
ATOM 2559 C CA . ASN A 1 335 ? 4.197 -9.155 -26.485 1.00 88.69 335 ASN A CA 1
ATOM 2560 C C . ASN A 1 335 ? 5.706 -9.414 -26.296 1.00 88.69 335 ASN A C 1
ATOM 2562 O O . ASN A 1 335 ? 6.513 -8.904 -27.071 1.00 88.69 335 ASN A O 1
ATOM 2566 N N . LEU A 1 336 ? 6.098 -10.184 -25.273 1.00 91.31 336 LEU A N 1
ATOM 2567 C CA . LEU A 1 336 ? 7.485 -10.597 -25.065 1.00 91.31 336 LEU A CA 1
ATOM 2568 C C . LEU A 1 336 ? 7.916 -11.594 -26.148 1.00 91.31 336 LEU A C 1
ATOM 2570 O O . LEU A 1 336 ? 8.961 -11.394 -26.763 1.00 91.31 336 LEU A O 1
ATOM 2574 N N . ASP A 1 337 ? 7.092 -12.609 -26.424 1.00 90.75 337 ASP A N 1
ATOM 2575 C CA . ASP A 1 337 ? 7.326 -13.593 -27.484 1.00 90.75 337 ASP A CA 1
ATOM 2576 C C . ASP A 1 337 ? 7.468 -12.899 -28.852 1.00 90.75 337 ASP A C 1
ATOM 2578 O O . ASP A 1 337 ? 8.503 -13.054 -29.504 1.00 90.75 337 ASP A O 1
ATOM 2582 N N . GLU A 1 338 ? 6.507 -12.044 -29.235 1.00 94.12 338 GLU A N 1
ATOM 2583 C CA . GLU A 1 338 ? 6.554 -11.240 -30.471 1.00 94.12 338 GLU A CA 1
ATOM 2584 C C . GLU A 1 338 ? 7.829 -10.378 -30.558 1.00 94.12 338 GLU A C 1
ATOM 2586 O O . GLU A 1 338 ? 8.477 -10.321 -31.606 1.00 94.12 338 GLU A O 1
ATOM 2591 N N . PHE A 1 339 ? 8.249 -9.751 -29.451 1.00 93.38 339 PHE A N 1
ATOM 2592 C CA . PHE A 1 339 ? 9.490 -8.974 -29.402 1.00 93.38 339 PHE A CA 1
ATOM 2593 C C . PHE A 1 339 ? 10.745 -9.851 -29.549 1.00 93.38 339 PHE A C 1
ATOM 2595 O O . PHE A 1 339 ? 11.693 -9.447 -30.226 1.00 93.38 339 PHE A O 1
ATOM 2602 N N . THR A 1 340 ? 10.774 -11.056 -28.964 1.00 93.38 340 THR A N 1
ATOM 2603 C CA . THR A 1 340 ? 11.907 -11.984 -29.141 1.00 93.38 340 THR A CA 1
ATOM 2604 C C . THR A 1 340 ? 11.984 -12.549 -30.559 1.00 93.38 340 THR A C 1
ATOM 2606 O O . THR A 1 340 ? 13.088 -12.662 -31.097 1.00 93.38 340 THR A O 1
ATOM 2609 N N . GLU A 1 341 ? 10.847 -12.830 -31.205 1.00 95.06 341 GLU A N 1
ATOM 2610 C CA . GLU A 1 341 ? 10.808 -13.226 -32.616 1.00 95.06 341 GLU A CA 1
ATOM 2611 C C . GLU A 1 341 ? 11.282 -12.076 -33.516 1.00 95.06 341 GLU A C 1
ATOM 2613 O O . GLU A 1 341 ? 12.148 -12.284 -34.368 1.00 95.06 341 GLU A O 1
ATOM 2618 N N . GLN A 1 342 ? 10.823 -10.842 -33.278 1.00 95.38 342 GLN A N 1
ATOM 2619 C CA . GLN A 1 342 ? 11.289 -9.672 -34.027 1.00 95.38 342 GLN A CA 1
ATOM 2620 C C . GLN A 1 342 ? 12.798 -9.431 -33.844 1.00 95.38 342 GLN A C 1
ATOM 2622 O O . GLN A 1 342 ? 13.508 -9.206 -34.827 1.00 95.38 342 GLN A O 1
ATOM 2627 N N . ALA A 1 343 ? 13.314 -9.518 -32.614 1.00 94.56 343 ALA A N 1
ATOM 2628 C CA . ALA A 1 343 ? 14.744 -9.381 -32.336 1.00 94.56 343 ALA A CA 1
ATOM 2629 C C . ALA A 1 343 ? 15.572 -10.479 -33.026 1.00 94.56 343 ALA A C 1
ATOM 2631 O O . ALA A 1 343 ? 16.630 -10.195 -33.592 1.00 94.56 343 ALA A O 1
ATOM 2632 N N . ARG A 1 344 ? 15.071 -11.722 -33.044 1.00 97.62 344 ARG A N 1
ATOM 2633 C CA . ARG A 1 344 ? 15.686 -12.835 -33.775 1.00 97.62 344 ARG A CA 1
ATOM 2634 C C . ARG A 1 344 ? 15.714 -12.578 -35.285 1.00 97.62 344 ARG A C 1
ATOM 2636 O O . ARG A 1 344 ? 16.768 -12.743 -35.892 1.00 97.62 344 ARG A O 1
ATOM 2643 N N . LEU A 1 345 ? 14.598 -12.162 -35.884 1.00 97.75 345 LEU A N 1
ATOM 2644 C CA . LEU A 1 345 ? 14.512 -11.890 -37.324 1.00 97.75 345 LEU A CA 1
ATOM 2645 C C . LEU A 1 345 ? 15.474 -10.771 -37.751 1.00 97.75 345 LEU A C 1
ATOM 2647 O O . LEU A 1 345 ? 16.150 -10.903 -38.768 1.00 97.75 345 LEU A O 1
ATOM 2651 N N . VAL A 1 346 ? 15.619 -9.719 -36.937 1.00 97.88 346 VAL A N 1
ATOM 2652 C CA . VAL A 1 346 ? 16.606 -8.649 -37.167 1.00 97.88 346 VAL A CA 1
ATOM 2653 C C . VAL A 1 346 ? 18.048 -9.170 -37.070 1.00 97.88 346 VAL A C 1
ATOM 2655 O O . VAL A 1 346 ? 18.914 -8.715 -37.817 1.00 97.88 346 VAL A O 1
ATOM 2658 N N . LEU A 1 347 ? 18.344 -10.136 -36.195 1.00 97.38 347 LEU A N 1
ATOM 2659 C CA . LEU A 1 347 ? 19.667 -10.775 -36.149 1.00 97.38 347 LEU A CA 1
ATOM 2660 C C . LEU A 1 347 ? 19.926 -11.667 -37.375 1.00 97.38 347 LEU A C 1
ATOM 2662 O O . LEU A 1 347 ? 21.030 -11.627 -37.918 1.00 97.38 347 LEU A O 1
ATOM 2666 N N . GLU A 1 348 ? 18.930 -12.422 -37.844 1.00 97.38 348 GLU A N 1
ATOM 2667 C CA . GLU A 1 348 ? 19.030 -13.224 -39.073 1.00 97.38 348 GLU A CA 1
ATOM 2668 C C . GLU A 1 348 ? 19.214 -12.332 -40.319 1.00 97.38 348 GLU A C 1
ATOM 2670 O O . GLU A 1 348 ? 20.087 -12.605 -41.146 1.00 97.38 348 GLU A O 1
ATOM 2675 N N . GLU A 1 349 ? 18.489 -11.211 -40.423 1.00 96.44 349 GLU A N 1
ATOM 2676 C CA . GLU A 1 349 ? 18.673 -10.222 -41.496 1.00 96.44 349 GLU A CA 1
ATOM 2677 C C . GLU A 1 349 ? 20.074 -9.590 -41.458 1.00 96.44 349 GLU A C 1
ATOM 2679 O O . GLU A 1 349 ? 20.757 -9.549 -42.482 1.00 96.44 349 GLU A O 1
ATOM 2684 N N . ASN A 1 350 ? 20.559 -9.173 -40.283 1.00 96.56 350 ASN A N 1
ATOM 2685 C CA . ASN A 1 350 ? 21.913 -8.626 -40.144 1.00 96.56 350 ASN A CA 1
ATOM 2686 C C . ASN A 1 350 ? 23.001 -9.642 -40.540 1.00 96.56 350 ASN A C 1
ATOM 2688 O O . ASN A 1 350 ? 23.968 -9.271 -41.206 1.00 96.56 350 ASN A O 1
ATOM 2692 N N . GLN A 1 351 ? 22.845 -10.925 -40.198 1.00 97.50 351 GLN A N 1
ATOM 2693 C CA . GLN A 1 351 ? 23.771 -11.980 -40.635 1.00 97.50 351 GLN A CA 1
ATOM 2694 C C . GLN A 1 351 ? 23.764 -12.155 -42.162 1.00 97.50 351 GLN A C 1
ATOM 2696 O O . GLN A 1 351 ? 24.831 -12.274 -42.772 1.00 97.50 351 GLN A O 1
ATOM 2701 N N . LEU A 1 352 ? 22.588 -12.112 -42.798 1.00 97.50 352 LEU A N 1
ATOM 2702 C CA . LEU A 1 352 ? 22.458 -12.169 -44.258 1.00 97.50 352 LEU A CA 1
ATOM 2703 C C . LEU A 1 352 ? 23.073 -10.938 -44.944 1.00 97.50 352 LEU A C 1
ATOM 2705 O O . LEU A 1 352 ? 23.765 -11.092 -45.952 1.00 97.50 352 LEU A O 1
ATOM 2709 N N . LEU A 1 353 ? 22.891 -9.738 -44.386 1.00 97.94 353 LEU A N 1
ATOM 2710 C CA . LEU A 1 353 ? 23.498 -8.499 -44.885 1.00 97.94 353 LEU A CA 1
ATOM 2711 C C . LEU A 1 353 ? 25.029 -8.524 -44.769 1.00 97.94 353 LEU A C 1
ATOM 2713 O O . LEU A 1 353 ? 25.715 -8.191 -45.737 1.00 97.94 353 LEU A O 1
ATOM 2717 N N . ILE A 1 354 ? 25.575 -8.987 -43.639 1.00 96.50 354 ILE A N 1
ATOM 2718 C CA . ILE A 1 354 ? 27.023 -9.186 -43.456 1.00 96.50 354 ILE A CA 1
ATOM 2719 C C . ILE A 1 354 ? 27.554 -10.192 -44.486 1.00 96.50 354 ILE A C 1
ATOM 2721 O O . ILE A 1 354 ? 28.534 -9.906 -45.172 1.00 96.50 354 ILE A O 1
ATOM 2725 N N . HIS A 1 355 ? 26.882 -11.333 -44.666 1.00 97.31 355 HIS A N 1
ATOM 2726 C CA . HIS A 1 355 ? 27.284 -12.339 -45.653 1.00 97.31 355 HIS A CA 1
ATOM 2727 C C . HIS A 1 355 ? 27.231 -11.799 -47.094 1.00 97.31 355 HIS A C 1
ATOM 2729 O O . HIS A 1 355 ? 28.150 -12.031 -47.884 1.00 97.31 355 HIS A O 1
ATOM 2735 N N . GLN A 1 356 ? 26.199 -11.022 -47.438 1.00 97.12 356 GLN A N 1
ATOM 2736 C CA . GLN A 1 356 ? 26.091 -10.353 -48.734 1.00 97.12 356 GLN A CA 1
ATOM 2737 C C . GLN A 1 356 ? 27.214 -9.325 -48.944 1.00 97.12 356 GLN A C 1
ATOM 2739 O O . GLN A 1 356 ? 27.780 -9.272 -50.040 1.00 97.12 356 GLN A O 1
ATOM 2744 N N . LEU A 1 357 ? 27.579 -8.557 -47.913 1.00 97.19 357 LEU A N 1
ATOM 2745 C CA . LEU A 1 357 ? 28.703 -7.621 -47.954 1.00 97.19 357 LEU A CA 1
ATOM 2746 C C . LEU A 1 357 ? 30.032 -8.363 -48.167 1.00 97.19 357 LEU A C 1
ATOM 2748 O O . LEU A 1 357 ? 30.805 -7.982 -49.044 1.00 97.19 357 LEU A O 1
ATOM 2752 N N . SER A 1 358 ? 30.276 -9.465 -47.448 1.00 96.69 358 SER A N 1
ATOM 2753 C CA . SER A 1 358 ? 31.462 -10.311 -47.651 1.00 96.69 358 SER A CA 1
ATOM 2754 C C . SER A 1 358 ? 31.532 -10.874 -49.075 1.00 96.69 358 SER A C 1
ATOM 2756 O O . SER A 1 358 ? 32.592 -10.834 -49.700 1.00 96.69 358 SER A O 1
ATOM 2758 N N . LEU A 1 359 ? 30.407 -11.335 -49.636 1.00 97.06 359 LEU A N 1
ATOM 2759 C CA . LEU A 1 359 ? 30.336 -11.801 -51.026 1.00 97.06 359 LEU A CA 1
ATOM 2760 C C . LEU A 1 359 ? 30.571 -10.676 -52.046 1.00 97.06 359 LEU A C 1
ATOM 2762 O O . LEU A 1 359 ? 31.151 -10.929 -53.103 1.00 97.06 359 LEU A O 1
ATOM 2766 N N . GLN A 1 360 ? 30.141 -9.442 -51.766 1.00 95.31 360 GLN A N 1
ATOM 2767 C CA . GLN A 1 360 ? 30.449 -8.283 -52.610 1.00 95.31 360 GLN A CA 1
ATOM 2768 C C . GLN A 1 360 ? 31.933 -7.903 -52.531 1.00 95.31 360 GLN A C 1
ATOM 2770 O O . GLN A 1 360 ? 32.560 -7.730 -53.575 1.00 95.31 360 GLN A O 1
ATOM 2775 N N . GLN A 1 361 ? 32.514 -7.852 -51.329 1.00 95.38 361 GLN A N 1
ATOM 2776 C CA . GLN A 1 361 ? 33.943 -7.590 -51.128 1.00 95.38 361 GLN A CA 1
ATOM 2777 C C . GLN A 1 361 ? 34.818 -8.647 -51.810 1.00 95.38 361 GLN A C 1
ATOM 2779 O O . GLN A 1 361 ? 35.797 -8.299 -52.465 1.00 95.38 361 GLN A O 1
ATOM 2784 N N . GLU A 1 362 ? 34.466 -9.929 -51.709 1.00 96.38 362 GLU A N 1
ATOM 2785 C CA . GLU A 1 362 ? 35.222 -11.004 -52.356 1.00 96.38 362 GLU A CA 1
ATOM 2786 C C . GLU A 1 362 ? 35.101 -10.946 -53.886 1.00 96.38 362 GLU A C 1
ATOM 2788 O O . GLU A 1 362 ? 36.102 -11.055 -54.592 1.00 96.38 362 GLU A O 1
ATOM 2793 N N . ARG A 1 363 ? 33.910 -10.648 -54.425 1.00 95.88 363 ARG A N 1
ATOM 2794 C CA . ARG A 1 363 ? 33.741 -10.382 -55.866 1.00 95.88 363 ARG A CA 1
ATOM 2795 C C . ARG A 1 363 ? 34.549 -9.169 -56.332 1.00 95.88 363 ARG A C 1
ATOM 2797 O O . ARG A 1 363 ? 35.122 -9.229 -57.415 1.00 95.88 363 ARG A O 1
ATOM 2804 N N . ALA A 1 364 ? 34.630 -8.104 -55.534 1.00 93.94 364 ALA A N 1
ATOM 2805 C CA . ALA A 1 364 ? 35.444 -6.928 -55.841 1.00 93.94 364 ALA A CA 1
ATOM 2806 C C . ALA A 1 364 ? 36.947 -7.260 -55.833 1.00 93.94 364 ALA A C 1
ATOM 2808 O O . ALA A 1 364 ? 37.647 -6.936 -56.791 1.00 93.94 364 ALA A O 1
ATOM 2809 N N . LYS A 1 365 ? 37.434 -7.996 -54.823 1.00 95.38 365 LYS A N 1
ATOM 2810 C CA . LYS A 1 365 ? 38.820 -8.500 -54.755 1.00 95.38 365 LYS A CA 1
ATOM 2811 C C . LYS A 1 365 ? 39.170 -9.377 -55.960 1.00 95.38 365 LYS A C 1
ATOM 2813 O O . LYS A 1 365 ? 40.228 -9.194 -56.561 1.00 95.38 365 LYS A O 1
ATOM 2818 N N . GLN A 1 366 ? 38.282 -10.293 -56.350 1.00 95.69 366 GLN A N 1
ATOM 2819 C CA . GLN A 1 366 ? 38.471 -11.153 -57.522 1.00 95.69 366 GLN A CA 1
ATOM 2820 C C . GLN A 1 366 ? 38.434 -10.360 -58.836 1.00 95.69 366 GLN A C 1
ATOM 2822 O O . GLN A 1 366 ? 39.285 -10.572 -59.696 1.00 95.69 366 GLN A O 1
ATOM 2827 N N . ALA A 1 367 ? 37.512 -9.403 -58.985 1.00 93.75 367 ALA A N 1
ATOM 2828 C CA . ALA A 1 367 ? 37.454 -8.523 -60.151 1.00 93.75 367 ALA A CA 1
ATOM 2829 C C . ALA A 1 367 ? 38.719 -7.656 -60.279 1.00 93.75 367 ALA A C 1
ATOM 2831 O O . ALA A 1 367 ? 39.293 -7.582 -61.364 1.00 93.75 367 ALA A O 1
ATOM 2832 N N . HIS A 1 368 ? 39.202 -7.078 -59.174 1.00 93.56 368 HIS A N 1
ATOM 2833 C CA . HIS A 1 368 ? 40.457 -6.329 -59.134 1.00 93.56 368 HIS A CA 1
ATOM 2834 C C . HIS A 1 368 ? 41.659 -7.220 -59.483 1.00 93.56 368 HIS A C 1
ATOM 2836 O O . HIS A 1 368 ? 42.457 -6.860 -60.346 1.00 93.56 368 HIS A O 1
ATOM 2842 N N . LYS A 1 369 ? 41.758 -8.421 -58.894 1.00 93.81 369 LYS A N 1
ATOM 2843 C CA . LYS A 1 369 ? 42.812 -9.399 -59.210 1.00 93.81 369 LYS A CA 1
ATOM 2844 C C . LYS A 1 369 ? 42.836 -9.743 -60.703 1.00 93.81 369 LYS A C 1
ATOM 2846 O O . LYS A 1 369 ? 43.903 -9.690 -61.309 1.00 93.81 369 LYS A O 1
ATOM 2851 N N . ASN A 1 370 ? 41.672 -10.015 -61.295 1.00 93.94 370 ASN A N 1
ATOM 2852 C CA . ASN A 1 370 ? 41.537 -10.314 -62.722 1.00 93.94 370 ASN A CA 1
ATOM 2853 C C . ASN A 1 370 ? 41.886 -9.095 -63.598 1.00 93.94 370 ASN A C 1
ATOM 2855 O O . ASN A 1 370 ? 42.589 -9.227 -64.596 1.00 93.94 370 ASN A O 1
ATOM 2859 N N . TYR A 1 371 ? 41.462 -7.886 -63.213 1.00 93.62 371 TYR A N 1
ATOM 2860 C CA . TYR A 1 371 ? 41.839 -6.655 -63.912 1.00 93.62 371 TYR A CA 1
ATOM 2861 C C . TYR A 1 371 ? 43.356 -6.421 -63.881 1.00 93.62 371 TYR A C 1
ATOM 2863 O O . TYR A 1 371 ? 43.937 -6.078 -64.913 1.00 93.62 371 TYR A O 1
ATOM 2871 N N . VAL A 1 372 ? 44.011 -6.652 -62.737 1.00 93.19 372 VAL A N 1
ATOM 2872 C CA . VAL A 1 372 ? 45.471 -6.562 -62.595 1.00 93.19 372 VAL A CA 1
ATOM 2873 C C . VAL A 1 372 ? 46.170 -7.598 -63.475 1.00 93.19 372 VAL A C 1
ATOM 2875 O O . VAL A 1 372 ? 47.069 -7.211 -64.224 1.00 93.19 372 VAL A O 1
ATOM 2878 N N . THR A 1 373 ? 45.741 -8.867 -63.479 1.00 92.12 373 THR A N 1
ATOM 2879 C CA . THR A 1 373 ? 46.339 -9.887 -64.360 1.00 92.12 373 THR A CA 1
ATOM 2880 C C . THR A 1 373 ? 46.134 -9.552 -65.833 1.00 92.12 373 THR A C 1
ATOM 2882 O O . THR A 1 373 ? 47.111 -9.516 -66.577 1.00 92.12 373 THR A O 1
ATOM 2885 N N . ASP A 1 374 ? 44.924 -9.187 -66.263 1.00 93.19 374 ASP A N 1
ATOM 2886 C CA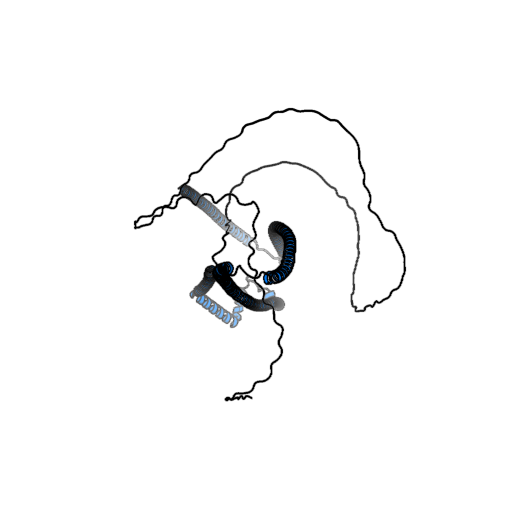 . ASP A 1 374 ? 44.663 -8.804 -67.655 1.00 93.19 374 ASP A CA 1
ATOM 2887 C C . ASP A 1 374 ? 45.449 -7.545 -68.066 1.00 93.19 374 ASP A C 1
ATOM 2889 O O . ASP A 1 374 ? 45.829 -7.376 -69.226 1.00 93.19 374 ASP A O 1
ATOM 2893 N N . LYS A 1 375 ? 45.655 -6.594 -67.147 1.00 91.94 375 LYS A N 1
ATOM 2894 C CA . LYS A 1 375 ? 46.451 -5.379 -67.385 1.00 91.94 375 LYS A CA 1
ATOM 2895 C C . LYS A 1 375 ? 47.933 -5.728 -67.496 1.00 91.94 375 LYS A C 1
ATOM 2897 O O . LYS A 1 375 ? 48.589 -5.237 -68.410 1.00 91.94 375 LYS A O 1
ATOM 2902 N N . GLN A 1 376 ? 48.438 -6.619 -66.647 1.00 89.06 376 GLN A N 1
ATOM 2903 C CA . GLN A 1 376 ? 49.806 -7.134 -66.696 1.00 89.06 376 GLN A CA 1
ATOM 2904 C C . GLN A 1 376 ? 50.063 -7.955 -67.970 1.00 89.06 376 GLN A C 1
ATOM 2906 O O . GLN A 1 376 ? 51.089 -7.759 -68.621 1.00 89.06 376 GLN A O 1
ATOM 2911 N N . GLU A 1 377 ? 49.121 -8.799 -68.400 1.00 91.38 377 GLU A N 1
ATOM 2912 C CA . GLU A 1 377 ? 49.213 -9.532 -69.666 1.00 91.38 377 GLU A CA 1
ATOM 2913 C C . GLU A 1 377 ? 49.127 -8.609 -70.882 1.00 91.38 377 GLU A C 1
ATOM 2915 O O . GLU A 1 377 ? 49.958 -8.717 -71.784 1.00 91.38 377 GLU A O 1
ATOM 2920 N N . ARG A 1 378 ? 48.198 -7.643 -70.901 1.00 91.00 378 ARG A N 1
ATOM 2921 C CA . ARG A 1 378 ? 48.120 -6.640 -71.979 1.00 91.00 378 ARG A CA 1
ATOM 2922 C C . ARG A 1 378 ? 49.370 -5.763 -72.036 1.00 91.00 378 ARG A C 1
ATOM 2924 O O . ARG A 1 378 ? 49.823 -5.450 -73.133 1.00 91.00 378 ARG A O 1
ATOM 2931 N N . LEU A 1 379 ? 49.977 -5.417 -70.899 1.00 90.06 379 LEU A N 1
ATOM 2932 C CA . LEU A 1 379 ? 51.275 -4.734 -70.855 1.00 90.06 379 LEU A CA 1
ATOM 2933 C C . LEU A 1 379 ? 52.417 -5.640 -71.341 1.00 90.06 379 LEU A C 1
ATOM 2935 O O . LEU A 1 379 ? 53.268 -5.170 -72.091 1.00 90.06 379 LEU A O 1
ATOM 2939 N N . ARG A 1 380 ? 52.421 -6.937 -71.000 1.00 88.56 380 ARG A N 1
ATOM 2940 C CA . ARG A 1 380 ? 53.401 -7.921 -71.499 1.00 88.56 380 ARG A CA 1
ATOM 2941 C C . ARG A 1 380 ? 53.312 -8.086 -73.017 1.00 88.56 380 ARG A C 1
ATOM 2943 O O . ARG A 1 380 ? 54.339 -8.018 -73.690 1.00 88.56 380 ARG A O 1
ATOM 2950 N N . LEU A 1 381 ? 52.103 -8.254 -73.552 1.00 91.88 381 LEU A N 1
ATOM 2951 C CA . LEU A 1 381 ? 51.839 -8.350 -74.989 1.00 91.88 381 LEU A CA 1
ATOM 2952 C C . LEU A 1 381 ? 52.201 -7.044 -75.700 1.00 91.88 381 LEU A C 1
ATOM 2954 O O . LEU A 1 381 ? 52.952 -7.075 -76.668 1.00 91.88 381 LEU A O 1
ATOM 2958 N N . ARG A 1 382 ? 51.784 -5.886 -75.176 1.00 90.31 382 ARG A N 1
ATOM 2959 C CA . ARG A 1 382 ? 52.131 -4.580 -75.755 1.00 90.31 382 ARG A CA 1
ATOM 2960 C C . ARG A 1 382 ? 53.631 -4.279 -75.673 1.00 90.31 382 ARG A C 1
ATOM 2962 O O . ARG A 1 382 ? 54.155 -3.631 -76.568 1.00 90.31 382 ARG A O 1
ATOM 2969 N N . LEU A 1 383 ? 54.349 -4.781 -74.667 1.00 86.12 383 LEU A N 1
ATOM 2970 C CA . LEU A 1 383 ? 55.813 -4.717 -74.605 1.00 86.12 383 LEU A CA 1
ATOM 2971 C C . LEU A 1 383 ? 56.471 -5.642 -75.642 1.00 86.12 383 LEU A C 1
ATOM 2973 O O . LEU A 1 383 ? 57.499 -5.277 -76.206 1.00 86.12 383 LEU A O 1
ATOM 2977 N N . GLN A 1 384 ? 55.893 -6.814 -75.922 1.00 85.88 384 GLN A N 1
ATOM 2978 C CA . GLN A 1 384 ? 56.338 -7.684 -77.018 1.00 85.88 384 GLN A CA 1
ATOM 2979 C C . GLN A 1 384 ? 56.052 -7.046 -78.388 1.00 85.88 384 GLN A C 1
ATOM 2981 O O . GLN A 1 384 ? 56.951 -7.001 -79.222 1.00 85.88 384 GLN A O 1
ATOM 2986 N N . GLU A 1 385 ? 54.870 -6.457 -78.590 1.00 87.25 385 GLU A N 1
ATOM 2987 C CA . GLU A 1 385 ? 54.546 -5.662 -79.779 1.00 87.25 385 GLU A CA 1
ATOM 2988 C C . GLU A 1 385 ? 55.472 -4.461 -79.947 1.00 87.25 385 GLU A C 1
ATOM 2990 O O . GLU A 1 385 ? 55.937 -4.225 -81.049 1.00 87.25 385 GLU A O 1
ATOM 2995 N N . VAL A 1 386 ? 55.748 -3.688 -78.892 1.00 84.62 386 VAL A N 1
ATOM 2996 C CA . VAL A 1 386 ? 56.639 -2.519 -78.974 1.00 84.62 386 VAL A CA 1
ATOM 2997 C C . VAL A 1 386 ? 58.084 -2.953 -79.210 1.00 84.62 386 VAL A C 1
ATOM 2999 O O . VAL A 1 386 ? 58.794 -2.266 -79.931 1.00 84.62 386 VAL A O 1
ATOM 3002 N N . LYS A 1 387 ? 58.520 -4.116 -78.709 1.00 79.69 387 LYS A N 1
ATOM 3003 C CA . LYS A 1 387 ? 59.814 -4.704 -79.099 1.00 79.69 387 LYS A CA 1
ATOM 3004 C C . LYS A 1 387 ? 59.830 -5.114 -80.574 1.00 79.69 387 LYS A C 1
ATOM 3006 O O . LYS A 1 387 ? 60.785 -4.773 -81.262 1.00 79.69 387 LYS A O 1
ATOM 3011 N N . ALA A 1 388 ? 58.773 -5.753 -81.075 1.00 80.50 388 ALA A N 1
ATOM 3012 C CA . ALA A 1 388 ? 58.651 -6.127 -82.486 1.00 80.50 388 ALA A CA 1
ATOM 3013 C C . ALA A 1 388 ? 58.531 -4.904 -83.418 1.00 80.50 388 ALA A C 1
ATOM 3015 O O . ALA A 1 388 ? 59.162 -4.879 -84.464 1.00 80.50 388 ALA A O 1
ATOM 3016 N N . LYS A 1 389 ? 57.795 -3.863 -83.013 1.00 80.88 389 LYS A N 1
ATOM 3017 C CA . LYS A 1 389 ? 57.641 -2.575 -83.716 1.00 80.88 389 LYS A CA 1
ATOM 3018 C C . LYS A 1 389 ? 58.853 -1.658 -83.560 1.00 80.88 389 LYS A C 1
ATOM 3020 O O . LYS A 1 389 ? 59.028 -0.769 -84.371 1.00 80.88 389 LYS A O 1
ATOM 3025 N N . TYR A 1 390 ? 59.702 -1.853 -82.551 1.00 74.88 390 TYR A N 1
ATOM 3026 C CA . TYR A 1 390 ? 61.017 -1.210 -82.477 1.00 74.88 390 TYR A CA 1
ATOM 3027 C C . TYR A 1 390 ? 62.034 -1.949 -83.350 1.00 74.88 390 TYR A C 1
ATOM 3029 O O . TYR A 1 390 ? 62.875 -1.314 -83.967 1.00 74.88 390 TYR A O 1
ATOM 3037 N N . GLN A 1 391 ? 61.946 -3.280 -83.441 1.00 69.88 391 GLN A N 1
ATOM 3038 C CA . GLN A 1 391 ? 62.714 -4.065 -84.410 1.00 69.88 391 GLN A CA 1
ATOM 3039 C C . GLN A 1 391 ? 62.287 -3.738 -85.849 1.00 69.88 391 GLN A C 1
ATOM 3041 O O . GLN A 1 391 ? 63.160 -3.574 -86.695 1.00 69.88 391 GLN A O 1
ATOM 3046 N N . SER A 1 392 ? 60.983 -3.563 -86.107 1.00 68.25 392 SER A N 1
ATOM 3047 C CA . SER A 1 392 ? 60.486 -3.072 -87.394 1.00 68.25 392 SER A CA 1
ATOM 3048 C C . SER A 1 392 ? 60.866 -1.605 -87.593 1.00 68.25 392 SER A C 1
ATOM 3050 O O . SER A 1 392 ? 61.632 -1.355 -88.494 1.00 68.25 392 SER A O 1
ATOM 3052 N N . ALA A 1 393 ? 60.568 -0.652 -86.702 1.00 66.94 393 ALA A N 1
ATOM 3053 C CA . ALA A 1 393 ? 60.987 0.761 -86.829 1.00 66.94 393 ALA A CA 1
ATOM 3054 C C . ALA A 1 393 ? 62.492 1.044 -86.562 1.00 66.94 393 ALA A C 1
ATOM 3056 O O . ALA A 1 393 ? 62.902 2.168 -86.251 1.00 66.94 393 ALA A O 1
ATOM 3057 N N . VAL A 1 394 ? 63.341 0.019 -86.654 1.00 59.06 394 VAL A N 1
ATOM 3058 C CA . VAL A 1 394 ? 64.793 0.125 -86.890 1.00 59.06 394 VAL A CA 1
ATOM 3059 C C . VAL A 1 394 ? 65.144 -0.267 -88.337 1.00 59.06 394 VAL A C 1
ATOM 3061 O O . VAL A 1 394 ? 66.177 0.161 -88.838 1.00 59.06 394 VAL A O 1
ATOM 3064 N N . ILE A 1 395 ? 64.262 -1.008 -89.013 1.00 53.62 395 ILE A N 1
ATOM 3065 C CA . ILE A 1 395 ? 64.209 -1.260 -90.461 1.00 53.62 395 ILE A CA 1
ATOM 3066 C C . ILE A 1 395 ? 63.398 -0.144 -91.155 1.00 53.62 395 ILE A C 1
ATOM 3068 O O . ILE A 1 395 ? 63.904 0.503 -92.057 1.00 53.62 395 ILE A O 1
ATOM 3072 N N . ASP A 1 396 ? 62.189 0.150 -90.668 1.00 52.06 396 ASP A N 1
ATOM 3073 C CA . ASP A 1 396 ? 61.216 1.115 -91.207 1.00 52.06 396 ASP A CA 1
ATOM 3074 C C . ASP A 1 396 ? 61.553 2.582 -90.857 1.00 52.06 396 ASP A C 1
ATOM 3076 O O . ASP A 1 396 ? 60.750 3.484 -91.072 1.00 52.06 396 ASP A O 1
ATOM 3080 N N . ARG A 1 397 ? 62.732 2.856 -90.276 1.00 51.31 397 ARG A N 1
ATOM 3081 C CA . ARG A 1 397 ? 63.121 4.198 -89.787 1.00 51.31 397 ARG A CA 1
ATOM 3082 C C . ARG A 1 397 ? 63.538 5.172 -90.896 1.00 51.31 397 ARG A C 1
ATOM 3084 O O . ARG A 1 397 ? 64.198 6.173 -90.621 1.00 51.31 397 ARG A O 1
ATOM 3091 N N . GLU A 1 398 ? 63.178 4.839 -92.128 1.00 47.69 398 GLU A N 1
ATOM 3092 C CA . GLU A 1 398 ? 63.395 5.638 -93.326 1.00 47.69 398 GLU A CA 1
ATOM 3093 C C . GLU A 1 398 ? 62.194 6.573 -93.601 1.00 47.69 398 GLU A C 1
ATOM 3095 O O . GLU A 1 398 ? 62.401 7.608 -94.232 1.00 47.69 398 GLU A O 1
ATOM 3100 N N . ASP A 1 399 ? 60.992 6.300 -93.051 1.00 46.56 399 ASP A N 1
ATOM 3101 C CA . ASP A 1 399 ? 59.737 6.968 -93.450 1.00 46.56 399 ASP A CA 1
ATOM 3102 C C . ASP A 1 399 ? 58.790 7.455 -92.309 1.00 46.56 399 ASP A C 1
ATOM 3104 O O . ASP A 1 399 ? 58.512 6.754 -91.340 1.00 46.56 399 ASP A O 1
ATOM 3108 N N . GLU A 1 400 ? 58.237 8.659 -92.539 1.00 51.62 400 GLU A N 1
ATOM 3109 C CA . GLU A 1 400 ? 56.957 9.261 -92.076 1.00 51.62 400 GLU A CA 1
ATOM 3110 C C . GLU A 1 400 ? 56.676 9.615 -90.582 1.00 51.62 400 GLU A C 1
ATOM 3112 O O . GLU A 1 400 ? 56.532 8.776 -89.699 1.00 51.62 400 GLU A O 1
ATOM 3117 N N . ASP A 1 401 ? 56.446 10.921 -90.325 1.00 50.91 401 ASP A N 1
ATOM 3118 C CA . ASP A 1 401 ? 56.302 11.537 -88.980 1.00 50.91 401 ASP A CA 1
ATOM 3119 C C . ASP A 1 401 ? 54.905 12.159 -88.669 1.00 50.91 401 ASP A C 1
ATOM 3121 O O . ASP A 1 401 ? 54.644 12.613 -87.549 1.00 50.91 401 ASP A O 1
ATOM 3125 N N . LEU A 1 402 ? 53.988 12.250 -89.648 1.00 55.41 402 LEU A N 1
ATOM 3126 C CA . LEU A 1 402 ? 52.879 13.230 -89.603 1.00 55.41 402 LEU A CA 1
ATOM 3127 C C . LEU A 1 402 ? 51.649 12.856 -88.747 1.00 55.41 402 LEU A C 1
ATOM 3129 O O . LEU A 1 402 ? 51.057 13.747 -88.133 1.00 55.41 402 LEU A O 1
ATOM 3133 N N . GLU A 1 403 ? 51.245 11.582 -88.675 1.00 59.16 403 GLU A N 1
ATOM 3134 C CA . GLU A 1 403 ? 50.006 11.179 -87.967 1.00 59.16 403 GLU A CA 1
ATOM 3135 C C . GLU A 1 403 ? 50.074 11.377 -86.439 1.00 59.16 403 GLU A C 1
ATOM 3137 O O . GLU A 1 403 ? 49.052 11.469 -85.751 1.00 59.16 403 GLU A O 1
ATOM 3142 N N . THR A 1 404 ? 51.289 11.475 -85.894 1.00 66.19 404 THR A N 1
ATOM 3143 C CA . THR A 1 404 ? 51.555 11.611 -84.455 1.00 66.19 404 THR A CA 1
ATOM 3144 C C . THR A 1 404 ? 50.890 12.854 -83.849 1.00 66.19 404 THR A C 1
ATOM 3146 O O . THR A 1 404 ? 50.365 12.810 -82.731 1.00 66.19 404 THR A O 1
ATOM 3149 N N . VAL A 1 405 ? 50.865 13.958 -84.601 1.00 67.31 405 VAL A N 1
ATOM 3150 C CA . VAL A 1 405 ? 50.503 15.295 -84.113 1.00 67.31 405 VAL A CA 1
ATOM 3151 C C . VAL A 1 405 ? 49.012 15.417 -83.794 1.00 67.31 405 VAL A C 1
ATOM 3153 O O . VAL A 1 405 ? 48.649 16.006 -82.774 1.00 67.31 405 VAL A O 1
ATOM 3156 N N . ASP A 1 406 ? 48.133 14.853 -84.624 1.00 71.75 406 ASP A N 1
ATOM 3157 C CA . ASP A 1 406 ? 46.687 14.922 -84.379 1.00 71.75 406 ASP A CA 1
ATOM 3158 C C . ASP A 1 406 ? 46.244 13.967 -83.266 1.00 71.75 406 ASP A C 1
ATOM 3160 O O . ASP A 1 406 ? 45.363 14.316 -82.475 1.00 71.75 406 ASP A O 1
ATOM 3164 N N . ARG A 1 407 ? 46.931 12.827 -83.089 1.00 80.06 407 ARG A N 1
ATOM 3165 C CA . ARG A 1 407 ? 46.676 11.956 -81.933 1.00 80.06 407 ARG A CA 1
ATOM 3166 C C . ARG A 1 407 ? 47.046 12.626 -80.606 1.00 80.06 407 ARG A C 1
ATOM 3168 O O . ARG A 1 407 ? 46.331 12.444 -79.622 1.00 80.06 407 ARG A O 1
ATOM 3175 N N . VAL A 1 408 ? 48.109 13.435 -80.578 1.00 77.69 408 VAL A N 1
ATOM 3176 C CA . VAL A 1 408 ? 48.493 14.234 -79.398 1.00 77.69 408 VAL A CA 1
ATOM 3177 C C . VAL A 1 408 ? 47.446 15.308 -79.066 1.00 77.69 408 VAL A C 1
ATOM 3179 O O . VAL A 1 408 ? 47.162 15.528 -77.888 1.00 77.69 408 VAL A O 1
ATOM 3182 N N . LYS A 1 409 ? 46.824 15.944 -80.070 1.00 77.00 409 LYS A N 1
ATOM 3183 C CA . LYS A 1 409 ? 45.757 16.942 -79.846 1.00 77.00 409 LYS A CA 1
ATOM 3184 C C . LYS A 1 409 ? 44.515 16.337 -79.192 1.00 77.00 409 LYS A C 1
ATOM 3186 O O . LYS A 1 409 ? 43.933 16.980 -78.321 1.00 77.00 409 LYS A O 1
ATOM 3191 N N . GLU A 1 410 ? 44.120 15.124 -79.578 1.00 83.31 410 GLU A N 1
ATOM 3192 C CA . GLU A 1 410 ? 42.932 14.480 -79.002 1.00 83.31 410 GLU A CA 1
ATOM 3193 C C . GLU A 1 410 ? 43.171 14.019 -77.560 1.00 83.31 410 GLU A C 1
ATOM 3195 O O . GLU A 1 410 ? 42.392 14.358 -76.673 1.00 83.31 410 GLU A O 1
ATOM 3200 N N . LEU A 1 411 ? 44.324 13.393 -77.290 1.00 86.56 411 LEU A N 1
ATOM 3201 C CA . LEU A 1 411 ? 44.755 13.051 -75.925 1.00 86.56 411 LEU A CA 1
ATOM 3202 C C . LEU A 1 411 ? 44.800 14.286 -75.000 1.00 86.56 411 LEU A C 1
ATOM 3204 O O . LEU A 1 411 ? 44.556 14.179 -73.800 1.00 86.56 411 LEU A O 1
ATOM 3208 N N . HIS A 1 412 ? 45.087 15.476 -75.542 1.00 82.94 412 HIS A N 1
ATOM 3209 C CA . HIS A 1 412 ? 45.056 16.724 -74.776 1.00 82.94 412 HIS A CA 1
ATOM 3210 C C . HIS A 1 412 ? 43.631 17.181 -74.410 1.00 82.94 412 HIS A C 1
ATOM 3212 O O . HIS A 1 412 ? 43.446 17.750 -73.333 1.00 82.94 412 HIS A O 1
ATOM 3218 N N . ARG A 1 413 ? 42.620 16.912 -75.254 1.00 87.19 413 ARG A N 1
ATOM 3219 C CA . ARG A 1 413 ? 41.202 17.153 -74.918 1.00 87.19 413 ARG A CA 1
ATOM 3220 C C . ARG A 1 413 ? 40.731 16.202 -73.825 1.00 87.19 413 ARG A C 1
ATOM 3222 O O . ARG A 1 413 ? 40.234 16.668 -72.806 1.00 87.19 413 ARG A O 1
ATOM 3229 N N . GLU A 1 414 ? 40.979 14.904 -73.999 1.00 90.31 414 GLU A N 1
ATOM 3230 C CA . GLU A 1 414 ? 40.632 13.868 -73.016 1.00 90.31 414 GLU A CA 1
ATOM 3231 C C . GLU A 1 414 ? 41.203 14.208 -71.622 1.00 90.31 414 GLU A C 1
ATOM 3233 O O . GLU A 1 414 ? 40.495 14.142 -70.618 1.00 90.31 414 GLU A O 1
ATOM 3238 N N . LEU A 1 415 ? 42.459 14.671 -71.557 1.00 90.00 415 LEU A N 1
ATOM 3239 C CA . LEU A 1 415 ? 43.114 15.097 -70.313 1.00 90.00 415 LEU A CA 1
ATOM 3240 C C . LEU A 1 415 ? 42.453 16.344 -69.689 1.00 90.00 415 LEU A C 1
ATOM 3242 O O . LEU A 1 415 ? 42.317 16.421 -68.466 1.00 90.00 415 LEU A O 1
ATOM 3246 N N . LEU A 1 416 ? 42.031 17.323 -70.497 1.00 89.88 416 LEU A N 1
ATOM 3247 C CA . LEU A 1 416 ? 41.318 18.513 -70.011 1.00 89.88 416 LEU A CA 1
ATOM 3248 C C . LEU A 1 416 ? 39.933 18.166 -69.447 1.00 89.88 416 LEU A C 1
ATOM 3250 O O . LEU A 1 416 ? 39.583 18.658 -68.372 1.00 89.88 416 LEU A O 1
ATOM 3254 N N . ASP A 1 417 ? 39.185 17.288 -70.115 1.00 89.88 417 ASP A N 1
ATOM 3255 C CA . ASP A 1 417 ? 37.860 16.856 -69.661 1.00 89.88 417 ASP A CA 1
ATOM 3256 C C . ASP A 1 417 ? 37.950 16.019 -68.376 1.00 89.88 417 ASP A C 1
ATOM 3258 O O . ASP A 1 417 ? 37.245 16.312 -67.407 1.00 89.88 417 ASP A O 1
ATOM 3262 N N . VAL A 1 418 ? 38.887 15.065 -68.298 1.00 90.81 418 VAL A N 1
ATOM 3263 C CA . VAL A 1 418 ? 39.162 14.294 -67.068 1.00 90.81 418 VAL A CA 1
ATOM 3264 C C . VAL A 1 418 ? 39.582 15.213 -65.915 1.00 90.81 418 VAL A C 1
ATOM 3266 O O . VAL A 1 418 ? 39.119 15.042 -64.787 1.00 90.81 418 VAL A O 1
ATOM 3269 N N . ARG A 1 419 ? 40.399 16.245 -66.173 1.00 87.38 419 ARG A N 1
ATOM 3270 C CA . ARG A 1 419 ? 40.775 17.241 -65.152 1.00 87.38 419 ARG A CA 1
ATOM 3271 C C . ARG A 1 419 ? 39.572 18.057 -64.669 1.00 87.38 419 ARG A C 1
ATOM 3273 O O . ARG A 1 419 ? 39.484 18.360 -63.480 1.00 87.38 419 ARG A O 1
ATOM 3280 N N . SER A 1 420 ? 38.655 18.407 -65.570 1.00 91.56 420 SER A N 1
ATOM 3281 C CA . SER A 1 420 ? 37.411 19.112 -65.238 1.00 91.56 420 SER A CA 1
ATOM 3282 C C . SER A 1 420 ? 36.496 18.249 -64.357 1.00 91.56 420 SER A C 1
ATOM 3284 O O . SER A 1 420 ? 36.015 18.713 -63.323 1.00 91.56 420 SER A O 1
ATOM 3286 N N . GLN A 1 421 ? 36.335 16.969 -64.707 1.00 91.06 421 GLN A N 1
ATOM 3287 C CA . GLN A 1 421 ? 35.560 15.990 -63.937 1.00 91.06 421 GLN A CA 1
ATOM 3288 C C . GLN A 1 421 ? 36.165 15.738 -62.548 1.00 91.06 421 GLN A C 1
ATOM 3290 O O . GLN A 1 421 ? 35.457 15.832 -61.549 1.00 91.06 421 GLN A O 1
ATOM 3295 N N . HIS A 1 422 ? 37.480 15.507 -62.461 1.00 92.00 422 HIS A N 1
ATOM 3296 C CA . HIS A 1 422 ? 38.181 15.342 -61.183 1.00 92.00 422 HIS A CA 1
ATOM 3297 C C . HIS A 1 422 ? 38.034 16.579 -60.284 1.00 92.00 422 HIS A C 1
ATOM 3299 O O . HIS A 1 422 ? 37.760 16.443 -59.093 1.00 92.00 422 HIS A O 1
ATOM 3305 N N . LYS A 1 423 ? 38.123 17.792 -60.850 1.00 93.12 423 LYS A N 1
ATOM 3306 C CA . LYS A 1 423 ? 37.870 19.023 -60.092 1.00 93.12 423 LYS A CA 1
ATOM 3307 C C . LYS A 1 423 ? 36.444 19.054 -59.516 1.00 93.12 423 LYS A C 1
ATOM 3309 O O . LYS A 1 423 ? 36.285 19.372 -58.341 1.00 93.12 423 LYS A O 1
ATOM 3314 N N . GLN A 1 424 ? 35.427 18.723 -60.313 1.00 93.81 424 GLN A N 1
ATOM 3315 C CA . GLN A 1 424 ? 34.031 18.701 -59.850 1.00 93.81 424 GLN A CA 1
ATOM 3316 C C . GLN A 1 424 ? 33.804 17.644 -58.758 1.00 93.81 424 GLN A C 1
ATOM 3318 O O . GLN A 1 424 ? 33.103 17.915 -57.785 1.00 93.81 424 GLN A O 1
ATOM 3323 N N . ALA A 1 425 ? 34.440 16.474 -58.873 1.00 92.44 425 ALA A N 1
ATOM 3324 C CA . ALA A 1 425 ? 34.407 15.440 -57.841 1.00 92.44 425 ALA A CA 1
ATOM 3325 C C . ALA A 1 425 ? 35.042 15.923 -56.522 1.00 92.44 425 ALA A C 1
ATOM 3327 O O . ALA A 1 425 ? 34.438 15.764 -55.465 1.00 92.44 425 ALA A O 1
ATOM 3328 N N . MET A 1 426 ? 36.204 16.585 -56.576 1.00 92.81 426 MET A N 1
ATOM 3329 C CA . MET A 1 426 ? 36.859 17.164 -55.392 1.00 92.81 426 MET A CA 1
ATOM 3330 C C . MET A 1 426 ? 36.016 18.265 -54.729 1.00 92.81 426 MET A C 1
ATOM 3332 O O . MET A 1 426 ? 35.919 18.309 -53.501 1.00 92.81 426 MET A O 1
ATOM 3336 N N . GLU A 1 427 ? 35.373 19.137 -55.515 1.00 94.56 427 GLU A N 1
ATOM 3337 C CA . GLU A 1 427 ? 34.467 20.175 -54.995 1.00 94.56 427 GLU A CA 1
ATOM 3338 C C . GLU A 1 427 ? 33.237 19.557 -54.294 1.00 94.56 427 GLU A C 1
ATOM 3340 O O . GLU A 1 427 ? 32.843 20.019 -53.221 1.00 94.56 427 GLU A O 1
ATOM 3345 N N . GLU A 1 428 ? 32.676 18.470 -54.834 1.00 96.00 428 GLU A N 1
ATOM 3346 C CA . GLU A 1 428 ? 31.550 17.745 -54.230 1.00 96.00 428 GLU A CA 1
ATOM 3347 C C . GLU A 1 428 ? 31.949 16.959 -52.966 1.00 96.00 428 GLU A C 1
ATOM 3349 O O . GLU A 1 428 ? 31.258 17.063 -51.952 1.00 96.00 428 GLU A O 1
ATOM 3354 N N . VAL A 1 429 ? 33.083 16.248 -52.965 1.00 95.25 429 VAL A N 1
ATOM 3355 C CA . VAL A 1 429 ? 33.606 15.558 -51.767 1.00 95.25 429 VAL A CA 1
ATOM 3356 C C . VAL A 1 429 ? 33.894 16.561 -50.647 1.00 95.25 429 VAL A C 1
ATOM 3358 O O . VAL A 1 429 ? 33.486 16.347 -49.506 1.00 95.25 429 VAL A O 1
ATOM 3361 N N . THR A 1 430 ? 34.495 17.712 -50.971 1.00 93.88 430 THR A N 1
ATOM 3362 C CA . THR A 1 430 ? 34.716 18.802 -50.003 1.00 93.88 430 THR A CA 1
ATOM 3363 C C . THR A 1 430 ? 33.389 19.314 -49.427 1.00 93.88 430 THR A C 1
ATOM 3365 O O . THR A 1 430 ? 33.282 19.559 -48.223 1.00 93.88 430 THR A O 1
ATOM 3368 N N . ARG A 1 431 ? 32.346 19.450 -50.259 1.00 96.25 431 ARG A N 1
ATOM 3369 C CA . ARG A 1 431 ? 31.003 19.869 -49.824 1.00 96.25 431 ARG A CA 1
ATOM 3370 C C . ARG A 1 431 ? 30.342 18.839 -48.901 1.00 96.25 431 ARG A C 1
ATOM 3372 O O . ARG A 1 431 ? 29.702 19.235 -47.925 1.00 96.25 431 ARG A O 1
ATOM 3379 N N . GLN A 1 432 ? 30.490 17.548 -49.194 1.00 94.94 432 GLN A N 1
ATOM 3380 C CA . GLN A 1 432 ? 29.966 16.455 -48.369 1.00 94.94 432 GLN A CA 1
ATOM 3381 C C . GLN A 1 432 ? 30.684 16.373 -47.017 1.00 94.94 432 GLN A C 1
ATOM 3383 O O . GLN A 1 432 ? 30.013 16.336 -45.985 1.00 94.94 432 GLN A O 1
ATOM 3388 N N . LEU A 1 433 ? 32.021 16.455 -47.008 1.00 94.75 433 LEU A N 1
ATOM 3389 C CA . LEU A 1 433 ? 32.828 16.496 -45.785 1.00 94.75 433 LEU A CA 1
ATOM 3390 C C . LEU A 1 433 ? 32.377 17.640 -44.868 1.00 94.75 433 LEU A C 1
ATOM 3392 O O . LEU A 1 433 ? 31.974 17.391 -43.736 1.00 94.75 433 LEU A O 1
ATOM 3396 N N . GLN A 1 434 ? 32.314 18.871 -45.384 1.00 95.69 434 GLN A N 1
ATOM 3397 C CA . GLN A 1 434 ? 31.862 20.024 -44.598 1.00 95.69 434 GLN A CA 1
ATOM 3398 C C . GLN A 1 434 ? 30.421 19.894 -44.072 1.00 95.69 434 GLN A C 1
ATOM 3400 O O . GLN A 1 434 ? 30.079 20.522 -43.071 1.00 95.69 434 GLN A O 1
ATOM 3405 N N . ASN A 1 435 ? 29.543 19.143 -44.742 1.00 95.62 435 ASN A N 1
ATOM 3406 C CA . ASN A 1 435 ? 28.192 18.888 -44.238 1.00 95.62 435 ASN A CA 1
ATOM 3407 C C . ASN A 1 435 ? 28.206 17.875 -43.089 1.00 95.62 435 ASN A C 1
ATOM 3409 O O . ASN A 1 435 ? 27.627 18.164 -42.044 1.00 95.62 435 ASN A O 1
ATOM 3413 N N . SER A 1 436 ? 28.938 16.769 -43.240 1.00 93.38 436 SER A N 1
ATOM 3414 C CA . SER A 1 436 ? 29.163 15.788 -42.169 1.00 93.38 436 SER A CA 1
ATOM 3415 C C . SER A 1 436 ? 29.789 16.439 -40.927 1.00 93.38 436 SER A C 1
ATOM 3417 O O . SER A 1 436 ? 29.355 16.199 -39.803 1.00 93.38 436 SER A O 1
ATOM 3419 N N . GLU A 1 437 ? 30.734 17.367 -41.108 1.00 93.25 437 GLU A N 1
ATOM 3420 C CA . GLU A 1 437 ? 31.310 18.133 -39.998 1.00 93.25 437 GLU A CA 1
ATOM 3421 C C . GLU A 1 437 ? 30.288 19.026 -39.281 1.00 93.25 437 GLU A C 1
ATOM 3423 O O . GLU A 1 437 ? 30.279 19.053 -38.051 1.00 93.25 437 GLU A O 1
ATOM 3428 N N . ARG A 1 438 ? 29.407 19.718 -40.021 1.00 96.44 438 ARG A N 1
ATOM 3429 C CA . ARG A 1 438 ? 28.324 20.554 -39.455 1.00 96.44 438 ARG A CA 1
ATOM 3430 C C . ARG A 1 438 ? 27.264 19.727 -38.728 1.00 96.44 438 ARG A C 1
ATOM 3432 O O . ARG A 1 438 ? 26.665 20.202 -37.766 1.00 96.44 438 ARG A O 1
ATOM 3439 N N . GLU A 1 439 ? 26.999 18.515 -39.200 1.00 96.12 439 GLU A N 1
ATOM 3440 C CA . GLU A 1 439 ? 26.087 17.571 -38.550 1.00 96.12 439 GLU A CA 1
ATOM 3441 C C . GLU A 1 439 ? 26.725 16.999 -37.278 1.00 96.12 439 GLU A C 1
ATOM 3443 O O . GLU A 1 439 ? 26.095 17.018 -36.223 1.00 96.12 439 GLU A O 1
ATOM 3448 N N . AR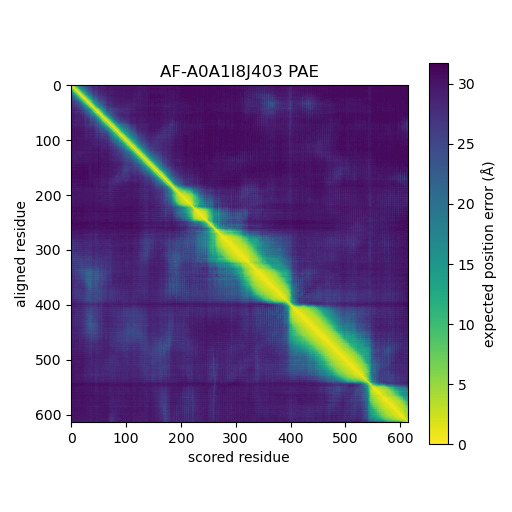G A 1 440 ? 28.014 16.635 -37.325 1.00 94.94 440 ARG A N 1
ATOM 3449 C CA . ARG A 1 440 ? 28.805 16.233 -36.152 1.00 94.94 440 ARG A CA 1
ATOM 3450 C C . ARG A 1 440 ? 28.853 17.321 -35.073 1.00 94.94 440 ARG A C 1
ATOM 3452 O O . ARG A 1 440 ? 28.723 16.984 -33.901 1.00 94.94 440 ARG A O 1
ATOM 3459 N N . THR A 1 441 ? 29.027 18.601 -35.426 1.00 96.25 441 THR A N 1
ATOM 3460 C CA . THR A 1 441 ? 29.022 19.683 -34.421 1.00 96.25 441 THR A CA 1
ATOM 3461 C C . THR A 1 441 ? 27.648 19.875 -33.790 1.00 96.25 441 THR A C 1
ATOM 3463 O O . THR A 1 441 ? 27.576 19.981 -32.573 1.00 96.25 441 THR A O 1
ATOM 3466 N N . ARG A 1 442 ? 26.560 19.830 -34.574 1.00 97.19 442 ARG A N 1
ATOM 3467 C CA . ARG A 1 442 ? 25.189 19.920 -34.034 1.00 97.19 442 ARG A CA 1
ATOM 3468 C C . ARG A 1 442 ? 24.867 18.773 -33.083 1.00 97.19 442 ARG A C 1
ATOM 3470 O O . ARG A 1 442 ? 24.398 19.011 -31.983 1.00 97.19 442 ARG A O 1
ATOM 3477 N N . LEU A 1 443 ? 25.198 17.540 -33.467 1.00 96.56 443 LEU A N 1
ATOM 3478 C CA . LEU A 1 443 ? 24.997 16.377 -32.601 1.00 96.56 443 LEU A CA 1
ATOM 3479 C C . LEU A 1 443 ? 25.846 16.457 -31.320 1.00 96.56 443 LEU A C 1
ATOM 3481 O O . LEU A 1 443 ? 25.417 15.966 -30.282 1.00 96.56 443 LEU A O 1
ATOM 3485 N N . ALA A 1 444 ? 27.021 17.094 -31.359 1.00 96.19 444 ALA A N 1
ATOM 3486 C CA . ALA A 1 444 ? 27.815 17.363 -30.159 1.00 96.19 444 ALA A CA 1
ATOM 3487 C C . ALA A 1 444 ? 27.196 18.458 -29.263 1.00 96.19 444 ALA A C 1
ATOM 3489 O O . ALA A 1 444 ? 27.275 18.346 -28.041 1.00 96.19 444 ALA A O 1
ATOM 3490 N N . GLU A 1 445 ? 26.555 19.475 -29.849 1.00 96.69 445 GLU A N 1
ATOM 3491 C CA . GLU A 1 445 ? 25.773 20.495 -29.133 1.00 96.69 445 GLU A CA 1
ATOM 3492 C C . GLU A 1 445 ? 24.529 19.863 -28.469 1.00 96.69 445 GLU A C 1
ATOM 3494 O O . GLU A 1 445 ? 24.361 19.981 -27.255 1.00 96.69 445 GLU A O 1
ATOM 3499 N N . ASP A 1 446 ? 23.738 19.077 -29.211 1.00 97.06 446 ASP A N 1
ATOM 3500 C CA . ASP A 1 446 ? 22.566 18.343 -28.697 1.00 97.06 446 ASP A CA 1
ATOM 3501 C C . ASP A 1 446 ? 22.942 17.356 -27.565 1.00 97.06 446 ASP A C 1
ATOM 3503 O O . ASP A 1 446 ? 22.217 17.203 -26.573 1.00 97.06 446 ASP A O 1
ATOM 3507 N N . LEU A 1 447 ? 24.097 16.684 -27.677 1.00 96.38 447 LEU A N 1
ATOM 3508 C CA . LEU A 1 447 ? 24.629 15.798 -26.631 1.00 96.38 447 LEU A CA 1
ATOM 3509 C C . LEU A 1 447 ? 25.101 16.562 -25.384 1.00 96.38 447 LEU A C 1
ATOM 3511 O O . LEU A 1 447 ? 24.998 16.029 -24.278 1.00 96.38 447 LEU A O 1
ATOM 3515 N N . ALA A 1 448 ? 25.596 17.794 -25.530 1.00 96.62 448 ALA A N 1
ATOM 3516 C CA . ALA A 1 448 ? 25.973 18.635 -24.397 1.00 96.62 448 ALA A CA 1
ATOM 3517 C C . ALA A 1 448 ? 24.736 19.149 -23.639 1.00 96.62 448 ALA A C 1
ATOM 3519 O O . ALA A 1 448 ? 24.682 19.039 -22.411 1.00 96.62 448 ALA A O 1
ATOM 3520 N N . ASP A 1 449 ? 23.713 19.624 -24.356 1.00 96.69 449 ASP A N 1
ATOM 3521 C CA . ASP A 1 449 ? 22.459 20.101 -23.757 1.00 96.69 449 ASP A CA 1
ATOM 3522 C C . ASP A 1 449 ? 21.701 18.967 -23.044 1.00 96.69 449 ASP A C 1
ATOM 3524 O O . ASP A 1 449 ? 21.273 19.121 -21.895 1.00 96.69 449 ASP A O 1
ATOM 3528 N N . THR A 1 450 ? 21.601 17.784 -23.662 1.00 96.38 450 THR A N 1
ATOM 3529 C CA . THR A 1 450 ? 20.969 16.613 -23.023 1.00 96.38 450 THR A CA 1
ATOM 3530 C C . THR A 1 450 ? 21.778 16.065 -21.840 1.00 96.38 450 THR A C 1
ATOM 3532 O O . THR A 1 450 ? 21.189 15.578 -20.869 1.00 96.38 450 THR A O 1
ATOM 3535 N N . ALA A 1 451 ? 23.111 16.189 -21.845 1.00 95.94 451 ALA A N 1
ATOM 3536 C CA . ALA A 1 451 ? 23.938 15.884 -20.675 1.00 95.94 451 ALA A CA 1
ATOM 3537 C C . ALA A 1 451 ? 23.700 16.875 -19.518 1.00 95.94 451 ALA A C 1
ATOM 3539 O O . ALA A 1 451 ? 23.571 16.446 -18.368 1.00 95.94 451 ALA A O 1
ATOM 3540 N N . ALA A 1 452 ? 23.572 18.173 -19.812 1.00 96.69 452 ALA A N 1
ATOM 3541 C CA . ALA A 1 452 ? 23.279 19.204 -18.816 1.00 96.69 452 ALA A CA 1
ATOM 3542 C C . ALA A 1 452 ? 21.865 19.060 -18.218 1.00 96.69 452 ALA A C 1
ATOM 3544 O O . ALA A 1 452 ? 21.685 19.194 -17.003 1.00 96.69 452 ALA A O 1
ATOM 3545 N N . GLU A 1 453 ? 20.855 18.722 -19.030 1.00 97.44 453 GLU A N 1
ATOM 3546 C CA . GLU A 1 453 ? 19.514 18.405 -18.520 1.00 97.44 453 GLU A CA 1
ATOM 3547 C C . GLU A 1 453 ? 19.530 17.151 -17.631 1.00 97.44 453 GLU A C 1
ATOM 3549 O O . GLU A 1 453 ? 18.948 17.156 -16.543 1.00 97.44 453 GLU A O 1
ATOM 3554 N N . LYS A 1 454 ? 20.258 16.102 -18.034 1.00 95.81 454 LYS A N 1
ATOM 3555 C CA . LYS A 1 454 ? 20.441 14.888 -17.228 1.00 95.81 454 LYS A CA 1
ATOM 3556 C C . LYS A 1 454 ? 21.079 15.188 -15.867 1.00 95.81 454 LYS A C 1
ATOM 3558 O O . LYS A 1 454 ? 20.609 14.653 -14.864 1.00 95.81 454 LYS A O 1
ATOM 3563 N N . GLU A 1 455 ? 22.111 16.031 -15.800 1.00 97.44 455 GLU A N 1
ATOM 3564 C CA . GLU A 1 455 ? 22.733 16.434 -14.528 1.00 97.44 455 GLU A CA 1
ATOM 3565 C C . GLU A 1 455 ? 21.756 17.222 -13.640 1.00 97.44 455 GLU A C 1
ATOM 3567 O O . GLU A 1 455 ? 21.576 16.906 -12.462 1.00 97.44 455 GLU A O 1
ATOM 3572 N N . LYS A 1 456 ? 21.040 18.194 -14.212 1.00 97.69 456 LYS A N 1
ATOM 3573 C CA . LYS A 1 456 ? 20.001 18.950 -13.500 1.00 97.69 456 LYS A CA 1
ATOM 3574 C C . LYS A 1 456 ? 18.927 18.025 -12.904 1.00 97.69 456 LYS A C 1
ATOM 3576 O O . LYS A 1 456 ? 18.547 18.192 -11.743 1.00 97.69 456 LYS A O 1
ATOM 3581 N N . LEU A 1 457 ? 18.463 17.034 -13.670 1.00 96.88 457 LEU A N 1
ATOM 3582 C CA . LEU A 1 457 ? 17.456 16.069 -13.222 1.00 96.88 457 LEU A CA 1
ATOM 3583 C C . LEU A 1 457 ? 17.983 15.117 -12.135 1.00 96.88 457 LEU A C 1
ATOM 3585 O O . LEU A 1 457 ? 17.237 14.801 -11.207 1.00 96.88 457 LEU A O 1
ATOM 3589 N N . THR A 1 458 ? 19.249 14.680 -12.176 1.00 96.88 458 THR A N 1
ATOM 3590 C CA . THR A 1 458 ? 19.800 13.847 -11.086 1.00 96.88 458 THR A CA 1
ATOM 3591 C C . THR A 1 458 ? 19.929 14.633 -9.781 1.00 96.88 458 THR A C 1
ATOM 3593 O O . THR A 1 458 ? 19.596 14.093 -8.723 1.00 96.88 458 THR A O 1
ATOM 3596 N N . VAL A 1 459 ? 20.311 15.915 -9.837 1.00 97.12 459 VAL A N 1
ATOM 3597 C CA . VAL A 1 459 ? 20.323 16.812 -8.666 1.00 97.12 459 VAL A CA 1
ATOM 3598 C C . VAL A 1 459 ? 18.916 16.973 -8.076 1.00 97.12 459 VAL A C 1
ATOM 3600 O O . VAL A 1 459 ? 18.746 16.847 -6.860 1.00 97.12 459 VAL A O 1
ATOM 3603 N N . GLU A 1 460 ? 17.891 17.177 -8.910 1.00 97.38 460 GLU A N 1
ATOM 3604 C CA . GLU A 1 460 ? 16.498 17.284 -8.452 1.00 97.38 460 GLU A CA 1
ATOM 3605 C C . GLU A 1 460 ? 15.996 15.979 -7.806 1.00 97.38 460 GLU A C 1
ATOM 3607 O O . GLU A 1 460 ? 15.460 16.004 -6.695 1.00 97.38 460 GLU A O 1
ATOM 3612 N N . VAL A 1 461 ? 16.249 14.822 -8.430 1.00 96.50 461 VAL A N 1
ATOM 3613 C CA . VAL A 1 461 ? 15.885 13.500 -7.884 1.00 96.50 461 VAL A CA 1
ATOM 3614 C C . VAL A 1 461 ? 16.567 13.231 -6.536 1.00 96.50 461 VAL A C 1
ATOM 3616 O O . VAL A 1 461 ? 15.923 12.726 -5.610 1.00 96.50 461 VAL A O 1
ATOM 3619 N N . VAL A 1 462 ? 17.842 13.601 -6.374 1.00 97.12 462 VAL A N 1
ATOM 3620 C CA . VAL A 1 462 ? 18.555 13.497 -5.087 1.00 97.12 462 VAL A CA 1
ATOM 3621 C C . VAL A 1 462 ? 17.950 14.442 -4.040 1.00 97.12 462 VAL A C 1
ATOM 3623 O O . VAL A 1 462 ? 17.735 14.029 -2.896 1.00 97.12 462 VAL A O 1
ATOM 3626 N N . GLY A 1 463 ? 17.601 15.674 -4.421 1.00 97.06 463 GLY A N 1
ATOM 3627 C CA . GLY A 1 463 ? 16.908 16.631 -3.554 1.00 97.06 463 GLY A CA 1
ATOM 3628 C C . GLY A 1 463 ? 15.560 16.106 -3.047 1.00 97.06 463 GLY A C 1
ATOM 3629 O O . GLY A 1 463 ? 15.311 16.090 -1.837 1.00 97.06 463 GLY A O 1
ATOM 3630 N N . LEU A 1 464 ? 14.721 15.593 -3.951 1.00 96.12 464 LEU A N 1
ATOM 3631 C CA . LEU A 1 464 ? 13.418 14.999 -3.631 1.00 96.12 464 LEU A CA 1
ATOM 3632 C C . LEU A 1 464 ? 13.554 13.756 -2.737 1.00 96.12 464 LEU A C 1
ATOM 3634 O O . LEU A 1 464 ? 12.825 13.624 -1.750 1.00 96.12 464 LEU A O 1
ATOM 3638 N N . LYS A 1 465 ? 14.530 12.879 -3.013 1.00 96.81 465 LYS A N 1
ATOM 3639 C CA . LYS A 1 465 ? 14.842 11.702 -2.181 1.00 96.81 465 LYS A CA 1
ATOM 3640 C C . LYS A 1 465 ? 15.222 12.100 -0.750 1.00 96.81 465 LYS A C 1
ATOM 3642 O O . LYS A 1 465 ? 14.727 11.499 0.205 1.00 96.81 465 LYS A O 1
ATOM 3647 N N . ASN A 1 466 ? 16.045 13.136 -0.590 1.00 95.94 466 ASN A N 1
ATOM 3648 C CA . ASN A 1 466 ? 16.455 13.647 0.721 1.00 95.94 466 ASN A CA 1
ATOM 3649 C C . ASN A 1 466 ? 15.287 14.307 1.477 1.00 95.94 466 ASN A C 1
ATOM 3651 O O . ASN A 1 466 ? 15.109 14.063 2.675 1.00 95.94 466 ASN A O 1
ATOM 3655 N N . ALA A 1 467 ? 14.442 15.079 0.787 1.00 96.19 467 ALA A N 1
ATOM 3656 C CA . ALA A 1 467 ? 13.233 15.666 1.366 1.00 96.19 467 ALA A CA 1
ATOM 3657 C C . ALA A 1 467 ? 12.246 14.586 1.852 1.00 96.19 467 ALA A C 1
ATOM 3659 O O . ALA A 1 467 ? 11.760 14.653 2.987 1.00 96.19 467 ALA A O 1
ATOM 3660 N N . LEU A 1 468 ? 12.013 13.548 1.041 1.00 96.06 468 LEU A N 1
ATOM 3661 C CA . LEU A 1 468 ? 11.178 12.397 1.394 1.00 96.06 468 LEU A CA 1
ATOM 3662 C C . LEU A 1 468 ? 11.742 11.633 2.602 1.00 96.06 468 LEU A C 1
ATOM 3664 O O . LEU A 1 468 ? 10.992 11.302 3.521 1.00 96.06 468 LEU A O 1
ATOM 3668 N N . GLN A 1 469 ? 13.058 11.404 2.654 1.00 96.31 469 GLN A N 1
ATOM 3669 C CA . GLN A 1 469 ? 13.703 10.731 3.786 1.00 96.31 469 GLN A CA 1
ATOM 3670 C C . GLN A 1 469 ? 13.543 11.529 5.093 1.00 96.31 469 GLN A C 1
ATOM 3672 O O . GLN A 1 469 ? 13.299 10.947 6.150 1.00 96.31 469 GLN A O 1
ATOM 3677 N N . THR A 1 470 ? 13.619 12.861 5.037 1.00 94.81 470 THR A N 1
ATOM 3678 C CA . THR A 1 470 ? 13.334 13.730 6.191 1.00 94.81 470 THR A CA 1
ATOM 3679 C C . THR A 1 470 ? 11.866 13.648 6.610 1.00 94.81 470 THR A C 1
ATOM 3681 O O . THR A 1 470 ? 11.589 13.428 7.786 1.00 94.81 470 THR A O 1
ATOM 3684 N N . LYS A 1 471 ? 10.912 13.680 5.670 1.00 94.81 471 LYS A N 1
ATOM 3685 C CA . LYS A 1 471 ? 9.483 13.499 5.997 1.00 94.81 471 LYS A CA 1
ATOM 3686 C C . LYS A 1 471 ? 9.157 12.106 6.549 1.00 94.81 471 LYS A C 1
ATOM 3688 O O . LYS A 1 471 ? 8.259 11.974 7.379 1.00 94.81 471 LYS A O 1
ATOM 3693 N N . HIS A 1 472 ? 9.917 11.080 6.172 1.00 94.50 472 HIS A N 1
ATOM 3694 C CA . HIS A 1 472 ? 9.824 9.754 6.782 1.00 94.50 472 HIS A CA 1
ATOM 3695 C C . HIS A 1 472 ? 10.321 9.750 8.243 1.00 94.50 472 HIS A C 1
ATOM 3697 O O . HIS A 1 472 ? 9.651 9.189 9.113 1.00 94.50 472 HIS A O 1
ATOM 3703 N N . ARG A 1 473 ? 11.430 10.445 8.550 1.00 94.69 473 ARG A N 1
ATOM 3704 C CA . ARG A 1 473 ? 11.897 10.660 9.938 1.00 94.69 473 ARG A CA 1
ATOM 3705 C C . ARG A 1 473 ? 10.851 11.409 10.774 1.00 94.69 473 ARG A C 1
ATOM 3707 O O . ARG A 1 473 ? 10.516 10.941 11.864 1.00 94.69 473 ARG A O 1
ATOM 3714 N N . ASP A 1 474 ? 10.285 12.497 10.242 1.00 94.88 474 ASP A N 1
ATOM 3715 C CA . ASP A 1 474 ? 9.197 13.257 10.881 1.00 94.88 474 ASP A CA 1
ATOM 3716 C C . ASP A 1 474 ? 8.006 12.337 11.215 1.00 94.88 474 ASP A C 1
ATOM 3718 O O . ASP A 1 474 ? 7.491 12.347 12.335 1.00 94.88 474 ASP A O 1
ATOM 3722 N N . ASN A 1 475 ? 7.597 11.481 10.268 1.00 94.06 475 ASN A N 1
ATOM 3723 C CA . ASN A 1 475 ? 6.488 10.545 10.457 1.00 94.06 475 ASN A CA 1
ATOM 3724 C C . ASN A 1 475 ? 6.766 9.520 11.572 1.00 94.06 475 ASN A C 1
ATOM 3726 O O . ASN A 1 475 ? 5.897 9.289 12.411 1.00 94.06 475 ASN A O 1
ATOM 3730 N N . ILE A 1 476 ? 7.978 8.956 11.647 1.00 94.94 476 ILE A N 1
ATOM 3731 C CA . ILE A 1 476 ? 8.376 8.036 12.729 1.00 94.94 476 ILE A CA 1
ATOM 3732 C C . ILE A 1 476 ? 8.296 8.727 14.102 1.00 94.94 476 ILE A C 1
ATOM 3734 O O . ILE A 1 476 ? 7.848 8.118 15.079 1.00 94.94 476 ILE A O 1
ATOM 3738 N N . VAL A 1 477 ? 8.705 9.996 14.195 1.00 95.88 477 VAL A N 1
ATOM 3739 C CA . VAL A 1 477 ? 8.599 10.788 15.432 1.00 95.88 477 VAL A CA 1
ATOM 3740 C C . VAL A 1 477 ? 7.130 11.030 15.794 1.00 95.88 477 VAL A C 1
ATOM 3742 O O . VAL A 1 477 ? 6.728 10.746 16.925 1.00 95.88 477 VAL A O 1
ATOM 3745 N N . LEU A 1 478 ? 6.299 11.450 14.836 1.00 95.38 478 LEU A N 1
ATOM 3746 C CA . LEU A 1 478 ? 4.857 11.638 15.036 1.00 95.38 478 LEU A CA 1
ATOM 3747 C C . LEU A 1 478 ? 4.156 10.338 15.464 1.00 95.38 478 LEU A C 1
ATOM 3749 O O . LEU A 1 478 ? 3.383 10.353 16.421 1.00 95.38 478 LEU A O 1
ATOM 3753 N N . GLN A 1 479 ? 4.486 9.190 14.864 1.00 94.12 479 GLN A N 1
ATOM 3754 C CA . GLN A 1 479 ? 3.970 7.886 15.299 1.00 94.12 479 GLN A CA 1
ATOM 3755 C C . GLN A 1 479 ? 4.337 7.561 16.754 1.00 94.12 479 GLN A C 1
ATOM 3757 O O . GLN A 1 479 ? 3.519 6.983 17.474 1.00 94.12 479 GLN A O 1
ATOM 3762 N N . LYS A 1 480 ? 5.542 7.923 17.220 1.00 94.88 480 LYS A N 1
ATOM 3763 C CA . LYS A 1 480 ? 5.935 7.752 18.632 1.00 94.88 480 LYS A CA 1
ATOM 3764 C C . LYS A 1 480 ? 5.095 8.643 19.557 1.00 94.88 480 LYS A C 1
ATOM 3766 O O . LYS A 1 480 ? 4.687 8.171 20.618 1.00 94.88 480 LYS A O 1
ATOM 3771 N N . PHE A 1 481 ? 4.780 9.876 19.156 1.00 94.38 481 PHE A N 1
ATOM 3772 C CA . PHE A 1 481 ? 3.873 10.753 19.910 1.00 94.38 481 PHE A CA 1
ATOM 3773 C C . PHE A 1 481 ? 2.428 10.237 19.926 1.00 94.38 481 PHE A C 1
ATOM 3775 O O . PHE A 1 481 ? 1.853 10.130 21.006 1.00 94.38 481 PHE A O 1
ATOM 3782 N N . VAL A 1 482 ? 1.871 9.804 18.790 1.00 95.25 482 VAL A N 1
ATOM 3783 C CA . VAL A 1 482 ? 0.530 9.186 18.726 1.00 95.25 482 VAL A CA 1
ATOM 3784 C C . VAL A 1 482 ? 0.461 7.923 19.594 1.00 95.25 482 VAL A C 1
ATOM 3786 O O . VAL A 1 482 ? -0.484 7.747 20.358 1.00 95.25 482 VAL A O 1
ATOM 3789 N N . LYS A 1 483 ? 1.496 7.070 19.581 1.00 94.19 483 LYS A N 1
ATOM 3790 C CA . LYS A 1 483 ? 1.576 5.890 20.466 1.00 94.19 483 LYS A CA 1
ATOM 3791 C C . LYS A 1 483 ? 1.641 6.263 21.956 1.00 94.19 483 LYS A C 1
ATOM 3793 O O . LYS A 1 483 ? 1.084 5.530 22.771 1.00 94.19 483 LYS A O 1
ATOM 3798 N N . LYS A 1 484 ? 2.269 7.387 22.331 1.00 94.62 484 LYS A N 1
ATOM 3799 C CA . LYS A 1 484 ? 2.223 7.925 23.708 1.00 94.62 484 LYS A CA 1
ATOM 3800 C C . LYS A 1 484 ? 0.832 8.468 24.057 1.00 94.62 484 LYS A C 1
ATOM 3802 O O . LYS A 1 484 ? 0.302 8.102 25.102 1.00 94.62 484 LYS A O 1
ATOM 3807 N N . HIS A 1 485 ? 0.222 9.259 23.174 1.00 94.56 485 HIS A N 1
ATOM 3808 C CA . HIS A 1 485 ? -1.128 9.799 23.359 1.00 94.56 485 HIS A CA 1
ATOM 3809 C C . HIS A 1 485 ? -2.161 8.678 23.540 1.00 94.56 485 HIS A C 1
ATOM 3811 O O . HIS A 1 485 ? -2.929 8.695 24.493 1.00 94.56 485 HIS A O 1
ATOM 3817 N N . ASN A 1 486 ? -2.111 7.632 22.713 1.00 94.56 486 ASN A N 1
ATOM 3818 C CA . ASN A 1 486 ? -3.027 6.493 22.803 1.00 94.56 486 ASN A CA 1
ATOM 3819 C C . ASN A 1 486 ? -2.826 5.644 24.074 1.00 94.56 486 ASN A C 1
ATOM 3821 O O . ASN A 1 486 ? -3.750 4.944 24.483 1.00 94.56 486 ASN A O 1
ATOM 3825 N N . LYS A 1 487 ? -1.648 5.691 24.718 1.00 95.62 487 LYS A N 1
ATOM 3826 C CA . LYS A 1 487 ? -1.467 5.136 26.072 1.00 95.62 487 LYS A CA 1
ATOM 3827 C C . LYS A 1 487 ? -2.111 6.039 27.125 1.00 95.62 487 LYS A C 1
ATOM 3829 O O . LYS A 1 487 ? -2.831 5.533 27.976 1.00 95.62 487 LYS A O 1
ATOM 3834 N N . LEU A 1 488 ? -1.882 7.352 27.049 1.00 95.50 488 LEU A N 1
ATOM 3835 C CA . LEU A 1 488 ? -2.463 8.327 27.978 1.00 95.50 488 LEU A CA 1
ATOM 3836 C C . LEU A 1 488 ? -3.998 8.323 27.927 1.00 95.50 488 LEU A C 1
ATOM 3838 O O . LEU A 1 488 ? -4.628 8.292 28.978 1.00 95.50 488 LEU A O 1
ATOM 3842 N N . GLN A 1 489 ? -4.584 8.249 26.728 1.00 95.69 489 GLN A N 1
ATOM 3843 C CA . GLN A 1 489 ? -6.028 8.117 26.537 1.00 95.69 489 GLN A CA 1
ATOM 3844 C C . GLN A 1 489 ? -6.569 6.873 27.248 1.00 95.69 489 GLN A C 1
ATOM 3846 O O . GLN A 1 489 ? -7.480 7.000 28.048 1.00 95.69 489 GLN A O 1
ATOM 3851 N N . LYS A 1 490 ? -5.945 5.697 27.081 1.00 95.75 490 LYS A N 1
ATOM 3852 C CA . LYS A 1 490 ? -6.377 4.469 27.776 1.00 95.75 490 LYS A CA 1
ATOM 3853 C C . LYS A 1 490 ? -6.302 4.565 29.303 1.00 95.75 490 LYS A C 1
ATOM 3855 O O . LYS A 1 490 ? -7.132 3.970 29.985 1.00 95.75 490 LYS A O 1
ATOM 3860 N N . TYR A 1 491 ? -5.331 5.299 29.852 1.00 96.81 491 TYR A N 1
ATOM 3861 C CA . TYR A 1 491 ? -5.302 5.581 31.290 1.00 96.81 491 TYR A CA 1
ATOM 3862 C C . TYR A 1 491 ? -6.440 6.523 31.702 1.00 96.81 491 TYR A C 1
ATOM 3864 O O . TYR A 1 491 ? -7.085 6.269 32.715 1.00 96.81 491 TYR A O 1
ATOM 3872 N N . LEU A 1 492 ? -6.732 7.556 30.906 1.00 96.88 492 LEU A N 1
ATOM 3873 C CA . LEU A 1 492 ? -7.860 8.459 31.139 1.00 96.88 492 LEU A CA 1
ATOM 3874 C C . LEU A 1 492 ? -9.206 7.723 31.051 1.00 96.88 492 LEU A C 1
ATOM 3876 O O . L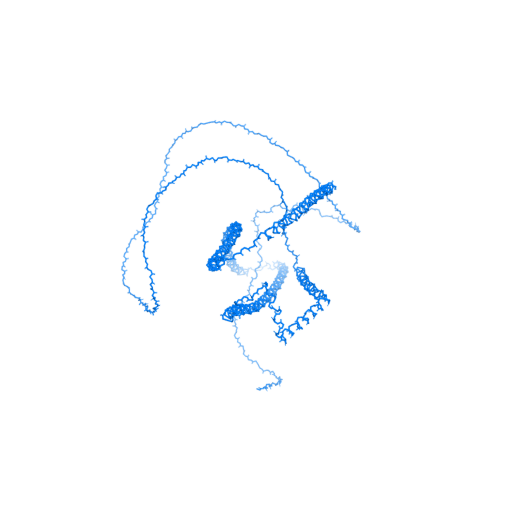EU A 1 492 ? -10.014 7.856 31.961 1.00 96.88 492 LEU A O 1
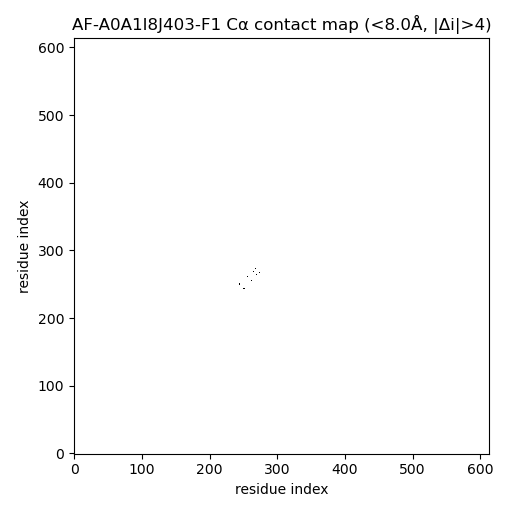ATOM 3880 N N . ASP A 1 493 ? -9.416 6.890 30.030 1.00 96.81 493 ASP A N 1
ATOM 3881 C CA . ASP A 1 493 ? -10.616 6.060 29.852 1.00 96.81 493 ASP A CA 1
ATOM 3882 C C . ASP A 1 493 ? -10.824 5.119 31.054 1.00 96.81 493 ASP A C 1
ATOM 3884 O O . ASP A 1 493 ? -11.944 4.948 31.533 1.00 96.81 493 ASP A O 1
ATOM 3888 N N . SER A 1 494 ? -9.737 4.546 31.586 1.00 97.31 494 SER A N 1
ATOM 3889 C CA . SER A 1 494 ? -9.756 3.704 32.791 1.00 97.31 494 SER A CA 1
ATOM 3890 C C . SER A 1 494 ? -10.129 4.495 34.053 1.00 97.31 494 SER A C 1
ATOM 3892 O O . SER A 1 494 ? -10.969 4.052 34.836 1.00 97.31 494 SER A O 1
ATOM 3894 N N . VAL A 1 495 ? -9.576 5.702 34.230 1.00 97.25 495 VAL A N 1
ATOM 3895 C CA . VAL A 1 495 ? -9.923 6.602 35.347 1.00 97.25 495 VAL A CA 1
ATOM 3896 C C . VAL A 1 495 ? -11.372 7.089 35.246 1.00 97.25 495 VAL A C 1
ATOM 3898 O O . VAL A 1 495 ? -12.070 7.120 36.257 1.00 97.25 495 VAL A O 1
ATOM 3901 N N . VAL A 1 496 ? -11.854 7.414 34.043 1.00 96.69 496 VAL A N 1
ATOM 3902 C CA . VAL A 1 496 ? -13.258 7.779 33.794 1.00 96.69 496 VAL A CA 1
ATOM 3903 C C . VAL A 1 496 ? -14.180 6.598 34.094 1.00 96.69 496 VAL A C 1
ATOM 3905 O O . VAL A 1 496 ? -15.170 6.787 34.791 1.00 96.69 496 VAL A O 1
ATOM 3908 N N . SER A 1 497 ? -13.828 5.383 33.661 1.00 96.19 497 SER A N 1
ATOM 3909 C CA . SER A 1 497 ? -14.573 4.153 33.967 1.00 96.19 497 SER A CA 1
ATOM 3910 C C . SER A 1 497 ? -14.664 3.896 35.479 1.00 96.19 497 SER A C 1
ATOM 3912 O O . SER A 1 497 ? -15.754 3.699 36.020 1.00 96.19 497 SER A O 1
ATOM 3914 N N . ALA A 1 498 ? -13.543 4.008 36.200 1.00 95.88 498 ALA A N 1
ATOM 3915 C CA . ALA A 1 498 ? -13.519 3.903 37.658 1.00 95.88 498 ALA A CA 1
ATOM 3916 C C . ALA A 1 498 ? -14.370 4.994 38.339 1.00 95.88 498 ALA A C 1
ATOM 3918 O O . ALA A 1 498 ? -15.103 4.703 39.283 1.00 95.88 498 ALA A O 1
ATOM 3919 N N . ALA A 1 499 ? -14.339 6.231 37.833 1.00 96.19 499 ALA A N 1
ATOM 3920 C CA . ALA A 1 499 ? -15.173 7.322 38.332 1.00 96.19 499 ALA A CA 1
ATOM 3921 C C . ALA A 1 499 ? -16.672 7.096 38.058 1.00 96.19 499 ALA A C 1
ATOM 3923 O O . ALA A 1 499 ? -17.490 7.376 38.933 1.00 96.19 499 ALA A O 1
ATOM 3924 N N . THR A 1 500 ? -17.052 6.546 36.896 1.00 95.75 500 THR A N 1
ATOM 3925 C CA . THR A 1 500 ? -18.449 6.171 36.615 1.00 95.75 500 THR A CA 1
ATOM 3926 C C . THR A 1 500 ? -18.920 5.004 37.477 1.00 95.75 500 THR A C 1
ATOM 3928 O O . THR A 1 500 ? -20.066 5.017 37.923 1.00 95.75 500 THR A O 1
ATOM 3931 N N . ASN A 1 501 ? -18.040 4.048 37.792 1.00 95.56 501 ASN A N 1
ATOM 3932 C CA . ASN A 1 501 ? -18.358 2.947 38.699 1.00 95.56 501 ASN A CA 1
ATOM 3933 C C . ASN A 1 501 ? -18.597 3.474 40.123 1.00 95.56 501 ASN A C 1
ATOM 3935 O O . ASN A 1 501 ? -19.683 3.269 40.657 1.00 95.56 501 ASN A O 1
ATOM 3939 N N . LEU A 1 502 ? -17.673 4.268 40.680 1.00 95.38 502 LEU A N 1
ATOM 3940 C CA . LEU A 1 502 ? -17.827 4.916 41.994 1.00 95.38 502 LEU A CA 1
ATOM 3941 C C . LEU A 1 502 ? -19.067 5.827 42.074 1.00 95.38 502 LEU A C 1
ATOM 3943 O O . LEU A 1 502 ? -19.752 5.863 43.095 1.00 95.38 502 LEU A O 1
ATOM 3947 N N . GLN A 1 503 ? -19.387 6.548 40.995 1.00 95.00 503 GLN A N 1
ATOM 3948 C CA . GLN A 1 503 ? -20.629 7.319 40.866 1.00 95.00 503 GLN A CA 1
ATOM 3949 C C . GLN A 1 503 ? -21.859 6.398 40.951 1.00 95.00 503 GLN A C 1
ATOM 3951 O O . GLN A 1 503 ? -22.784 6.701 41.705 1.00 95.00 503 GLN A O 1
ATOM 3956 N N . SER A 1 504 ? -21.861 5.270 40.231 1.00 94.69 504 SER A N 1
ATOM 3957 C CA . SER A 1 504 ? -22.970 4.305 40.248 1.00 94.69 504 SER A CA 1
ATOM 3958 C C . SER A 1 504 ? -23.121 3.584 41.594 1.00 94.69 504 SER A C 1
ATOM 3960 O O . SER A 1 504 ? -24.241 3.442 42.078 1.00 94.69 504 SER A O 1
ATOM 3962 N N . GLU A 1 505 ? -22.015 3.223 42.252 1.00 96.25 505 GLU A N 1
ATOM 3963 C CA . GLU A 1 505 ? -21.996 2.655 43.603 1.00 96.25 505 GLU A CA 1
ATOM 3964 C C . GLU A 1 505 ? -22.569 3.650 44.615 1.00 96.25 505 GLU A C 1
ATOM 3966 O O . GLU A 1 505 ? -23.470 3.310 45.378 1.00 96.25 505 GLU A O 1
ATOM 3971 N N . ARG A 1 506 ? -22.116 4.911 44.589 1.00 95.38 506 ARG A N 1
ATOM 3972 C CA . ARG A 1 506 ? -22.626 5.972 45.471 1.00 95.38 506 ARG A CA 1
ATOM 3973 C C . ARG A 1 506 ? -24.120 6.227 45.264 1.00 95.38 506 ARG A C 1
ATOM 3975 O O . ARG A 1 506 ? -24.839 6.464 46.233 1.00 95.38 506 ARG A O 1
ATOM 3982 N N . ASP A 1 507 ? -24.593 6.200 44.023 1.00 96.25 507 ASP A N 1
ATOM 3983 C CA . ASP A 1 507 ? -26.010 6.412 43.725 1.00 96.25 507 ASP A CA 1
ATOM 3984 C C . ASP A 1 507 ? -26.864 5.179 44.093 1.00 96.25 507 ASP A C 1
ATOM 3986 O O . ASP A 1 507 ? -27.986 5.350 44.571 1.00 96.25 507 ASP A O 1
ATOM 3990 N N . ALA A 1 508 ? -26.313 3.961 44.019 1.00 95.75 508 ALA A N 1
ATOM 3991 C CA . ALA A 1 508 ? -26.926 2.752 44.576 1.00 95.75 508 ALA A CA 1
ATOM 3992 C C . ALA A 1 508 ? -26.974 2.771 46.118 1.00 95.75 508 ALA A C 1
ATOM 3994 O O . ALA A 1 508 ? -28.008 2.443 46.701 1.00 95.75 508 ALA A O 1
ATOM 3995 N N . PHE A 1 509 ? -25.911 3.227 46.793 1.00 95.75 509 PHE A N 1
ATOM 3996 C CA . PHE A 1 509 ? -25.921 3.453 48.243 1.00 95.75 509 PHE A CA 1
ATOM 3997 C C . PHE A 1 509 ? -26.954 4.512 48.648 1.00 95.75 509 PHE A C 1
ATOM 3999 O O . PHE A 1 509 ? -27.614 4.344 49.674 1.00 95.75 509 PHE A O 1
ATOM 4006 N N . ARG A 1 510 ? -27.155 5.568 47.842 1.00 96.38 510 ARG A N 1
ATOM 4007 C CA . ARG A 1 510 ? -28.237 6.539 48.078 1.00 96.38 510 ARG A CA 1
ATOM 4008 C C . ARG A 1 510 ? -29.609 5.865 47.997 1.00 96.38 510 ARG A C 1
ATOM 4010 O O . ARG A 1 510 ? -30.387 6.009 48.931 1.00 96.38 510 ARG A O 1
ATOM 4017 N N . ALA A 1 511 ? -29.874 5.083 46.951 1.00 95.38 511 ALA A N 1
ATOM 4018 C CA . ALA A 1 511 ? -31.142 4.363 46.806 1.00 95.38 511 ALA A CA 1
ATOM 4019 C C . ALA A 1 511 ? -31.401 3.377 47.967 1.00 95.38 511 ALA A C 1
ATOM 4021 O O . ALA A 1 511 ? -32.520 3.299 48.469 1.00 95.38 511 ALA A O 1
ATOM 4022 N N . ALA A 1 512 ? -30.368 2.675 48.446 1.00 95.38 512 ALA A N 1
ATOM 4023 C CA . ALA A 1 512 ? -30.474 1.786 49.606 1.00 95.38 512 ALA A CA 1
ATOM 4024 C C . ALA A 1 512 ? -30.762 2.546 50.918 1.00 95.38 512 ALA A C 1
ATOM 4026 O O . ALA A 1 512 ? -31.578 2.097 51.723 1.00 95.38 512 ALA A O 1
ATOM 4027 N N . MET A 1 513 ? -30.143 3.716 51.120 1.00 95.69 513 MET A N 1
ATOM 4028 C CA . MET A 1 513 ? -30.442 4.605 52.251 1.00 95.69 513 MET A CA 1
ATOM 4029 C C . MET A 1 513 ? -31.871 5.161 52.181 1.00 95.69 513 MET A C 1
ATOM 4031 O O . MET A 1 513 ? -32.572 5.150 53.189 1.00 95.69 513 MET A O 1
ATOM 4035 N N . GLU A 1 514 ? -32.327 5.590 51.001 1.00 95.44 514 GLU A N 1
ATOM 4036 C CA . GLU A 1 514 ? -33.703 6.052 50.771 1.00 95.44 514 GLU A CA 1
ATOM 4037 C C . GLU A 1 514 ? -34.728 4.932 51.022 1.00 95.44 514 GLU A C 1
ATOM 4039 O O . GLU A 1 514 ? -35.800 5.189 51.577 1.00 95.44 514 GLU A O 1
ATOM 4044 N N . GLU A 1 515 ? -34.418 3.677 50.673 1.00 94.81 515 GLU A N 1
ATOM 4045 C CA . GLU A 1 515 ? -35.276 2.544 51.028 1.00 94.81 515 GLU A CA 1
ATOM 4046 C C . GLU A 1 515 ? -35.280 2.290 52.542 1.00 94.81 515 GLU A C 1
ATOM 4048 O O . GLU A 1 515 ? -36.351 2.118 53.127 1.00 94.81 515 GLU A O 1
ATOM 4053 N N . GLN A 1 516 ? -34.118 2.317 53.205 1.00 94.75 516 GLN A N 1
ATOM 4054 C CA . GLN A 1 516 ? -34.033 2.120 54.654 1.00 94.75 516 GLN A CA 1
ATOM 4055 C C . GLN A 1 516 ? -34.766 3.228 55.427 1.00 94.75 516 GLN A C 1
ATOM 4057 O O . GLN A 1 516 ? -35.473 2.934 56.392 1.00 94.75 516 GLN A O 1
ATOM 4062 N N . GLU A 1 517 ? -34.670 4.486 54.992 1.00 93.31 517 GLU A N 1
ATOM 4063 C CA . GLU A 1 517 ? -35.422 5.605 55.568 1.00 93.31 517 GLU A CA 1
ATOM 4064 C C . GLU A 1 517 ? -36.935 5.410 55.385 1.00 93.31 517 GLU A C 1
ATOM 4066 O O . GLU A 1 517 ? -37.700 5.556 56.342 1.00 93.31 517 GLU A O 1
ATOM 4071 N N . GLN A 1 518 ? -37.383 4.963 54.206 1.00 94.50 518 GLN A N 1
ATOM 4072 C CA . GLN A 1 518 ? -38.783 4.588 53.993 1.00 94.50 518 GLN A CA 1
ATOM 4073 C C . GLN A 1 518 ? -39.221 3.405 54.871 1.00 94.50 518 GLN A C 1
ATOM 4075 O O . GLN A 1 518 ? -40.343 3.413 55.379 1.00 94.50 518 GLN A O 1
ATOM 4080 N N . GLN A 1 519 ? -38.378 2.388 55.068 1.00 93.94 519 GLN A N 1
ATOM 4081 C CA . GLN A 1 519 ? -38.671 1.269 55.970 1.00 93.94 519 GLN A CA 1
ATOM 4082 C C . GLN A 1 519 ? -38.794 1.748 57.426 1.00 93.94 519 GLN A C 1
ATOM 4084 O O . GLN A 1 519 ? -39.769 1.405 58.096 1.00 93.94 519 GLN A O 1
ATOM 4089 N N . LEU A 1 520 ? -37.882 2.605 57.897 1.00 92.56 520 LEU A N 1
ATOM 4090 C CA . LEU A 1 520 ? -37.945 3.222 59.226 1.00 92.56 520 LEU A CA 1
ATOM 4091 C C . LEU A 1 520 ? -39.200 4.090 59.396 1.00 92.56 520 LEU A C 1
ATOM 4093 O O . LEU A 1 520 ? -39.875 3.986 60.419 1.00 92.56 520 LEU A O 1
ATOM 4097 N N . ALA A 1 521 ? -39.581 4.874 58.384 1.00 92.69 521 ALA A N 1
ATOM 4098 C CA . ALA A 1 521 ? -40.820 5.649 58.396 1.00 92.69 521 ALA A CA 1
ATOM 4099 C C . ALA A 1 521 ? -42.072 4.749 58.447 1.00 92.69 521 ALA A C 1
ATOM 4101 O O . ALA A 1 521 ? -43.027 5.053 59.166 1.00 92.69 521 ALA A O 1
ATOM 4102 N N . ARG A 1 522 ? -42.083 3.612 57.735 1.00 93.69 522 ARG A N 1
ATOM 4103 C CA . ARG A 1 522 ? -43.170 2.614 57.812 1.00 93.69 522 ARG A CA 1
ATOM 4104 C C . ARG A 1 522 ? -43.253 1.993 59.214 1.00 93.69 522 ARG A C 1
ATOM 4106 O O . ARG A 1 522 ? -44.347 1.937 59.772 1.00 93.69 522 ARG A O 1
ATOM 4113 N N . LEU A 1 523 ? -42.122 1.598 59.804 1.00 93.00 523 LEU A N 1
ATOM 4114 C CA . LEU A 1 523 ? -42.050 1.035 61.162 1.00 93.00 523 LEU A CA 1
ATOM 4115 C C . LEU A 1 523 ? -42.469 2.048 62.239 1.00 93.00 523 LEU A C 1
ATOM 4117 O O . LEU A 1 523 ? -43.229 1.703 63.140 1.00 93.00 523 LEU A O 1
ATOM 4121 N N . ALA A 1 524 ? -42.044 3.309 62.130 1.00 91.50 524 ALA A N 1
ATOM 4122 C CA . ALA A 1 524 ? -42.456 4.373 63.045 1.00 91.50 524 ALA A CA 1
ATOM 4123 C C . ALA A 1 524 ? -43.978 4.596 63.006 1.00 91.50 524 ALA A C 1
ATOM 4125 O O . ALA A 1 524 ? -44.615 4.685 64.054 1.00 91.50 524 ALA A O 1
ATOM 4126 N N . ASN A 1 525 ? -44.580 4.609 61.811 1.00 91.19 525 ASN A N 1
ATOM 4127 C CA . ASN A 1 525 ? -46.034 4.700 61.658 1.00 91.19 525 ASN A CA 1
ATOM 4128 C C . ASN A 1 525 ? -46.765 3.471 62.234 1.00 91.19 525 ASN A C 1
ATOM 4130 O O . ASN A 1 525 ? -47.781 3.635 62.907 1.00 91.19 525 ASN A O 1
ATOM 4134 N N . GLN A 1 526 ? -46.239 2.255 62.041 1.00 92.81 526 GLN A N 1
ATOM 4135 C CA . GLN A 1 526 ? -46.790 1.041 62.662 1.00 92.81 526 GLN A CA 1
ATOM 4136 C C . GLN A 1 526 ? -46.749 1.114 64.194 1.00 92.81 526 GLN A C 1
ATOM 4138 O O . GLN A 1 526 ? -47.761 0.860 64.842 1.00 92.81 526 GLN A O 1
ATOM 4143 N N . LEU A 1 527 ? -45.622 1.531 64.774 1.00 90.31 527 LEU A N 1
ATOM 4144 C CA . LEU A 1 527 ? -45.451 1.627 66.226 1.00 90.31 527 LEU A CA 1
ATOM 4145 C C . LEU A 1 527 ? -46.312 2.748 66.844 1.00 90.31 527 LEU A C 1
ATOM 4147 O O . LEU A 1 527 ? -46.782 2.620 67.974 1.00 90.31 527 LEU A O 1
ATOM 4151 N N . ILE A 1 528 ? -46.601 3.814 66.089 1.00 90.56 528 ILE A N 1
ATOM 4152 C CA . ILE A 1 528 ? -47.598 4.834 66.455 1.00 90.56 528 ILE A CA 1
ATOM 4153 C C . ILE A 1 528 ? -49.018 4.239 66.505 1.00 90.56 528 ILE A C 1
ATOM 4155 O O . ILE A 1 528 ? -49.767 4.552 67.433 1.00 90.56 528 ILE A O 1
ATOM 4159 N N . GLU A 1 529 ? -49.402 3.372 65.561 1.00 87.38 529 GLU A N 1
ATOM 4160 C CA . GLU A 1 529 ? -50.693 2.667 65.616 1.00 87.38 529 GLU A CA 1
ATOM 4161 C C . GLU A 1 529 ? -50.743 1.618 66.738 1.00 87.38 529 GLU A C 1
ATOM 4163 O O . GLU A 1 529 ? -51.735 1.558 67.470 1.00 87.38 529 GLU A O 1
ATOM 4168 N N . GLU A 1 530 ? -49.672 0.853 66.966 1.00 84.75 530 GLU A N 1
ATOM 4169 C CA . GLU A 1 530 ? -49.597 -0.072 68.104 1.00 84.75 530 GLU A CA 1
ATOM 4170 C C . GLU A 1 530 ? -49.721 0.659 69.445 1.00 84.75 530 GLU A C 1
ATOM 4172 O O . GLU A 1 530 ? -50.470 0.205 70.306 1.00 84.75 530 GLU A O 1
ATOM 4177 N N . LEU A 1 531 ? -49.087 1.824 69.624 1.00 84.69 531 LEU A N 1
ATOM 4178 C CA . LEU A 1 531 ? -49.235 2.628 70.843 1.00 84.69 531 LEU A CA 1
ATOM 4179 C C . LEU A 1 531 ? -50.661 3.180 71.024 1.00 84.69 531 LEU A C 1
ATOM 4181 O O . LEU A 1 531 ? -51.155 3.240 72.154 1.00 84.69 531 LEU A O 1
ATOM 4185 N N . LYS A 1 532 ? -51.368 3.537 69.942 1.00 82.56 532 LYS A N 1
ATOM 4186 C CA . LYS A 1 532 ? -52.801 3.893 70.008 1.00 82.56 532 LYS A CA 1
ATOM 4187 C C . LYS A 1 532 ? -53.638 2.694 70.468 1.00 82.56 532 LYS A C 1
ATOM 4189 O O . LYS A 1 532 ? -54.425 2.822 71.408 1.00 82.56 532 LYS A O 1
ATOM 4194 N N . LEU A 1 533 ? -53.432 1.524 69.861 1.00 80.75 533 LEU A N 1
ATOM 4195 C CA . LEU A 1 533 ? -54.123 0.281 70.218 1.00 80.75 533 LEU A CA 1
ATOM 4196 C C . LEU A 1 533 ? -53.794 -0.176 71.649 1.00 80.75 533 LEU A C 1
ATOM 4198 O O . LEU A 1 533 ? -54.687 -0.605 72.381 1.00 80.75 533 LEU A O 1
ATOM 4202 N N . GLN A 1 534 ? -52.543 -0.029 72.088 1.00 76.12 534 GLN A N 1
ATOM 4203 C CA . GLN A 1 534 ? -52.099 -0.383 73.433 1.00 76.12 534 GLN A CA 1
ATOM 4204 C C . GLN A 1 534 ? -52.671 0.570 74.488 1.00 76.12 534 GLN A C 1
ATOM 4206 O O . GLN A 1 534 ? -53.039 0.111 75.565 1.00 76.12 534 GLN A O 1
ATOM 4211 N N . ASN A 1 535 ? -52.836 1.863 74.191 1.00 72.69 535 ASN A N 1
ATOM 4212 C CA . ASN A 1 535 ? -53.564 2.779 75.075 1.00 72.69 535 ASN A CA 1
ATOM 4213 C C . ASN A 1 535 ? -55.039 2.365 75.225 1.00 72.69 535 ASN A C 1
ATOM 4215 O O . ASN A 1 535 ? -55.531 2.263 76.350 1.00 72.69 535 ASN A O 1
ATOM 4219 N N . VAL A 1 536 ? -55.716 2.011 74.125 1.00 71.81 536 VAL A N 1
ATOM 4220 C CA . VAL A 1 536 ? -57.085 1.453 74.155 1.00 71.81 536 VAL A CA 1
ATOM 4221 C C . VAL A 1 536 ? -57.148 0.123 74.928 1.00 71.81 536 VAL A C 1
ATOM 4223 O O . VAL A 1 536 ? -58.139 -0.158 75.604 1.00 71.81 536 VAL A O 1
ATOM 4226 N N . PHE A 1 537 ? -56.090 -0.692 74.891 1.00 59.81 537 PHE A N 1
ATOM 4227 C CA . PHE A 1 537 ? -55.992 -1.923 75.680 1.00 59.81 537 PHE A CA 1
ATOM 4228 C C . PHE A 1 537 ? -55.697 -1.664 77.170 1.00 59.81 537 PHE A C 1
ATOM 4230 O O . PHE A 1 537 ? -56.273 -2.332 78.026 1.00 59.81 537 PHE A O 1
ATOM 4237 N N . ASN A 1 538 ? -54.859 -0.679 77.500 1.00 60.84 538 ASN A N 1
ATOM 4238 C CA . ASN A 1 538 ? -54.482 -0.311 78.872 1.00 60.84 538 ASN A CA 1
ATOM 4239 C C . ASN A 1 538 ? -55.613 0.393 79.635 1.00 60.84 538 ASN A C 1
ATOM 4241 O O . ASN A 1 538 ? -55.763 0.204 80.843 1.00 60.84 538 ASN A O 1
ATOM 4245 N N . GLU A 1 539 ? -56.475 1.128 78.932 1.00 57.75 539 GLU A N 1
ATOM 4246 C CA . GLU A 1 539 ? -57.784 1.549 79.448 1.00 57.75 539 GLU A CA 1
ATOM 4247 C C . GLU A 1 539 ? -58.628 0.344 79.903 1.00 57.75 539 GLU A C 1
ATOM 4249 O O . GLU A 1 539 ? -59.300 0.395 80.936 1.00 57.75 539 GLU A O 1
ATOM 4254 N N . ARG A 1 540 ? -58.539 -0.766 79.160 1.00 51.00 540 ARG A N 1
ATOM 4255 C CA . ARG A 1 540 ? -59.346 -1.986 79.313 1.00 51.00 540 ARG A CA 1
ATOM 4256 C C . ARG A 1 540 ? -58.769 -3.017 80.295 1.00 51.00 540 ARG A C 1
ATOM 4258 O O . ARG A 1 540 ? -59.506 -3.902 80.724 1.00 51.00 540 ARG A O 1
ATOM 4265 N N . SER A 1 541 ? -57.482 -2.934 80.647 1.00 46.94 541 SER A N 1
ATOM 4266 C CA . SER A 1 541 ? -56.723 -4.005 81.326 1.00 46.94 541 SER A CA 1
ATOM 4267 C C . SER A 1 541 ? -56.414 -3.758 82.813 1.00 46.94 541 SER A C 1
ATOM 4269 O O . SER A 1 541 ? -55.570 -4.441 83.397 1.00 46.94 541 SER A O 1
ATOM 4271 N N . LYS A 1 542 ? -57.117 -2.821 83.467 1.00 43.22 542 LYS A N 1
ATOM 4272 C CA . LYS A 1 542 ? -56.961 -2.458 84.896 1.00 43.22 542 LYS A CA 1
ATOM 4273 C C . LYS A 1 542 ? -57.456 -3.561 85.872 1.00 43.22 542 LYS A C 1
ATOM 4275 O O . LYS A 1 542 ? -58.266 -3.297 86.760 1.00 43.22 542 LYS A O 1
ATOM 4280 N N . SER A 1 543 ? -56.973 -4.805 85.744 1.00 40.34 543 SER A N 1
ATOM 4281 C CA . SER A 1 543 ? -57.378 -5.957 86.574 1.00 40.34 543 SER A CA 1
ATOM 4282 C C . SER A 1 543 ? -56.296 -7.047 86.802 1.00 40.34 543 SER A C 1
ATOM 4284 O O . SER A 1 543 ? -56.229 -8.067 86.128 1.00 40.34 543 SER A O 1
ATOM 4286 N N . LYS A 1 544 ? -55.550 -6.886 87.908 1.00 41.91 544 LYS A N 1
ATOM 4287 C CA . LYS A 1 544 ? -55.020 -7.951 88.805 1.00 41.91 544 LYS A CA 1
ATOM 4288 C C . LYS A 1 544 ? -54.001 -9.003 88.281 1.00 41.91 544 LYS A C 1
ATOM 4290 O O . LYS A 1 544 ? -54.348 -10.122 87.928 1.00 41.91 544 LYS A O 1
ATOM 4295 N N . THR A 1 545 ? -52.718 -8.706 88.539 1.00 50.34 545 THR A N 1
ATOM 4296 C CA . THR A 1 545 ? -51.705 -9.582 89.204 1.00 50.34 545 THR A CA 1
ATOM 4297 C C . THR A 1 545 ? -51.421 -11.021 88.706 1.00 50.34 545 THR A C 1
ATOM 4299 O O . THR A 1 545 ? -52.219 -11.918 88.971 1.00 50.34 545 THR A O 1
ATOM 4302 N N . LYS A 1 546 ? -50.184 -11.277 88.213 1.00 52.97 546 LYS A N 1
ATOM 4303 C CA . LYS A 1 546 ? -49.271 -12.408 88.599 1.00 52.97 546 LYS A CA 1
ATOM 4304 C C . LYS A 1 546 ? -47.936 -12.448 87.782 1.00 52.97 546 LYS A C 1
ATOM 4306 O O . LYS A 1 546 ? -47.785 -13.310 86.917 1.00 52.97 546 LYS A O 1
ATOM 4311 N N . PRO A 1 547 ? -46.934 -11.571 88.030 1.00 53.78 547 PRO A N 1
ATOM 4312 C CA . PRO A 1 547 ? -45.674 -11.582 87.255 1.00 53.78 547 PRO A CA 1
ATOM 4313 C C . PRO A 1 547 ? -44.551 -12.482 87.820 1.00 53.78 547 PRO A C 1
ATOM 4315 O O . PRO A 1 547 ? -43.810 -13.096 87.055 1.00 53.78 547 PRO A O 1
ATOM 4318 N N . SER A 1 548 ? -44.416 -12.562 89.152 1.00 53.09 548 SER A N 1
ATOM 4319 C CA . SER A 1 548 ? -43.139 -12.877 89.833 1.00 53.09 548 SER A CA 1
ATOM 4320 C C . SER A 1 548 ? -42.438 -14.173 89.393 1.00 53.09 548 SER A C 1
ATOM 4322 O O . SER A 1 548 ? -41.243 -14.167 89.122 1.00 53.09 548 SER A O 1
ATOM 4324 N N . ILE A 1 549 ? -43.181 -15.277 89.260 1.00 58.50 549 ILE A N 1
ATOM 4325 C CA . ILE A 1 549 ? -42.615 -16.620 89.010 1.00 58.50 549 ILE A CA 1
ATOM 4326 C C . ILE A 1 549 ? -42.078 -16.774 87.569 1.00 58.50 549 ILE A C 1
ATOM 4328 O O . ILE A 1 549 ? -41.266 -17.657 87.294 1.00 58.50 549 ILE A O 1
ATOM 4332 N N . LYS A 1 550 ? -42.499 -15.917 86.624 1.00 69.00 550 LYS A N 1
ATOM 4333 C CA . LYS A 1 550 ? -41.951 -15.926 85.255 1.00 69.00 550 LYS A CA 1
ATOM 4334 C C . LYS A 1 550 ? -40.575 -15.261 85.183 1.00 69.00 550 LYS A C 1
ATOM 4336 O O . LYS A 1 550 ? -39.720 -15.745 84.449 1.00 69.00 550 LYS A O 1
ATOM 4341 N N . LEU A 1 551 ? -40.365 -14.190 85.953 1.00 70.62 551 LEU A N 1
ATOM 4342 C CA . LEU A 1 551 ? -39.108 -13.437 85.972 1.00 70.62 551 LEU A CA 1
ATOM 4343 C C . LEU A 1 551 ? -37.948 -14.293 86.495 1.00 70.62 551 LEU A C 1
ATOM 4345 O O . LEU A 1 551 ? -36.884 -14.322 85.892 1.00 70.62 551 LEU A O 1
ATOM 4349 N N . GLU A 1 552 ? -38.178 -15.047 87.567 1.00 70.06 552 GLU A N 1
ATOM 4350 C CA . GLU A 1 552 ? -37.168 -15.916 88.181 1.00 70.06 552 GLU A CA 1
ATOM 4351 C C . GLU A 1 552 ? -36.727 -17.056 87.244 1.00 70.06 552 GLU A C 1
ATOM 4353 O O . GLU A 1 552 ? -35.535 -17.325 87.102 1.00 70.06 552 GLU A O 1
ATOM 4358 N N . LYS A 1 553 ? -37.667 -17.650 86.493 1.00 77.75 553 LYS A N 1
ATOM 4359 C CA . LYS A 1 553 ? -37.334 -18.611 85.426 1.00 77.75 553 LYS A CA 1
ATOM 4360 C C . LYS A 1 553 ? -36.554 -17.966 84.280 1.00 77.75 553 LYS A C 1
ATOM 4362 O O . LYS A 1 553 ? -35.602 -18.572 83.801 1.00 77.75 553 LYS A O 1
ATOM 4367 N N . LEU A 1 554 ? -36.923 -16.750 83.867 1.00 79.81 554 LEU A N 1
ATOM 4368 C CA . LEU A 1 554 ? -36.211 -16.011 82.820 1.00 79.81 554 LEU A CA 1
ATOM 4369 C C . LEU A 1 554 ? -34.757 -15.726 83.230 1.00 79.81 554 LEU A C 1
ATOM 4371 O O . LEU A 1 554 ? -33.849 -15.962 82.439 1.00 79.81 554 LEU A O 1
ATOM 4375 N N . ILE A 1 555 ? -34.533 -15.296 84.476 1.00 80.62 555 ILE A N 1
ATOM 4376 C CA . ILE A 1 555 ? -33.194 -15.093 85.052 1.00 80.62 555 ILE A CA 1
ATOM 4377 C C . ILE A 1 555 ? -32.391 -16.399 85.007 1.00 80.62 555 ILE A C 1
ATOM 4379 O O . ILE A 1 555 ? -31.255 -16.395 84.535 1.00 80.62 555 ILE A O 1
ATOM 4383 N N . GLN A 1 556 ? -32.984 -17.526 85.414 1.00 82.44 556 GLN A N 1
ATOM 4384 C CA . GLN A 1 556 ? -32.298 -18.819 85.381 1.00 82.44 556 GLN A CA 1
ATOM 4385 C C . GLN A 1 556 ? -31.900 -19.237 83.952 1.00 82.44 556 GLN A C 1
ATOM 4387 O O . GLN A 1 556 ? -30.783 -19.710 83.749 1.00 82.44 556 GLN A O 1
ATOM 4392 N N . THR A 1 557 ? -32.771 -19.018 82.958 1.00 85.50 557 THR A N 1
ATOM 4393 C CA . THR A 1 557 ? -32.479 -19.286 81.536 1.00 85.50 557 THR A CA 1
ATOM 4394 C C . THR A 1 557 ? -31.405 -18.351 80.969 1.00 85.50 557 THR A C 1
ATOM 4396 O O . THR A 1 557 ? -30.563 -18.787 80.188 1.00 85.50 557 THR A O 1
ATOM 4399 N N . ILE A 1 558 ? -31.379 -17.079 81.380 1.00 84.69 558 ILE A N 1
ATOM 4400 C CA . ILE A 1 558 ? -30.308 -16.143 81.004 1.00 84.69 558 ILE A CA 1
ATOM 4401 C C . ILE A 1 558 ? -28.965 -16.620 81.578 1.00 84.69 558 ILE A C 1
ATOM 4403 O O . ILE A 1 558 ? -27.971 -16.650 80.857 1.00 84.69 558 ILE A O 1
ATOM 4407 N N . VAL A 1 559 ? -28.929 -17.069 82.838 1.00 86.44 559 VAL A N 1
ATOM 4408 C CA . VAL A 1 559 ? -27.704 -17.582 83.479 1.00 86.44 559 VAL A CA 1
ATOM 4409 C C . VAL A 1 559 ? -27.180 -18.862 82.811 1.00 86.44 559 VAL A C 1
ATOM 4411 O O . VAL A 1 559 ? -25.964 -19.027 82.718 1.00 86.44 559 VAL A O 1
ATOM 4414 N N . THR A 1 560 ? -28.041 -19.758 82.311 1.00 84.69 560 THR A N 1
ATOM 4415 C CA . THR A 1 560 ? -27.576 -20.923 81.531 1.00 84.69 560 THR A CA 1
ATOM 4416 C C . THR A 1 560 ? -27.048 -20.516 80.156 1.00 84.69 560 THR A C 1
ATOM 4418 O O . THR A 1 560 ? -25.950 -20.929 79.791 1.00 84.69 560 THR A O 1
ATOM 4421 N N . LEU A 1 561 ? -27.757 -19.640 79.433 1.00 88.38 561 LEU A N 1
ATOM 4422 C CA . LEU A 1 561 ? -27.330 -19.163 78.111 1.00 88.38 561 LEU A CA 1
ATOM 4423 C C . LEU A 1 561 ? -26.008 -18.380 78.157 1.00 88.38 561 LEU A C 1
ATOM 4425 O O . LEU A 1 561 ? -25.194 -18.509 77.245 1.00 88.38 561 LEU A O 1
ATOM 4429 N N . LEU A 1 562 ? -25.762 -17.605 79.219 1.00 84.94 562 LEU A N 1
ATOM 4430 C CA . LEU A 1 562 ? -24.480 -16.924 79.422 1.00 84.94 562 LEU A CA 1
ATOM 4431 C C . LEU A 1 562 ? -23.329 -17.930 79.565 1.00 84.94 562 LEU A C 1
ATOM 4433 O O . LEU A 1 562 ? -22.351 -17.817 78.834 1.00 84.94 562 LEU A O 1
ATOM 4437 N N . LYS A 1 563 ? -23.481 -18.967 80.401 1.00 86.75 563 LYS A N 1
ATOM 4438 C CA . LYS A 1 563 ? -22.458 -20.017 80.580 1.00 86.75 563 LYS A CA 1
ATOM 4439 C C . LYS A 1 563 ? -22.205 -20.837 79.315 1.00 86.75 563 LYS A C 1
ATOM 4441 O O . LYS A 1 563 ? -21.066 -21.186 79.017 1.00 86.75 563 LYS A O 1
ATOM 4446 N N . GLU A 1 564 ? -23.249 -21.131 78.544 1.00 86.81 564 GLU A N 1
ATOM 4447 C CA . GLU A 1 564 ? -23.097 -21.783 77.239 1.00 86.81 564 GLU A CA 1
ATOM 4448 C C . GLU A 1 564 ? -22.351 -20.900 76.231 1.00 86.81 564 GLU A C 1
ATOM 4450 O O . GLU A 1 564 ? -21.601 -21.411 75.402 1.00 86.81 564 GLU A O 1
ATOM 4455 N N . ASN A 1 565 ? -22.545 -19.581 76.284 1.00 83.19 565 ASN A N 1
ATOM 4456 C CA . ASN A 1 565 ? -21.850 -18.639 75.409 1.00 83.19 565 ASN A CA 1
ATOM 4457 C C . ASN A 1 565 ? -20.400 -18.389 75.852 1.00 83.19 565 ASN A C 1
ATOM 4459 O O . ASN A 1 565 ? -19.538 -18.246 74.989 1.00 83.19 565 ASN A O 1
ATOM 4463 N N . GLU A 1 566 ? -20.108 -18.417 77.156 1.00 87.56 566 GLU A N 1
ATOM 4464 C CA . GLU A 1 566 ? -18.737 -18.462 77.688 1.00 87.56 566 GLU A CA 1
ATOM 4465 C C . GLU A 1 566 ? -17.998 -19.707 77.170 1.00 87.56 566 GLU A C 1
ATOM 4467 O O . GLU A 1 566 ? -16.933 -19.575 76.571 1.00 87.56 566 GLU A O 1
ATOM 4472 N N . GLY A 1 567 ? -18.608 -20.897 77.268 1.00 86.19 567 GLY A N 1
ATOM 4473 C CA . GLY A 1 567 ? -18.035 -22.136 76.725 1.00 86.19 567 GLY A CA 1
ATOM 4474 C C . GLY A 1 567 ? -17.749 -22.066 75.218 1.00 86.19 567 GLY A C 1
ATOM 4475 O O . GLY A 1 567 ? -16.626 -22.332 74.792 1.00 86.19 567 GLY A O 1
ATOM 4476 N N . LYS A 1 568 ? -18.726 -21.620 74.413 1.00 90.00 568 LYS A N 1
ATOM 4477 C CA . LYS A 1 568 ? -18.556 -21.429 72.955 1.00 90.00 568 LYS A CA 1
ATOM 4478 C C . LYS A 1 568 ? -17.439 -20.434 72.625 1.00 90.00 568 LYS A C 1
ATOM 4480 O O . LYS A 1 568 ? -16.697 -20.650 71.671 1.00 90.00 568 LYS A O 1
ATOM 4485 N N . ARG A 1 569 ? -17.311 -19.347 73.395 1.00 89.06 569 ARG A N 1
ATOM 4486 C CA . ARG A 1 569 ? -16.248 -18.348 73.214 1.00 89.06 569 ARG A CA 1
ATOM 4487 C C . ARG A 1 569 ? -14.874 -18.949 73.503 1.00 89.06 569 ARG A C 1
ATOM 4489 O O . ARG A 1 569 ? -13.953 -18.741 72.722 1.00 89.06 569 ARG A O 1
ATOM 4496 N N . ASP A 1 570 ? -14.747 -19.707 74.586 1.00 91.38 570 ASP A N 1
ATOM 4497 C CA . ASP A 1 570 ? -13.483 -20.327 74.984 1.00 91.38 570 ASP A CA 1
ATOM 4498 C C . ASP A 1 570 ? -13.065 -21.449 74.013 1.00 91.38 570 ASP A C 1
ATOM 4500 O O . ASP A 1 570 ? -11.872 -21.647 73.782 1.00 91.38 570 ASP A O 1
ATOM 4504 N N . ASP A 1 571 ? -14.016 -22.158 73.394 1.00 90.50 571 ASP A N 1
ATOM 4505 C CA . ASP A 1 571 ? -13.744 -23.109 72.304 1.00 90.50 571 ASP A CA 1
ATOM 4506 C C . ASP A 1 571 ? -13.310 -22.409 71.005 1.00 90.50 571 ASP A C 1
ATOM 4508 O O . ASP A 1 571 ? -12.315 -22.810 70.398 1.00 90.50 571 ASP A O 1
ATOM 4512 N N . LEU A 1 572 ? -13.970 -21.311 70.620 1.00 92.19 572 LEU A N 1
ATOM 4513 C CA . LEU A 1 572 ? -13.524 -20.471 69.501 1.00 92.19 572 LEU A CA 1
ATOM 4514 C C . LEU A 1 572 ? -12.126 -19.882 69.745 1.00 92.19 572 LEU A C 1
ATOM 4516 O O . LEU A 1 572 ? -11.328 -19.792 68.815 1.00 92.19 572 LEU A O 1
ATOM 4520 N N . GLU A 1 573 ? -11.784 -19.520 70.985 1.00 92.88 573 GLU A N 1
ATOM 4521 C CA . GLU A 1 573 ? -10.447 -19.012 71.308 1.00 92.88 573 GLU A CA 1
ATOM 4522 C C . GLU A 1 573 ? -9.365 -20.103 71.196 1.00 92.88 573 GLU A C 1
ATOM 4524 O O . GLU A 1 573 ? -8.258 -19.826 70.726 1.00 92.88 573 GLU A O 1
ATOM 4529 N N . LYS A 1 574 ? -9.674 -21.358 71.560 1.00 93.06 574 LYS A N 1
ATOM 4530 C CA . LYS A 1 574 ? -8.778 -22.508 71.318 1.00 93.06 574 LYS A CA 1
ATOM 4531 C C . LYS A 1 574 ? -8.538 -22.706 69.823 1.00 93.06 574 LYS A C 1
ATOM 4533 O O . LYS A 1 574 ? -7.385 -22.850 69.422 1.00 93.06 574 LYS A O 1
ATOM 4538 N N . GLU A 1 575 ? -9.593 -22.652 69.011 1.00 94.06 575 GLU A N 1
ATOM 4539 C CA . GLU A 1 575 ? -9.495 -22.813 67.557 1.00 94.06 575 GLU A CA 1
ATOM 4540 C C . GLU A 1 575 ? -8.681 -21.680 66.913 1.00 94.06 575 GLU A C 1
ATOM 4542 O O . GLU A 1 575 ? -7.764 -21.941 66.137 1.00 94.06 575 GLU A O 1
ATOM 4547 N N . VAL A 1 576 ? -8.906 -20.422 67.308 1.00 92.12 576 VAL A N 1
ATOM 4548 C CA . VAL A 1 576 ? -8.095 -19.280 66.846 1.00 92.12 576 VAL A CA 1
ATOM 4549 C C . VAL A 1 576 ? -6.614 -19.466 67.198 1.00 92.12 576 VAL A C 1
ATOM 4551 O O . VAL A 1 576 ? -5.750 -19.235 66.351 1.00 92.12 576 VAL A O 1
ATOM 4554 N N . ARG A 1 577 ? -6.289 -19.928 68.414 1.00 94.69 577 ARG A N 1
ATOM 4555 C CA . ARG A 1 577 ? -4.899 -20.225 68.814 1.00 94.69 577 ARG A CA 1
ATOM 4556 C C . ARG A 1 577 ? -4.305 -21.392 68.009 1.00 94.69 577 ARG A C 1
ATOM 4558 O O . ARG A 1 577 ? -3.136 -21.319 67.629 1.00 94.69 577 ARG A O 1
ATOM 4565 N N . TYR A 1 578 ? -5.089 -22.433 67.718 1.00 95.31 578 TYR A N 1
ATOM 4566 C CA . TYR A 1 578 ? -4.672 -23.564 66.882 1.00 95.31 578 TYR A CA 1
ATOM 4567 C C . TYR A 1 578 ? -4.369 -23.122 65.444 1.00 95.31 578 TYR A C 1
ATOM 4569 O O . TYR A 1 578 ? -3.260 -23.353 64.961 1.00 95.31 578 TYR A O 1
ATOM 4577 N N . GLN A 1 579 ? -5.284 -22.394 64.800 1.00 95.12 579 GLN A N 1
ATOM 4578 C CA . GLN A 1 579 ? -5.095 -21.873 63.443 1.00 95.12 579 GLN A CA 1
ATOM 4579 C C . GLN A 1 579 ? -3.910 -20.899 63.359 1.00 95.12 579 GLN A C 1
ATOM 4581 O O . GLN A 1 579 ? -3.112 -20.977 62.429 1.00 95.12 579 GLN A O 1
ATOM 4586 N N . GLN A 1 580 ? -3.700 -20.043 64.366 1.00 92.56 580 GLN A N 1
ATOM 4587 C CA . GLN A 1 580 ? -2.494 -19.206 64.447 1.00 92.56 580 GLN A CA 1
ATOM 4588 C C . GLN A 1 580 ? -1.195 -20.016 64.617 1.00 92.56 580 GLN A C 1
ATOM 4590 O O . GLN A 1 580 ? -0.129 -19.554 64.209 1.00 92.56 580 GLN A O 1
ATOM 4595 N N . SER A 1 581 ? -1.238 -21.191 65.247 1.00 94.31 581 SER A N 1
ATOM 4596 C CA . SER A 1 581 ? -0.082 -22.093 65.343 1.00 94.31 581 SER A CA 1
ATOM 4597 C C . SER A 1 581 ? 0.197 -22.769 63.996 1.00 94.31 581 SER A C 1
ATOM 4599 O O . SER A 1 581 ? 1.323 -22.731 63.498 1.00 94.31 581 SER A O 1
ATOM 4601 N N . LEU A 1 582 ? -0.853 -23.291 63.354 1.00 96.94 582 LEU A N 1
ATOM 4602 C CA . LEU A 1 582 ? -0.792 -23.932 62.041 1.00 96.94 582 LEU A CA 1
ATOM 4603 C C . LEU A 1 582 ? -0.315 -22.964 60.946 1.00 96.94 582 LEU A C 1
ATOM 4605 O O . LEU A 1 582 ? 0.513 -23.340 60.119 1.00 96.94 582 LEU A O 1
ATOM 4609 N N . LEU A 1 583 ? -0.766 -21.705 60.975 1.00 95.19 583 LEU A N 1
ATOM 4610 C CA . LEU A 1 583 ? -0.286 -20.653 60.075 1.00 95.19 583 LEU A CA 1
ATOM 4611 C C . LEU A 1 583 ? 1.214 -20.395 60.254 1.00 95.19 583 LEU A C 1
ATOM 4613 O O . LEU A 1 583 ? 1.933 -20.416 59.262 1.00 95.19 583 LEU A O 1
ATOM 4617 N N . ARG A 1 584 ? 1.716 -20.243 61.491 1.00 95.19 584 ARG A N 1
ATOM 4618 C CA . ARG A 1 584 ? 3.165 -20.082 61.742 1.00 95.19 584 ARG A CA 1
ATOM 4619 C C . ARG A 1 584 ? 3.970 -21.274 61.221 1.00 95.19 584 ARG A C 1
ATOM 4621 O O . ARG A 1 584 ? 4.988 -21.074 60.567 1.00 95.19 584 ARG A O 1
ATOM 4628 N N . GLN A 1 585 ? 3.491 -22.500 61.448 1.00 96.44 585 GLN A N 1
ATOM 4629 C CA . GLN A 1 585 ? 4.120 -23.709 60.908 1.00 96.44 585 GLN A CA 1
ATOM 4630 C C . GLN A 1 585 ? 4.143 -23.704 59.370 1.00 96.44 585 GLN A C 1
ATOM 4632 O O . GLN A 1 585 ? 5.131 -24.120 58.769 1.00 96.44 585 GLN A O 1
ATOM 4637 N N . LYS A 1 586 ? 3.075 -23.227 58.718 1.00 93.81 586 LYS A N 1
ATOM 4638 C CA . LYS A 1 586 ? 2.997 -23.142 57.254 1.00 93.81 586 LYS A CA 1
ATOM 4639 C C . LYS A 1 586 ? 3.875 -22.037 56.672 1.00 93.81 586 LYS A C 1
ATOM 4641 O O . LYS A 1 586 ? 4.515 -22.285 55.656 1.00 93.81 586 LYS A O 1
ATOM 4646 N N . THR A 1 587 ? 3.981 -20.884 57.330 1.00 92.44 587 THR A N 1
ATOM 4647 C CA . THR A 1 587 ? 4.956 -19.841 56.976 1.00 92.44 587 THR A CA 1
ATOM 4648 C C . THR A 1 587 ? 6.382 -20.384 57.065 1.00 92.44 587 THR A C 1
ATOM 4650 O O . THR A 1 587 ? 7.107 -20.309 56.083 1.00 92.44 587 THR A O 1
ATOM 4653 N N . GLN A 1 588 ? 6.746 -21.052 58.165 1.00 95.50 588 GLN A N 1
ATOM 4654 C CA . GLN A 1 588 ? 8.079 -21.647 58.328 1.00 95.50 588 GLN A CA 1
ATOM 4655 C C . GLN A 1 588 ? 8.384 -22.741 57.281 1.00 95.50 588 GLN A C 1
ATOM 4657 O O . GLN A 1 588 ? 9.516 -22.866 56.821 1.00 95.50 588 GLN A O 1
ATOM 4662 N N . GLN A 1 589 ? 7.379 -23.525 56.867 1.00 93.25 589 GLN A N 1
ATOM 4663 C CA . GLN A 1 589 ? 7.530 -24.501 55.777 1.00 93.25 589 GLN A CA 1
ATOM 4664 C C . GLN A 1 589 ? 7.755 -23.834 54.412 1.00 93.25 589 GLN A C 1
ATOM 4666 O O . GLN A 1 589 ? 8.535 -24.352 53.616 1.00 93.25 589 GLN A O 1
ATOM 4671 N N . LEU A 1 590 ? 7.112 -22.693 54.144 1.00 94.19 590 LEU A N 1
ATOM 4672 C CA . LEU A 1 590 ? 7.361 -21.905 52.932 1.00 94.19 590 LEU A CA 1
ATOM 4673 C C . LEU A 1 590 ? 8.748 -21.250 52.963 1.00 94.19 590 LEU A C 1
ATOM 4675 O O . LEU A 1 590 ? 9.460 -21.317 51.970 1.00 94.19 590 LEU A O 1
ATOM 4679 N N . GLU A 1 591 ? 9.167 -20.691 54.100 1.00 94.38 591 GLU A N 1
ATOM 4680 C CA . GLU A 1 591 ? 10.501 -20.098 54.278 1.00 94.38 591 GLU A CA 1
ATOM 4681 C C . GLU A 1 591 ? 11.625 -21.125 54.052 1.00 94.38 591 GLU A C 1
ATOM 4683 O O . GLU A 1 591 ? 12.598 -20.810 53.365 1.00 94.38 591 GLU A O 1
ATOM 4688 N N . SER A 1 592 ? 11.467 -22.366 54.541 1.00 93.75 592 SER A N 1
ATOM 4689 C CA . SER A 1 592 ? 12.386 -23.479 54.240 1.00 93.75 592 SER A CA 1
ATOM 4690 C C . SER A 1 592 ? 12.411 -23.795 52.745 1.00 93.75 592 SER A C 1
ATOM 4692 O O . SER A 1 592 ? 13.474 -23.765 52.131 1.00 93.75 592 SER A O 1
ATOM 4694 N N . ALA A 1 593 ? 11.241 -23.995 52.129 1.00 91.25 593 ALA A N 1
ATOM 4695 C CA . ALA A 1 593 ? 11.140 -24.326 50.710 1.00 91.25 593 ALA A CA 1
ATOM 4696 C C . ALA A 1 593 ? 11.686 -23.214 49.793 1.00 91.25 593 ALA A C 1
ATOM 4698 O O . ALA A 1 593 ? 12.264 -23.510 48.751 1.00 91.25 593 ALA A O 1
ATOM 4699 N N . GLU A 1 594 ? 11.554 -21.936 50.165 1.00 91.62 594 GLU A N 1
ATOM 4700 C CA . GLU A 1 594 ? 12.202 -20.840 49.441 1.00 91.62 594 GLU A CA 1
ATOM 4701 C C . GLU A 1 594 ? 13.718 -20.778 49.675 1.00 91.62 594 GLU A C 1
ATOM 4703 O O . GLU A 1 594 ? 14.444 -20.392 48.764 1.00 91.62 594 GLU A O 1
ATOM 4708 N N . ALA A 1 595 ? 14.218 -21.110 50.870 1.00 91.81 595 ALA A N 1
ATOM 4709 C CA . ALA A 1 595 ? 15.657 -21.196 51.125 1.00 91.81 595 ALA A CA 1
ATOM 4710 C C . ALA A 1 595 ? 16.290 -22.346 50.323 1.00 91.81 595 ALA A C 1
ATOM 4712 O O . ALA A 1 595 ? 17.292 -22.141 49.645 1.00 91.81 595 ALA A O 1
ATOM 4713 N N . GLU A 1 596 ? 15.644 -23.514 50.314 1.00 92.12 596 GLU A N 1
ATOM 4714 C CA . GLU A 1 596 ? 15.994 -24.662 49.472 1.00 92.12 596 GLU A CA 1
ATOM 4715 C C . GLU A 1 596 ? 15.974 -24.274 47.983 1.00 92.12 596 GLU A C 1
ATOM 4717 O O . GLU A 1 596 ? 16.950 -24.525 47.273 1.00 92.12 596 GLU A O 1
ATOM 4722 N N . ARG A 1 597 ? 14.924 -23.573 47.519 1.00 93.00 597 ARG A N 1
ATOM 4723 C CA . ARG A 1 597 ? 14.839 -23.079 46.133 1.00 93.00 597 ARG A CA 1
ATOM 4724 C C . ARG A 1 597 ? 15.994 -22.140 45.786 1.00 93.00 597 ARG A C 1
ATOM 4726 O O . ARG A 1 597 ? 16.592 -22.330 44.735 1.00 93.00 597 ARG A O 1
ATOM 4733 N N . ARG A 1 598 ? 16.346 -21.196 46.670 1.00 92.06 598 ARG A N 1
ATOM 4734 C CA . ARG A 1 598 ? 17.507 -20.305 46.481 1.00 92.06 598 ARG A CA 1
ATOM 4735 C C . ARG A 1 598 ? 18.801 -21.105 46.361 1.00 92.06 598 ARG A C 1
ATOM 4737 O O . ARG A 1 598 ? 19.502 -20.928 45.382 1.00 92.06 598 ARG A O 1
ATOM 4744 N N . THR A 1 599 ? 19.051 -22.083 47.237 1.00 92.81 599 THR A N 1
ATOM 4745 C CA . THR A 1 599 ? 20.269 -22.913 47.123 1.00 92.81 599 THR A CA 1
ATOM 4746 C C . THR A 1 599 ? 20.330 -23.762 45.848 1.00 92.81 599 THR A C 1
ATOM 4748 O O . THR A 1 599 ? 21.421 -24.113 45.412 1.00 92.81 599 THR A O 1
ATOM 4751 N N . VAL A 1 600 ? 19.187 -24.088 45.231 1.00 90.00 600 VAL A N 1
ATOM 4752 C CA . VAL A 1 600 ? 19.134 -24.742 43.912 1.00 90.00 600 VAL A CA 1
ATOM 4753 C C . VAL A 1 600 ? 19.325 -23.729 42.777 1.00 90.00 600 VAL A C 1
ATOM 4755 O O . VAL A 1 600 ? 19.970 -24.056 41.787 1.00 90.00 600 VAL A O 1
ATOM 4758 N N . GLU A 1 601 ? 18.814 -22.503 42.915 1.00 88.62 601 GLU A N 1
ATOM 4759 C CA . GLU A 1 601 ? 19.086 -21.388 41.995 1.00 88.62 601 GLU A CA 1
ATOM 4760 C C . GLU A 1 601 ? 20.591 -21.051 41.988 1.00 88.62 601 GLU A C 1
ATOM 4762 O O . GLU A 1 601 ? 21.191 -21.037 40.914 1.00 88.62 601 GLU A O 1
ATOM 4767 N N . ASP A 1 602 ? 21.219 -20.933 43.163 1.00 90.88 602 ASP A N 1
ATOM 4768 C CA . ASP A 1 602 ? 22.665 -20.726 43.341 1.00 90.88 602 ASP A CA 1
ATOM 4769 C C . ASP A 1 602 ? 23.483 -21.867 42.693 1.00 90.88 602 ASP A C 1
ATOM 4771 O O . ASP A 1 602 ? 24.400 -21.623 41.912 1.00 90.88 602 ASP A O 1
ATOM 4775 N N . GLN A 1 603 ? 23.119 -23.134 42.948 1.00 90.88 603 GLN A N 1
ATOM 4776 C CA . GLN A 1 603 ? 23.791 -24.305 42.355 1.00 90.88 603 GLN A CA 1
ATOM 4777 C C . GLN A 1 603 ? 23.644 -24.381 40.828 1.00 90.88 603 GLN A C 1
ATOM 4779 O O . GLN A 1 603 ? 24.535 -24.895 40.151 1.00 90.88 603 GLN A O 1
ATOM 4784 N N . LEU A 1 604 ? 22.529 -23.896 40.274 1.00 87.19 604 LEU A N 1
ATOM 4785 C CA . LEU A 1 604 ? 22.330 -23.808 38.827 1.00 87.19 604 LEU A CA 1
ATOM 4786 C C . LEU A 1 604 ? 23.130 -22.654 38.213 1.00 87.19 604 LEU A C 1
ATOM 4788 O O . LEU A 1 604 ? 23.610 -22.800 37.090 1.00 87.19 604 LEU A O 1
ATOM 4792 N N . GLU A 1 605 ? 23.320 -21.546 38.933 1.00 87.31 605 GLU A N 1
ATOM 4793 C CA . GLU A 1 605 ? 24.204 -20.456 38.512 1.00 87.31 605 GLU A CA 1
ATOM 4794 C C . GLU A 1 605 ? 25.682 -20.888 38.554 1.00 87.31 605 GLU A C 1
ATOM 4796 O O . GLU A 1 605 ? 26.395 -20.680 37.574 1.00 87.31 605 GLU A O 1
ATOM 4801 N N . ASP A 1 606 ? 26.129 -21.607 39.590 1.00 87.12 606 ASP A N 1
ATOM 4802 C CA . ASP A 1 606 ? 27.462 -22.236 39.639 1.00 87.12 606 ASP A CA 1
ATOM 4803 C C . ASP A 1 606 ? 27.668 -23.261 38.505 1.00 87.12 606 ASP A C 1
ATOM 4805 O O . ASP A 1 606 ? 28.705 -23.261 37.829 1.00 87.12 606 ASP A O 1
ATOM 4809 N N . ALA A 1 607 ? 26.675 -24.121 38.245 1.00 81.94 607 ALA A N 1
ATOM 4810 C CA . ALA A 1 607 ? 26.716 -25.090 37.147 1.00 81.94 607 ALA A CA 1
ATOM 4811 C C . ALA A 1 607 ? 26.734 -24.412 35.764 1.00 81.94 607 ALA A C 1
ATOM 4813 O O . ALA A 1 607 ? 27.397 -24.892 34.845 1.00 81.94 607 ALA A O 1
ATOM 4814 N N . TRP A 1 608 ? 26.042 -23.281 35.605 1.00 79.44 608 TRP A N 1
ATOM 4815 C CA . TRP A 1 608 ? 26.065 -22.494 34.373 1.00 79.44 608 TRP A CA 1
ATOM 4816 C C . TRP A 1 608 ? 27.400 -21.762 34.189 1.00 79.44 608 TRP A C 1
ATOM 4818 O O . TRP A 1 608 ? 28.006 -21.866 33.126 1.00 79.44 608 TRP A O 1
ATOM 4828 N N . ASN A 1 609 ? 27.912 -21.104 35.233 1.00 79.06 609 ASN A N 1
ATOM 4829 C CA . ASN A 1 609 ? 29.212 -20.431 35.214 1.00 79.06 609 ASN A CA 1
ATOM 4830 C C . ASN A 1 609 ? 30.356 -21.410 34.899 1.00 79.06 609 ASN A C 1
ATOM 4832 O O . ASN A 1 609 ? 31.241 -21.093 34.106 1.00 79.06 609 ASN A O 1
ATOM 4836 N N . THR A 1 610 ? 30.320 -22.627 35.452 1.00 79.81 610 THR A N 1
ATOM 4837 C CA . THR A 1 610 ? 31.305 -23.676 35.132 1.00 79.81 610 THR A CA 1
ATOM 4838 C C . THR A 1 610 ? 31.119 -24.277 33.734 1.00 79.81 610 THR A C 1
ATOM 4840 O O . THR A 1 610 ? 32.116 -24.617 33.101 1.00 79.81 610 THR A O 1
ATOM 4843 N N . ALA A 1 611 ? 29.896 -24.335 33.197 1.00 68.94 611 ALA A N 1
ATOM 4844 C CA . ALA A 1 611 ? 29.631 -24.733 31.808 1.00 68.94 611 ALA A CA 1
ATOM 4845 C C . ALA A 1 611 ? 29.933 -23.636 30.760 1.00 68.94 611 ALA A C 1
ATOM 4847 O O . ALA A 1 611 ? 29.924 -23.922 29.567 1.00 68.94 611 ALA A O 1
ATOM 4848 N N . VAL A 1 612 ? 30.186 -22.395 31.191 1.00 68.12 612 VAL A N 1
ATOM 4849 C CA . VAL A 1 612 ? 30.617 -21.258 30.350 1.00 68.12 612 VAL A CA 1
ATOM 4850 C C . VAL A 1 612 ? 32.135 -21.011 30.448 1.00 68.12 612 VAL A C 1
ATOM 4852 O O . VAL A 1 612 ? 32.699 -20.281 29.635 1.00 68.12 612 VAL A O 1
ATOM 4855 N N . ALA A 1 613 ? 32.809 -21.629 31.424 1.00 60.53 613 ALA A N 1
ATOM 4856 C CA . ALA A 1 613 ? 34.249 -21.511 31.670 1.00 60.53 613 ALA A CA 1
ATOM 4857 C C . ALA A 1 613 ? 35.086 -22.721 31.187 1.00 60.53 613 ALA A C 1
ATOM 4859 O O . ALA A 1 613 ? 36.293 -22.748 31.436 1.00 60.53 613 ALA A O 1
ATOM 4860 N N . ASN A 1 614 ? 34.458 -23.698 30.521 1.00 44.81 614 ASN A N 1
ATOM 4861 C CA . ASN A 1 614 ? 35.095 -24.820 29.812 1.00 44.81 614 ASN A CA 1
ATOM 4862 C C . ASN A 1 614 ? 34.731 -24.773 28.322 1.00 44.81 614 ASN A C 1
ATOM 4864 O O . ASN A 1 614 ? 35.577 -25.217 27.518 1.00 44.81 614 ASN A O 1
#

Mean predicted aligned error: 26.06 Å

Sequence (614 aa):
MAQKLSPFNCMKRHKKPSEPANPPVAKKEEVPEPIDELMDEPGYARIQSMMEEDSNQNPAEDEEEDDEDDEEIEEAVEASVAIEAHTSLPVYADVKKGSSAAASSTSPRGPAVPQKSESAVPTPRSSRSNPVASQRSPRRVGFHGDDDVDAAGPSNAAGAAAEAELRGNDGSRLLTGVSLNSYGLGSSMHYDQSTELTESARSYSQQQQQQQQQQSYNSHQSQDPSDVQSLKRTIRRLTSEMSRLLTNPGDAYEARRLLPGEGPVPPWLCDARTFAPLLAAYESQLADRDEARQRCETRLQLLEAEVADLVRENERLRLKIKEGVGAAQAAQDSNLDEFTEQARLVLEENQLLIHQLSLQQERAKQAHKNYVTDKQERLRLRLQEVKAKYQSAVIDREDEDLETVDRVKELHRELLDVRSQHKQAMEEVTRQLQNSERERTRLAEDLADTAAEKEKLTVEVVGLKNALQTKHRDNIVLQKFVKKHNKLQKYLDSVVSAATNLQSERDAFRAAMEEQEQQLARLANQLIEELKLQNVFNERSKSKTKPSIKLEKLIQTIVTLLKENEGKRDDLEKEVRYQQSLLRQKTQQLESAEAERRTVEDQLEDAWNTAVAN

Organism: NCBI:txid282301

Secondary structure (DSSP, 8-state):
---------------------PPPPPPPP-PPPPP----------SS--SS------------------------------------------------------------------------------------------------------------------------------------SS-TTTHHHHHHHHHHHHHHHHHHHHHHHHHHHHHHHHTS-HHHHHHHHHHHHHHHHHHHHHHH-GGGHHHHGGGSSSSSPPPHHHH-HHHHHHHHHHHHHHHHHHHHHHHHHHHHHHHHHHHHHHHHHHHHHHHHHHHHHHHHHHHHHHHHHHHHHHHHHHHHHHHHHHHHHHHHHHHHHHHHHHHHHHHHHHHHHHHHHHHHHHHHHHHHSTTS--TTHHHHHHHHHHHHHHHHHHHHHHHHHHHHHHHHHHHHHHHHHHHHHHHHHHHHHHHHHHHHHHHHHHHHHHHHHHHHHHHHHHHHHHHHHHHHHHHHHHHHHHHHHHHHHHHHHHHHHHHHHHHHHHHHHHHHHHHHH-------HHHHHHHHHHHHHHHHHHHHHHHHHHHHHHHHHHHHHHHHHHHHHHHHHHHHHHHHHHHHHHHHH--

InterPro domains:
  IPR033545 Centrosomal protein of 89kDa [PTHR36170] (60-611)

Radius of gyration: 62.54 Å; Cα contacts (8 Å, |Δi|>4): 12; chains: 1; bounding box: 129×103×183 Å